Protein AF-A0A3U2RVE2-F1 (afdb_monomer)

Structure (mmCIF, N/CA/C/O backbone):
data_AF-A0A3U2RVE2-F1
#
_entry.id   AF-A0A3U2RVE2-F1
#
loop_
_atom_site.group_PDB
_atom_site.id
_atom_site.type_symbol
_atom_site.label_atom_id
_atom_site.label_alt_id
_atom_site.label_comp_id
_atom_site.label_asym_id
_atom_site.label_entity_id
_atom_site.label_seq_id
_atom_site.pdbx_PDB_ins_code
_atom_site.Cartn_x
_atom_site.Cartn_y
_atom_site.Cartn_z
_atom_site.occupancy
_atom_site.B_iso_or_equiv
_atom_site.auth_seq_id
_atom_site.auth_comp_id
_atom_site.auth_asym_id
_atom_site.auth_atom_id
_atom_site.pdbx_PDB_model_num
ATOM 1 N N . MET A 1 1 ? -10.240 -53.613 23.626 1.00 36.91 1 MET A N 1
ATOM 2 C CA . MET A 1 1 ? -9.163 -52.729 23.129 1.00 36.91 1 MET A CA 1
ATOM 3 C C . MET A 1 1 ? -9.455 -52.388 21.676 1.00 36.91 1 MET A C 1
ATOM 5 O O . MET A 1 1 ? -9.096 -53.150 20.791 1.00 36.91 1 MET A O 1
ATOM 9 N N . SER A 1 2 ? -10.187 -51.301 21.428 1.00 33.47 2 SER A N 1
ATOM 10 C CA . SER A 1 2 ? -10.403 -50.769 20.079 1.00 33.47 2 SER A CA 1
ATOM 11 C C . SER A 1 2 ? -9.242 -49.839 19.745 1.00 33.47 2 SER A C 1
ATOM 13 O O . SER A 1 2 ? -9.123 -48.757 20.319 1.00 33.47 2 SER A O 1
ATOM 15 N N . VAL A 1 3 ? -8.357 -50.300 18.866 1.00 37.28 3 VAL A N 1
ATOM 16 C CA . VAL A 1 3 ? -7.247 -49.511 18.330 1.00 37.28 3 VAL A CA 1
ATOM 17 C C . VAL A 1 3 ? -7.845 -48.384 17.492 1.00 37.28 3 VAL A C 1
ATOM 19 O O . VAL A 1 3 ? -8.401 -48.628 16.424 1.00 37.28 3 VAL A O 1
ATOM 22 N N . VAL A 1 4 ? -7.773 -47.156 18.003 1.00 40.16 4 VAL A N 1
ATOM 23 C CA . VAL A 1 4 ? -8.067 -45.949 17.228 1.00 40.16 4 VAL A CA 1
ATOM 24 C C . VAL A 1 4 ? -6.896 -45.752 16.274 1.00 40.16 4 VAL A C 1
ATOM 26 O O . VAL A 1 4 ? -5.795 -45.393 16.682 1.00 40.16 4 VAL A O 1
ATOM 29 N N . THR A 1 5 ? -7.114 -46.052 15.000 1.00 39.03 5 THR A N 1
ATOM 30 C CA . THR A 1 5 ? -6.198 -45.713 13.917 1.00 39.03 5 THR A CA 1
ATOM 31 C C . THR A 1 5 ? -6.200 -44.197 13.728 1.00 39.03 5 THR A C 1
ATOM 33 O O . THR A 1 5 ? -7.149 -43.625 13.194 1.00 39.03 5 THR A O 1
ATOM 36 N N . GLU A 1 6 ? -5.128 -43.529 14.160 1.00 37.16 6 GLU A N 1
ATOM 37 C CA . GLU A 1 6 ? -4.855 -42.146 13.769 1.00 37.16 6 GLU A CA 1
ATOM 38 C C . GLU A 1 6 ? -4.684 -42.075 12.246 1.00 37.16 6 GLU A C 1
ATOM 40 O O . GLU A 1 6 ? -3.678 -42.497 11.669 1.00 37.16 6 GLU A O 1
ATOM 45 N N . SER A 1 7 ? -5.693 -41.525 11.576 1.00 38.41 7 SER A N 1
ATOM 46 C CA . SER A 1 7 ? -5.589 -41.084 10.190 1.00 38.41 7 SER A CA 1
ATOM 47 C C . SER A 1 7 ? -4.543 -39.968 10.115 1.00 38.41 7 SER A C 1
ATOM 49 O O . SER A 1 7 ? -4.828 -38.826 10.482 1.00 38.41 7 SER A O 1
ATOM 51 N N . LYS A 1 8 ? -3.347 -40.278 9.596 1.00 42.72 8 LYS A N 1
ATOM 52 C CA . LYS A 1 8 ? -2.354 -39.280 9.172 1.00 42.72 8 LYS A CA 1
ATOM 53 C C . LYS A 1 8 ? -2.997 -38.350 8.142 1.00 42.72 8 LYS A C 1
ATOM 55 O O . LYS A 1 8 ? -3.101 -38.683 6.964 1.00 42.72 8 LYS A O 1
ATOM 60 N N . THR A 1 9 ? -3.437 -37.178 8.586 1.00 43.66 9 THR A N 1
ATOM 61 C CA . THR A 1 9 ? -3.884 -36.105 7.704 1.00 43.66 9 THR A CA 1
ATOM 62 C C . THR A 1 9 ? -2.715 -35.709 6.809 1.00 43.66 9 THR A C 1
ATOM 64 O O . THR A 1 9 ? -1.664 -35.274 7.280 1.00 43.66 9 THR A O 1
ATOM 67 N N . ALA A 1 10 ? -2.880 -35.906 5.498 1.00 44.50 10 ALA A N 1
ATOM 68 C CA . ALA A 1 10 ? -1.926 -35.454 4.496 1.00 44.50 10 ALA A CA 1
ATOM 69 C C . ALA A 1 10 ? -1.574 -33.987 4.775 1.00 44.50 10 ALA A C 1
ATOM 71 O O . ALA A 1 10 ? -2.470 -33.154 4.946 1.00 44.50 10 ALA A O 1
ATOM 72 N N . ARG A 1 11 ? -0.272 -33.693 4.878 1.00 46.88 11 ARG A N 1
ATOM 73 C CA . ARG A 1 11 ? 0.271 -32.376 5.225 1.00 46.88 11 ARG A CA 1
ATOM 74 C C . ARG A 1 11 ? -0.208 -31.371 4.173 1.00 46.88 11 ARG A C 1
ATOM 76 O O . ARG A 1 11 ? 0.397 -31.241 3.114 1.00 46.88 11 ARG A O 1
ATOM 83 N N . LYS A 1 12 ? -1.348 -30.717 4.427 1.00 50.81 12 LYS A N 1
ATOM 84 C CA . LYS A 1 12 ? -1.919 -29.704 3.533 1.00 50.81 12 LYS A CA 1
ATOM 85 C C . LYS A 1 12 ? -0.857 -28.633 3.345 1.00 50.81 12 LYS A C 1
ATOM 87 O O . LYS A 1 12 ? -0.427 -28.040 4.331 1.00 50.81 12 LYS A O 1
ATOM 92 N N . TRP A 1 13 ? -0.444 -28.409 2.100 1.00 52.16 13 TRP A N 1
ATOM 93 C CA . TRP A 1 13 ? 0.502 -27.359 1.741 1.00 52.16 13 TRP A CA 1
ATOM 94 C C . TRP A 1 13 ? 0.041 -26.037 2.373 1.00 52.16 13 TRP A C 1
ATOM 96 O O . TRP A 1 13 ? -1.029 -25.497 2.063 1.00 52.16 13 TRP A O 1
ATOM 106 N N . ALA A 1 14 ? 0.792 -25.594 3.380 1.00 59.00 14 ALA A N 1
ATOM 107 C CA . ALA A 1 14 ? 0.559 -24.337 4.058 1.00 59.00 14 ALA A CA 1
ATOM 108 C C . ALA A 1 14 ? 1.283 -23.267 3.253 1.00 59.00 14 ALA A C 1
ATOM 110 O O . ALA A 1 14 ? 2.475 -23.393 2.984 1.00 59.00 14 ALA A O 1
ATOM 111 N N . MET A 1 15 ? 0.537 -22.251 2.823 1.00 58.56 15 MET A N 1
ATOM 112 C CA . MET A 1 15 ? 1.137 -21.123 2.128 1.00 58.56 15 MET A CA 1
ATOM 113 C C . MET A 1 15 ? 2.119 -20.432 3.093 1.00 58.56 15 MET A C 1
ATOM 115 O O . MET A 1 15 ? 1.734 -20.258 4.255 1.00 58.56 15 MET A O 1
ATOM 119 N N . PRO A 1 16 ? 3.352 -20.104 2.663 1.00 72.94 16 PRO A N 1
ATOM 120 C CA . PRO A 1 16 ? 4.357 -19.509 3.540 1.00 72.94 16 PRO A CA 1
ATOM 121 C C . PRO A 1 16 ? 3.901 -18.174 4.133 1.00 72.94 16 PRO A C 1
ATOM 123 O O . PRO A 1 16 ? 3.060 -17.487 3.550 1.00 72.94 16 PRO A O 1
ATOM 126 N N . ASP A 1 17 ? 4.477 -17.812 5.280 1.00 79.94 17 ASP A N 1
ATOM 127 C CA . ASP A 1 17 ? 4.271 -16.497 5.884 1.00 79.94 17 ASP A CA 1
ATOM 128 C C . ASP A 1 17 ? 4.733 -15.371 4.944 1.00 79.94 17 ASP A C 1
ATOM 130 O O . ASP A 1 17 ? 5.625 -15.547 4.112 1.00 79.94 17 ASP A O 1
ATOM 134 N N . THR A 1 18 ? 4.132 -14.197 5.094 1.00 74.50 18 THR A N 1
ATOM 135 C CA . THR A 1 18 ? 4.416 -13.016 4.281 1.00 74.50 18 THR A CA 1
ATOM 136 C C . THR A 1 18 ? 5.899 -12.628 4.289 1.00 74.50 18 THR A C 1
ATOM 138 O O . THR A 1 18 ? 6.459 -12.332 3.234 1.00 74.50 18 THR A O 1
ATOM 141 N N . LEU A 1 19 ? 6.567 -12.705 5.445 1.00 81.31 19 LEU A N 1
ATOM 142 C CA . LEU A 1 19 ? 8.005 -12.439 5.556 1.00 81.31 19 LEU A CA 1
ATOM 143 C C . LEU A 1 19 ? 8.837 -13.498 4.826 1.00 81.31 19 LEU A C 1
ATOM 145 O O . LEU A 1 19 ? 9.852 -13.175 4.213 1.00 81.31 19 LEU A O 1
ATOM 149 N N . VAL A 1 20 ? 8.385 -14.755 4.840 1.00 83.81 20 VAL A N 1
ATOM 150 C CA . VAL A 1 20 ? 9.036 -15.849 4.107 1.00 83.81 20 VAL A CA 1
ATOM 151 C C . VAL A 1 20 ? 8.928 -15.615 2.602 1.00 83.81 20 VAL A C 1
ATOM 153 O O . VAL A 1 20 ? 9.916 -15.776 1.891 1.00 83.81 20 VAL A O 1
ATOM 156 N N . ILE A 1 21 ? 7.759 -15.185 2.115 1.00 81.44 21 ILE A N 1
ATOM 157 C CA . ILE A 1 21 ? 7.561 -14.826 0.703 1.00 81.44 21 ILE A CA 1
ATOM 158 C C . ILE A 1 21 ? 8.522 -13.702 0.308 1.00 81.44 21 ILE A C 1
ATOM 160 O O . ILE A 1 21 ? 9.252 -13.851 -0.667 1.00 81.44 21 ILE A O 1
ATOM 164 N N . ILE A 1 22 ? 8.567 -12.616 1.081 1.00 83.06 22 ILE A N 1
ATOM 165 C CA . ILE A 1 22 ? 9.474 -11.485 0.833 1.00 83.06 22 ILE A CA 1
ATOM 166 C C . ILE A 1 22 ? 10.936 -11.945 0.794 1.00 83.06 22 ILE A C 1
ATOM 168 O O . ILE A 1 22 ? 11.680 -11.550 -0.098 1.00 83.06 22 ILE A O 1
ATOM 172 N N . PHE A 1 23 ? 11.350 -12.831 1.697 1.00 88.69 23 PHE A N 1
ATOM 173 C CA . PHE A 1 23 ? 12.716 -13.349 1.698 1.00 88.69 23 PHE A CA 1
ATOM 174 C C . PHE A 1 23 ? 13.036 -14.198 0.456 1.00 88.69 23 PHE A C 1
ATOM 176 O O . PHE A 1 23 ? 14.102 -14.048 -0.139 1.00 88.69 23 PHE A O 1
ATOM 183 N N . PHE A 1 24 ? 12.106 -15.047 0.004 1.00 88.50 24 PHE A N 1
ATOM 184 C CA . PHE A 1 24 ? 12.266 -15.777 -1.260 1.00 88.50 24 PHE A CA 1
ATOM 185 C C . PHE A 1 24 ? 12.367 -14.838 -2.461 1.00 88.50 24 PHE A C 1
ATOM 187 O O . PHE A 1 24 ? 13.176 -15.075 -3.356 1.00 88.50 24 PHE A O 1
ATOM 194 N N . VAL A 1 25 ? 11.576 -13.765 -2.476 1.00 85.44 25 VAL A N 1
ATOM 195 C CA . VAL A 1 25 ? 11.653 -12.739 -3.519 1.00 85.44 25 VAL A CA 1
ATOM 196 C C . VAL A 1 25 ? 13.018 -12.063 -3.489 1.00 85.44 25 VAL A C 1
ATOM 198 O O . VAL A 1 25 ? 13.637 -11.963 -4.541 1.00 85.44 25 VAL A O 1
ATOM 201 N N . ALA A 1 26 ? 13.526 -11.694 -2.309 1.00 89.25 26 ALA A N 1
ATOM 202 C CA . ALA A 1 26 ? 14.865 -11.130 -2.160 1.00 89.25 26 ALA A CA 1
ATOM 203 C C . ALA A 1 26 ? 15.932 -12.059 -2.767 1.00 89.25 26 ALA A C 1
ATOM 205 O O . ALA A 1 26 ? 16.712 -11.619 -3.610 1.00 89.25 26 ALA A O 1
ATOM 206 N N . ILE A 1 27 ? 15.894 -13.361 -2.452 1.00 91.62 27 ILE A N 1
ATOM 207 C CA . ILE A 1 27 ? 16.803 -14.365 -3.036 1.00 91.62 27 ILE A CA 1
ATOM 208 C C . ILE A 1 27 ? 16.694 -14.394 -4.565 1.00 91.62 27 ILE A C 1
ATOM 210 O O . ILE A 1 27 ? 17.712 -14.337 -5.254 1.00 91.62 27 ILE A O 1
ATOM 214 N N . LEU A 1 28 ? 15.476 -14.471 -5.107 1.00 89.12 28 LEU A N 1
ATOM 215 C CA . LEU A 1 28 ? 15.254 -14.505 -6.555 1.00 89.12 28 LEU A CA 1
ATOM 216 C C . LEU A 1 28 ? 15.777 -13.237 -7.234 1.00 89.12 28 LEU A C 1
ATOM 218 O O . LEU A 1 28 ? 16.451 -13.327 -8.259 1.00 89.12 28 LEU A O 1
ATOM 222 N N . THR A 1 29 ? 15.521 -12.067 -6.647 1.00 85.88 29 THR A N 1
ATOM 223 C CA . THR A 1 29 ? 16.020 -10.792 -7.168 1.00 85.88 29 THR A CA 1
ATOM 224 C C . THR A 1 29 ? 17.540 -10.703 -7.101 1.00 85.88 29 THR A C 1
ATOM 226 O O . THR A 1 29 ? 18.160 -10.270 -8.069 1.00 85.88 29 THR A O 1
ATOM 229 N N . SER A 1 30 ? 18.164 -11.202 -6.030 1.00 90.56 30 SER A N 1
ATOM 230 C CA . SER A 1 30 ? 19.619 -11.292 -5.932 1.00 90.56 30 SER A CA 1
ATOM 231 C C . SER A 1 30 ? 20.191 -12.200 -7.011 1.00 90.56 30 SER A C 1
ATOM 233 O O . SER A 1 30 ? 21.121 -11.788 -7.691 1.00 90.56 30 SER A O 1
ATOM 235 N N . ILE A 1 31 ? 19.614 -13.382 -7.246 1.00 91.06 31 ILE A N 1
ATOM 236 C CA . ILE A 1 31 ? 20.054 -14.279 -8.326 1.00 91.06 31 ILE A CA 1
ATOM 237 C C . ILE A 1 31 ? 19.900 -13.601 -9.693 1.00 91.06 31 ILE A C 1
ATOM 239 O O . ILE A 1 31 ? 20.799 -13.692 -10.527 1.00 91.06 31 ILE A O 1
ATOM 243 N N . ALA A 1 32 ? 18.809 -12.866 -9.923 1.00 88.00 32 ALA A N 1
ATOM 244 C CA . ALA A 1 32 ? 18.604 -12.139 -11.174 1.00 88.00 32 ALA A CA 1
ATOM 245 C C . ALA A 1 32 ? 19.730 -11.125 -11.449 1.00 88.00 32 ALA A C 1
ATOM 247 O O . ALA A 1 32 ? 20.166 -11.003 -12.593 1.00 88.00 32 ALA A O 1
ATOM 248 N N . THR A 1 33 ? 20.281 -10.477 -10.415 1.00 90.00 33 THR A N 1
ATOM 249 C CA . THR A 1 33 ? 21.409 -9.534 -10.571 1.00 90.00 33 THR A CA 1
ATOM 250 C C . THR A 1 33 ? 22.715 -10.178 -11.058 1.00 90.00 33 THR A C 1
ATOM 252 O O . THR A 1 33 ? 23.629 -9.482 -11.497 1.00 90.00 33 THR A O 1
ATOM 255 N N . TRP A 1 34 ? 22.816 -11.510 -11.007 1.00 88.75 34 TRP A N 1
ATOM 256 C CA . TRP A 1 34 ? 23.979 -12.250 -11.504 1.00 88.75 34 TRP A CA 1
ATOM 257 C C . TRP A 1 34 ? 23.882 -12.573 -12.991 1.00 88.75 34 TRP A C 1
ATOM 259 O O . TRP A 1 34 ? 24.908 -12.790 -13.632 1.00 88.75 34 TRP A O 1
ATOM 269 N N . VAL A 1 35 ? 22.661 -12.616 -13.523 1.00 90.25 35 VAL A N 1
ATOM 270 C CA . VAL A 1 35 ? 22.376 -13.032 -14.901 1.00 90.25 35 VAL A CA 1
ATOM 271 C C . VAL A 1 35 ? 22.010 -11.836 -15.778 1.00 90.25 35 VAL A C 1
ATOM 273 O O . VAL A 1 35 ? 22.245 -11.862 -16.982 1.00 90.25 35 VAL A O 1
ATOM 276 N N . VAL A 1 36 ? 21.456 -10.777 -15.186 1.00 90.50 36 VAL A N 1
ATOM 277 C CA . VAL A 1 36 ? 20.980 -9.595 -15.906 1.00 90.50 36 VAL A CA 1
ATOM 278 C C . VAL A 1 36 ? 21.949 -8.427 -15.685 1.00 90.50 36 VAL A C 1
ATOM 280 O O . VAL A 1 36 ? 22.174 -8.042 -14.534 1.00 90.50 36 VAL A O 1
ATOM 283 N N . PRO A 1 37 ? 22.527 -7.846 -16.754 1.00 91.69 37 PRO A N 1
ATOM 284 C CA . PRO A 1 37 ? 23.411 -6.694 -16.630 1.00 91.69 37 PRO A CA 1
ATOM 285 C C . PRO A 1 37 ? 22.622 -5.430 -16.277 1.00 91.69 37 PRO A C 1
ATOM 287 O O . PRO A 1 37 ? 21.418 -5.335 -16.538 1.00 91.69 37 PRO A O 1
ATOM 290 N N . VAL A 1 38 ? 23.296 -4.438 -15.696 1.00 89.88 38 VAL A N 1
ATOM 291 C CA . VAL A 1 38 ? 22.646 -3.166 -15.360 1.00 89.88 38 VAL A CA 1
ATOM 292 C C . VAL A 1 38 ? 22.537 -2.262 -16.584 1.00 89.88 38 VAL A C 1
ATOM 294 O O . VAL A 1 38 ? 23.487 -2.096 -17.351 1.00 89.88 38 VAL A O 1
ATOM 297 N N . GLY A 1 39 ? 21.359 -1.673 -16.751 1.00 88.06 39 GLY A N 1
ATOM 298 C CA . GLY A 1 39 ? 21.045 -0.755 -17.835 1.00 88.06 39 GLY A CA 1
ATOM 299 C C . GLY A 1 39 ? 20.664 0.614 -17.296 1.00 88.06 39 GLY A C 1
ATOM 300 O O . GLY A 1 39 ? 20.228 0.751 -16.150 1.00 88.06 39 GLY A O 1
ATOM 301 N N . MET A 1 40 ? 20.826 1.634 -18.126 1.00 86.88 40 MET A N 1
ATOM 302 C CA . MET A 1 40 ? 20.401 2.996 -17.820 1.00 86.88 40 MET A CA 1
ATOM 303 C C . MET A 1 40 ? 19.817 3.658 -19.063 1.00 86.88 40 MET A C 1
ATOM 305 O O . MET A 1 40 ? 20.151 3.286 -20.192 1.00 86.88 40 MET A O 1
ATOM 309 N N . PHE A 1 41 ? 18.974 4.654 -18.829 1.00 82.94 41 PHE A N 1
ATOM 310 C CA . PHE A 1 41 ? 18.473 5.551 -19.853 1.00 82.94 41 PHE A CA 1
ATOM 311 C C . PHE A 1 41 ? 18.961 6.971 -19.569 1.00 82.94 41 PHE A C 1
ATOM 313 O O . PHE A 1 41 ? 19.061 7.393 -18.415 1.00 82.94 41 PHE A O 1
ATOM 320 N N . ASP A 1 42 ? 19.224 7.733 -20.620 1.00 82.12 42 ASP A N 1
ATOM 321 C CA . ASP A 1 42 ? 19.406 9.170 -20.505 1.00 82.12 42 ASP A CA 1
ATOM 322 C C . ASP A 1 42 ? 18.069 9.874 -20.306 1.00 82.12 42 ASP A C 1
ATOM 324 O O . ASP A 1 42 ? 16.987 9.394 -20.653 1.00 82.12 42 ASP A O 1
ATOM 328 N N . SER A 1 43 ? 18.157 11.056 -19.715 1.00 77.25 43 SER A N 1
ATOM 329 C CA . SER A 1 43 ? 17.024 11.957 -19.609 1.00 77.25 43 SER A CA 1
ATOM 330 C C . SER A 1 43 ? 17.176 13.101 -20.598 1.00 77.25 43 SER A C 1
ATOM 332 O O . SER A 1 43 ? 18.240 13.709 -20.679 1.00 77.25 43 SER A O 1
ATOM 334 N N . GLN A 1 44 ? 16.086 13.442 -21.271 1.00 75.69 44 GLN A N 1
ATOM 335 C CA . GLN A 1 44 ? 15.951 14.613 -22.122 1.00 75.69 44 GLN A CA 1
ATOM 336 C C . GLN A 1 44 ? 14.962 15.607 -21.508 1.00 75.69 44 GLN A C 1
ATOM 338 O O . GLN A 1 44 ? 13.981 15.238 -20.859 1.00 75.69 44 GLN A O 1
ATOM 343 N N . GLU A 1 45 ? 15.219 16.894 -21.699 1.00 77.00 45 GLU A N 1
ATOM 344 C CA . GLU A 1 45 ? 14.273 17.939 -21.328 1.00 77.00 45 GLU A CA 1
ATOM 345 C C . GLU A 1 45 ? 13.292 18.154 -22.471 1.00 77.00 45 GLU A C 1
ATOM 347 O O . GLU A 1 45 ? 13.676 18.546 -23.570 1.00 77.00 45 GLU A O 1
ATOM 352 N N . VAL A 1 46 ? 12.013 17.908 -22.208 1.00 71.50 46 VAL A N 1
ATOM 353 C CA . VAL A 1 46 ? 10.951 18.197 -23.167 1.00 71.50 46 VAL A CA 1
ATOM 354 C C . VAL A 1 46 ? 10.154 19.381 -22.641 1.00 71.50 46 VAL A C 1
ATOM 356 O O . VAL A 1 46 ? 9.862 19.487 -21.446 1.00 71.50 46 VAL A O 1
ATOM 359 N N . GLN A 1 47 ? 9.857 20.310 -23.542 1.00 73.31 47 GLN A N 1
ATOM 360 C CA . GLN A 1 47 ? 9.069 21.498 -23.262 1.00 73.31 47 GLN A CA 1
ATOM 361 C C . GLN A 1 47 ? 7.626 21.254 -23.696 1.00 73.31 47 GLN A C 1
ATOM 363 O O . GLN A 1 47 ? 7.373 20.873 -24.836 1.00 73.31 47 GLN A O 1
ATOM 368 N N . TYR A 1 48 ? 6.683 21.499 -22.793 1.00 67.19 48 TYR A N 1
ATOM 369 C CA . TYR A 1 48 ? 5.252 21.369 -23.054 1.00 67.19 48 TYR A CA 1
ATOM 370 C C . TYR A 1 48 ? 4.587 22.694 -22.714 1.00 67.19 48 TYR A C 1
ATOM 372 O O . TYR A 1 48 ? 4.898 23.309 -21.691 1.00 67.19 48 TYR A O 1
ATOM 380 N N . GLN A 1 49 ? 3.664 23.137 -23.561 1.00 57.47 49 GLN A N 1
ATOM 381 C CA . GLN A 1 49 ? 2.833 24.293 -23.257 1.00 57.47 49 GLN A CA 1
ATOM 382 C C . GLN A 1 49 ? 1.595 23.832 -22.493 1.00 57.47 49 GLN A C 1
ATOM 384 O O . GLN A 1 49 ? 0.777 23.089 -23.025 1.00 57.47 49 GLN A O 1
ATOM 389 N N . VAL A 1 50 ? 1.464 24.288 -21.249 1.00 58.84 50 VAL A N 1
ATOM 390 C CA . VAL A 1 50 ? 0.247 24.134 -20.443 1.00 58.84 50 VAL A CA 1
ATOM 391 C C . VAL A 1 50 ? -0.199 25.541 -20.060 1.00 58.84 50 VAL A C 1
ATOM 393 O O . VAL A 1 50 ? 0.604 26.308 -19.531 1.00 58.84 50 VAL A O 1
ATOM 396 N N . ASP A 1 51 ? -1.439 25.906 -20.395 1.00 54.88 51 ASP A N 1
ATOM 397 C CA . ASP A 1 51 ? -2.012 27.244 -20.164 1.00 54.88 51 ASP A CA 1
ATOM 398 C C . ASP A 1 51 ? -1.158 28.409 -20.709 1.00 54.88 51 ASP A C 1
ATOM 400 O O . ASP A 1 51 ? -1.010 29.456 -20.081 1.00 54.88 51 ASP A O 1
ATOM 404 N N . GLY A 1 52 ? -0.547 28.227 -21.886 1.00 62.50 52 GLY A N 1
ATOM 405 C CA . GLY A 1 52 ? 0.281 29.255 -22.533 1.00 62.50 52 GLY A CA 1
ATOM 406 C C . GLY A 1 52 ? 1.651 29.492 -21.880 1.00 62.50 52 GLY A C 1
ATOM 407 O O . GLY A 1 52 ? 2.392 30.363 -22.333 1.00 62.50 52 GLY A O 1
ATOM 408 N N . GLN A 1 53 ? 2.022 28.712 -20.858 1.00 51.03 53 GLN A N 1
ATOM 409 C CA . GLN A 1 53 ? 3.356 28.721 -20.260 1.00 51.03 53 GLN A CA 1
ATOM 410 C C . GLN A 1 53 ? 4.154 27.487 -20.688 1.00 51.03 53 GLN A C 1
ATOM 412 O O . GLN A 1 53 ? 3.687 26.352 -20.575 1.00 51.03 53 GLN A O 1
ATOM 417 N N . THR A 1 54 ? 5.384 27.706 -21.155 1.00 66.94 54 THR A N 1
ATOM 418 C CA . THR A 1 54 ? 6.329 26.626 -21.456 1.00 66.94 54 THR A CA 1
ATOM 419 C C . THR A 1 54 ? 6.857 26.045 -20.147 1.00 66.94 54 THR A C 1
ATOM 421 O O . THR A 1 54 ? 7.653 26.682 -19.458 1.00 66.94 54 THR A O 1
ATOM 424 N N . LYS A 1 55 ? 6.414 24.836 -19.793 1.00 67.19 55 LYS A N 1
ATOM 425 C CA . LYS A 1 55 ? 6.963 24.062 -18.676 1.00 67.19 55 LYS A CA 1
ATOM 426 C C . LYS A 1 55 ? 7.934 23.019 -19.215 1.00 67.19 55 LYS A C 1
ATOM 428 O O . LYS A 1 55 ? 7.611 22.279 -20.142 1.00 67.19 55 LYS A O 1
ATOM 433 N N . THR A 1 56 ? 9.112 22.940 -18.609 1.00 69.12 56 THR A N 1
ATOM 434 C CA . THR A 1 56 ? 10.108 21.911 -18.920 1.00 69.12 56 THR A CA 1
ATOM 435 C C . THR A 1 56 ? 9.913 20.721 -17.985 1.00 69.12 56 THR A C 1
ATOM 437 O O . THR A 1 56 ? 9.882 20.895 -16.766 1.00 69.12 56 THR A O 1
ATOM 440 N N . ARG A 1 57 ? 9.797 19.505 -18.532 1.00 67.56 57 ARG A N 1
ATOM 441 C CA . ARG A 1 57 ? 9.856 18.255 -17.755 1.00 67.56 57 ARG A CA 1
ATOM 442 C C . ARG A 1 57 ? 11.029 17.432 -18.258 1.00 67.56 57 ARG A C 1
ATOM 444 O O . ARG A 1 57 ? 11.127 17.148 -19.452 1.00 67.56 57 ARG A O 1
ATOM 451 N N . LYS A 1 58 ? 11.880 17.009 -17.330 1.00 67.44 58 LYS A N 1
ATOM 452 C CA . LYS A 1 58 ? 12.891 15.985 -17.577 1.00 67.44 58 LYS A CA 1
ATOM 453 C C . LYS A 1 58 ? 12.167 14.649 -17.763 1.00 67.44 58 LYS A C 1
ATOM 455 O O . LYS A 1 58 ? 11.485 14.188 -16.849 1.00 67.44 58 LYS A O 1
ATOM 460 N N . VAL A 1 59 ? 12.252 14.076 -18.955 1.00 68.44 59 VAL A N 1
ATOM 461 C CA . VAL A 1 59 ? 11.667 12.778 -19.308 1.00 68.44 59 VAL A CA 1
ATOM 462 C C . VAL A 1 59 ? 12.750 11.849 -19.813 1.00 68.44 59 VAL A C 1
ATOM 464 O O . VAL A 1 59 ? 13.800 12.286 -20.266 1.00 68.44 59 VAL A O 1
ATOM 467 N N . VAL A 1 60 ? 12.516 10.553 -19.699 1.00 70.75 60 VAL A N 1
ATOM 468 C CA . VAL A 1 60 ? 13.460 9.544 -20.173 1.00 70.75 60 VAL A CA 1
ATOM 469 C C . VAL A 1 60 ? 13.453 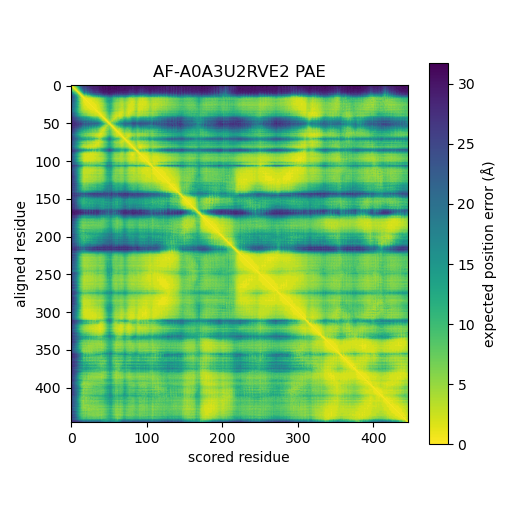9.532 -21.695 1.00 70.75 60 VAL A C 1
ATOM 471 O O . VAL A 1 60 ? 12.387 9.637 -22.301 1.00 70.75 60 VAL A O 1
ATOM 474 N N . ASP A 1 61 ? 14.631 9.428 -22.305 1.00 76.12 61 ASP A N 1
ATOM 475 C CA . ASP A 1 61 ? 14.750 9.104 -23.722 1.00 76.12 61 ASP A CA 1
ATOM 476 C C . ASP A 1 61 ? 14.702 7.570 -23.888 1.00 76.12 61 ASP A C 1
ATOM 478 O O . ASP A 1 61 ? 15.656 6.882 -23.520 1.00 76.12 61 ASP A O 1
ATOM 482 N N . PRO A 1 62 ? 13.623 6.997 -24.440 1.00 69.25 62 PRO A N 1
ATOM 483 C CA . PRO A 1 62 ? 13.470 5.548 -24.606 1.00 69.25 62 PRO A CA 1
ATOM 484 C C . PRO A 1 62 ? 14.499 4.929 -25.549 1.00 69.25 62 PRO A C 1
ATOM 486 O O . PRO A 1 62 ? 14.793 3.742 -25.435 1.00 69.25 62 PRO A O 1
ATOM 489 N N . HIS A 1 63 ? 15.033 5.711 -26.491 1.00 76.44 63 HIS A N 1
ATOM 490 C CA . HIS A 1 63 ? 16.011 5.235 -27.469 1.00 76.44 63 HIS A CA 1
ATOM 491 C C . HIS A 1 63 ? 17.444 5.268 -26.930 1.00 76.44 63 HIS A C 1
ATOM 493 O O . HIS A 1 63 ? 18.339 4.681 -27.533 1.00 76.44 63 HIS A O 1
ATOM 499 N N . SER A 1 64 ? 17.662 5.907 -25.779 1.00 83.38 64 SER A N 1
ATOM 500 C CA . SER A 1 64 ? 18.980 6.063 -25.153 1.00 83.38 64 SER A CA 1
ATOM 501 C C . SER A 1 64 ? 19.436 4.860 -24.317 1.00 83.38 64 SER A C 1
ATOM 503 O O . SER A 1 64 ? 20.486 4.930 -23.667 1.00 83.38 64 SER A O 1
ATOM 505 N N . PHE A 1 65 ? 18.655 3.770 -24.291 1.00 85.00 65 PHE A N 1
ATOM 506 C CA . PHE A 1 65 ? 18.984 2.602 -23.479 1.00 85.00 65 PHE A CA 1
ATOM 507 C C . PHE A 1 65 ? 20.390 2.099 -23.796 1.00 85.00 65 PHE A C 1
ATOM 509 O O . PHE A 1 65 ? 20.704 1.744 -24.935 1.00 85.00 65 PHE A O 1
ATOM 516 N N . ARG A 1 66 ? 21.214 1.988 -22.758 1.00 87.50 66 ARG A N 1
ATOM 517 C CA . ARG A 1 66 ? 22.524 1.351 -22.850 1.00 87.50 66 ARG A CA 1
ATOM 518 C C . ARG A 1 66 ? 22.765 0.434 -21.670 1.00 87.50 66 ARG A C 1
ATOM 520 O O . ARG A 1 66 ? 22.396 0.732 -20.532 1.00 87.50 66 ARG A O 1
ATOM 527 N N . ILE A 1 67 ? 23.441 -0.671 -21.957 1.00 89.81 67 ILE A N 1
ATOM 528 C CA . ILE A 1 67 ? 24.056 -1.495 -20.923 1.00 89.81 67 ILE A CA 1
ATOM 529 C C . ILE A 1 67 ? 25.300 -0.753 -20.450 1.00 89.81 67 ILE A C 1
ATOM 531 O O . ILE A 1 67 ? 26.106 -0.306 -21.267 1.00 89.81 67 ILE A O 1
ATOM 535 N N . VAL A 1 68 ? 25.449 -0.603 -19.138 1.00 87.75 68 VAL A N 1
ATOM 536 C CA . VAL A 1 68 ? 26.656 0.008 -18.583 1.00 87.75 68 VAL A CA 1
ATOM 537 C C . VAL A 1 68 ? 27.805 -0.975 -18.747 1.00 87.75 68 VAL A C 1
ATOM 539 O O . VAL A 1 68 ? 27.668 -2.151 -18.408 1.00 87.75 68 VAL A O 1
ATOM 542 N N . THR A 1 69 ? 28.926 -0.506 -19.284 1.00 88.75 69 THR A N 1
ATOM 543 C CA . THR A 1 69 ? 30.126 -1.318 -19.491 1.00 88.75 69 THR A CA 1
ATOM 544 C C . THR A 1 69 ? 31.229 -0.924 -18.517 1.00 88.75 69 THR A C 1
ATOM 546 O O . THR A 1 69 ? 31.348 0.243 -18.148 1.00 88.75 69 THR A O 1
ATOM 549 N N . ASN A 1 70 ? 32.049 -1.890 -18.108 1.00 85.75 70 ASN A N 1
ATOM 550 C CA . ASN A 1 70 ? 33.260 -1.631 -17.327 1.00 85.75 70 ASN A CA 1
ATOM 551 C C . ASN A 1 70 ? 34.380 -1.021 -18.202 1.00 85.75 70 ASN A C 1
ATOM 553 O O . ASN A 1 70 ? 34.225 -0.868 -19.414 1.00 85.75 70 ASN A O 1
ATOM 557 N N . GLU A 1 71 ? 35.530 -0.701 -17.598 1.00 81.88 71 GLU A N 1
ATOM 558 C CA . GLU A 1 71 ? 36.709 -0.159 -18.304 1.00 81.88 71 GLU A CA 1
ATOM 559 C C . GLU A 1 71 ? 37.241 -1.081 -19.421 1.00 81.88 71 GLU A C 1
ATOM 561 O O . GLU A 1 71 ? 37.924 -0.619 -20.331 1.00 81.88 71 GLU A O 1
ATOM 566 N N . ALA A 1 72 ? 36.894 -2.373 -19.390 1.00 81.06 72 ALA A N 1
ATOM 567 C CA . ALA A 1 72 ? 37.244 -3.359 -20.412 1.00 81.06 72 ALA A CA 1
ATOM 568 C C . ALA A 1 72 ? 36.195 -3.485 -21.540 1.00 81.06 72 ALA A C 1
ATOM 570 O O . ALA A 1 72 ? 36.372 -4.289 -22.453 1.00 81.06 72 ALA A O 1
ATOM 571 N N . GLY A 1 73 ? 35.106 -2.707 -21.498 1.00 81.19 73 GLY A N 1
ATOM 572 C CA . GLY A 1 73 ? 34.018 -2.758 -22.481 1.00 81.19 73 GLY A CA 1
ATOM 573 C C . GLY A 1 73 ? 33.036 -3.921 -22.289 1.00 81.19 73 GLY A C 1
ATOM 574 O O . GLY A 1 73 ? 32.168 -4.135 -23.133 1.00 81.19 73 GLY A O 1
ATOM 575 N N . GLU A 1 74 ? 33.135 -4.671 -21.191 1.00 86.62 74 GLU A N 1
ATOM 576 C CA . GLU A 1 74 ? 32.226 -5.772 -20.868 1.00 86.62 74 GLU A CA 1
ATOM 577 C C . GLU A 1 74 ? 30.998 -5.271 -20.104 1.00 86.62 74 GLU A C 1
ATOM 579 O O . GLU A 1 74 ? 31.078 -4.315 -19.329 1.00 86.62 74 GLU A O 1
ATOM 584 N N . ALA A 1 75 ? 29.861 -5.950 -20.274 1.00 87.81 75 ALA A N 1
ATOM 585 C CA . ALA A 1 75 ? 28.633 -5.628 -19.556 1.00 87.81 75 ALA A CA 1
ATOM 586 C C . ALA A 1 75 ? 28.843 -5.683 -18.034 1.00 87.81 75 ALA A C 1
ATOM 588 O O . ALA A 1 75 ? 29.307 -6.684 -17.483 1.00 87.81 75 ALA A O 1
ATOM 589 N N . GLN A 1 76 ? 28.468 -4.609 -17.344 1.00 88.12 76 GLN A N 1
ATOM 590 C CA . GLN A 1 76 ? 28.564 -4.517 -15.899 1.00 88.12 76 GLN A CA 1
ATOM 591 C C . GLN A 1 76 ? 27.395 -5.263 -15.248 1.00 88.12 76 GLN A C 1
ATOM 593 O O . GLN A 1 76 ? 26.222 -5.029 -15.547 1.00 88.12 76 GLN A O 1
ATOM 598 N N . TYR A 1 77 ? 27.724 -6.139 -14.303 1.00 87.62 77 TYR A N 1
ATOM 599 C CA . TYR A 1 77 ? 26.755 -6.834 -13.463 1.00 87.62 77 TYR A CA 1
ATOM 600 C C . TYR A 1 77 ? 26.887 -6.314 -12.042 1.00 87.62 77 TYR A C 1
ATOM 602 O O . TYR A 1 77 ? 27.963 -6.388 -11.447 1.00 87.62 77 TYR A O 1
ATOM 610 N N . HIS A 1 78 ? 25.791 -5.819 -11.477 1.00 85.25 78 HIS A N 1
ATOM 611 C CA . HIS A 1 78 ? 25.762 -5.443 -10.071 1.00 85.25 78 HIS A CA 1
ATOM 612 C C . HIS A 1 78 ? 25.380 -6.661 -9.228 1.00 85.25 78 HIS A C 1
ATOM 614 O O . HIS A 1 78 ? 24.251 -6.781 -8.762 1.00 85.25 78 HIS A O 1
ATOM 620 N N . ARG A 1 79 ? 26.313 -7.607 -9.101 1.00 88.19 79 ARG A N 1
ATOM 621 C CA . ARG A 1 79 ? 26.071 -8.877 -8.409 1.00 88.19 79 ARG A CA 1
ATOM 622 C C . ARG A 1 79 ? 25.854 -8.614 -6.925 1.00 88.19 79 ARG A C 1
ATOM 624 O O . ARG A 1 79 ? 26.798 -8.269 -6.217 1.00 88.19 79 ARG A O 1
ATOM 631 N N . VAL A 1 80 ? 24.624 -8.812 -6.460 1.00 88.44 80 VAL A N 1
ATOM 632 C CA . VAL A 1 80 ? 24.298 -8.696 -5.038 1.00 88.44 80 VAL A CA 1
ATOM 633 C C . VAL A 1 80 ? 25.137 -9.706 -4.260 1.00 88.44 80 VAL A C 1
ATOM 635 O O . VAL A 1 80 ? 25.058 -10.916 -4.500 1.00 88.44 80 VAL A O 1
ATOM 638 N N . GLN A 1 81 ? 25.952 -9.191 -3.341 1.00 90.81 81 GLN A N 1
ATOM 639 C CA . GLN A 1 81 ? 26.750 -9.997 -2.425 1.00 90.81 81 GLN A CA 1
ATOM 640 C C . GLN A 1 81 ? 25.882 -10.516 -1.275 1.00 90.81 81 GLN A C 1
ATOM 642 O O . GLN A 1 81 ? 24.777 -10.029 -1.032 1.00 90.81 81 GLN A O 1
ATOM 647 N N . PHE A 1 82 ? 26.380 -11.506 -0.535 1.00 90.69 82 PHE A N 1
ATOM 648 C CA . PHE A 1 82 ? 25.656 -12.004 0.634 1.00 90.69 82 PHE A CA 1
ATOM 649 C C . PHE A 1 82 ? 25.600 -10.952 1.754 1.00 90.69 82 PHE A C 1
ATOM 651 O O . PHE A 1 82 ? 24.527 -10.701 2.299 1.00 90.69 82 PHE A O 1
ATOM 658 N N . PHE A 1 83 ? 26.726 -10.281 2.013 1.00 92.19 83 PHE A N 1
ATOM 659 C CA . PHE A 1 83 ? 26.839 -9.113 2.886 1.00 92.19 83 PHE A CA 1
ATOM 660 C C . PHE A 1 83 ? 27.582 -7.988 2.165 1.00 92.19 83 PHE A C 1
ATOM 662 O O . PHE A 1 83 ? 28.492 -8.267 1.388 1.00 92.19 83 PHE A O 1
ATOM 669 N N . THR A 1 84 ? 27.230 -6.742 2.463 1.00 88.19 84 THR A N 1
ATOM 670 C CA . THR A 1 84 ? 27.984 -5.544 2.065 1.00 88.19 84 THR A CA 1
ATOM 671 C C . THR A 1 84 ? 28.258 -4.654 3.278 1.00 88.19 84 THR A C 1
ATOM 673 O O . THR A 1 84 ? 27.589 -4.760 4.312 1.00 88.19 84 THR A O 1
ATOM 676 N N . THR A 1 85 ? 29.285 -3.810 3.171 1.00 81.00 85 THR A N 1
ATOM 677 C CA . THR A 1 85 ? 29.701 -2.852 4.207 1.00 81.00 85 THR A CA 1
ATOM 678 C C . THR A 1 85 ? 29.926 -1.477 3.585 1.00 81.00 85 THR A C 1
ATOM 680 O O . THR A 1 85 ? 30.564 -1.400 2.539 1.00 81.00 85 THR A O 1
ATOM 683 N N . GLY A 1 86 ? 29.489 -0.405 4.252 1.00 73.69 86 GLY A N 1
ATOM 684 C CA . GLY A 1 86 ? 29.635 0.977 3.769 1.00 73.69 86 GLY A CA 1
ATOM 685 C C . GLY A 1 86 ? 28.432 1.461 2.955 1.00 73.69 86 GLY A C 1
ATOM 686 O O . GLY A 1 86 ? 27.358 0.879 3.055 1.00 73.69 86 GLY A O 1
ATOM 687 N N . ASP A 1 87 ? 28.627 2.507 2.148 1.00 66.94 87 ASP A N 1
ATOM 688 C CA . ASP A 1 87 ? 27.569 3.168 1.355 1.00 66.94 87 ASP A CA 1
ATOM 689 C C . ASP A 1 87 ? 27.261 2.460 0.015 1.00 66.94 87 ASP A C 1
ATOM 691 O O . ASP A 1 87 ? 26.614 3.015 -0.876 1.00 66.94 87 ASP A O 1
ATOM 695 N N . GLU A 1 88 ? 27.756 1.233 -0.166 1.00 70.50 88 GLU A N 1
ATOM 696 C CA . GLU A 1 88 ? 27.438 0.412 -1.333 1.00 70.50 88 GLU A CA 1
ATOM 697 C C . GLU A 1 88 ? 25.988 -0.100 -1.278 1.00 70.50 88 GLU A C 1
ATOM 699 O O . GLU A 1 88 ? 25.324 -0.078 -0.241 1.00 70.50 88 GLU A O 1
ATOM 704 N N . ARG A 1 89 ? 25.471 -0.603 -2.407 1.00 79.69 89 ARG A N 1
ATOM 705 C CA . ARG A 1 89 ? 24.128 -1.204 -2.434 1.00 79.69 89 ARG A CA 1
ATOM 706 C C . ARG A 1 89 ? 24.026 -2.373 -1.438 1.00 79.69 89 ARG A C 1
ATOM 708 O O . ARG A 1 89 ? 25.017 -3.072 -1.201 1.00 79.69 89 ARG A O 1
ATOM 715 N N . PRO A 1 90 ? 22.832 -2.632 -0.872 1.00 87.69 90 PRO A N 1
ATOM 716 C CA . PRO A 1 90 ? 22.661 -3.704 0.099 1.00 87.69 90 PRO A CA 1
ATOM 717 C C . PRO A 1 90 ? 23.036 -5.078 -0.463 1.00 87.69 90 PRO A C 1
ATOM 719 O O . PRO A 1 90 ? 22.653 -5.444 -1.573 1.00 87.69 90 PRO A O 1
ATOM 722 N N . GLY A 1 91 ? 23.713 -5.879 0.359 1.00 91.69 91 GLY A N 1
ATOM 723 C CA . GLY A 1 91 ? 23.773 -7.326 0.208 1.00 91.69 91 GLY A CA 1
ATOM 724 C C . GLY A 1 91 ? 22.445 -8.002 0.569 1.00 91.69 91 GLY A C 1
ATOM 725 O O . GLY A 1 91 ? 21.574 -7.415 1.218 1.00 91.69 91 GLY A O 1
ATOM 726 N N . LEU A 1 92 ? 22.306 -9.279 0.204 1.00 93.31 92 LEU A N 1
ATOM 727 C CA . LEU A 1 92 ? 21.110 -10.087 0.475 1.00 93.31 92 LEU A CA 1
ATOM 728 C C . LEU A 1 92 ? 20.790 -10.213 1.974 1.00 93.31 92 LEU A C 1
ATOM 730 O O . LEU A 1 92 ? 19.644 -10.455 2.323 1.00 93.31 92 LEU A O 1
ATOM 734 N N . MET A 1 93 ? 21.755 -10.067 2.879 1.00 94.25 93 MET A N 1
ATOM 735 C CA . MET A 1 93 ? 21.482 -10.051 4.323 1.00 94.25 93 MET A CA 1
ATOM 736 C C . MET A 1 93 ? 21.332 -8.634 4.894 1.00 94.25 93 MET A C 1
ATOM 738 O O . MET A 1 93 ? 20.800 -8.474 5.990 1.00 94.25 93 MET A O 1
ATOM 742 N N . ASN A 1 94 ? 21.747 -7.600 4.155 1.00 93.06 94 ASN A N 1
ATOM 743 C CA . ASN A 1 94 ? 21.621 -6.195 4.553 1.00 93.06 94 ASN A CA 1
ATOM 744 C C . ASN A 1 94 ? 20.264 -5.594 4.157 1.00 93.06 94 ASN A C 1
ATOM 746 O O . ASN A 1 94 ? 19.802 -4.664 4.817 1.00 93.06 94 ASN A O 1
ATOM 750 N N . PHE A 1 95 ? 19.601 -6.137 3.122 1.00 91.44 95 PHE A N 1
ATOM 751 C CA . PHE A 1 95 ? 18.336 -5.600 2.595 1.00 91.44 95 PHE A CA 1
ATOM 752 C C . PHE A 1 95 ? 17.257 -5.310 3.649 1.00 91.44 95 PHE A C 1
ATOM 754 O O . PHE A 1 95 ? 16.578 -4.294 3.491 1.00 91.44 95 PHE A O 1
ATOM 761 N N . PRO A 1 96 ? 17.061 -6.118 4.718 1.00 92.81 96 PRO A N 1
ATOM 762 C CA . PRO A 1 96 ? 16.009 -5.838 5.683 1.00 92.81 96 PRO A CA 1
ATOM 763 C C . PRO A 1 96 ? 16.292 -4.537 6.435 1.00 92.81 96 PRO A C 1
ATOM 765 O O . PRO A 1 96 ? 15.393 -3.719 6.609 1.00 92.81 96 PRO A O 1
ATOM 768 N N . PHE A 1 97 ? 17.546 -4.336 6.849 1.00 92.50 97 PHE A N 1
ATOM 769 C CA . PHE A 1 97 ? 17.969 -3.149 7.583 1.00 92.50 97 PHE A CA 1
ATOM 770 C C . PHE A 1 97 ? 17.958 -1.915 6.683 1.00 92.50 97 PHE A C 1
ATOM 772 O O . PHE A 1 97 ? 17.272 -0.954 7.013 1.00 92.50 97 PHE A O 1
ATOM 779 N N . GLU A 1 98 ? 18.618 -1.980 5.522 1.00 90.75 98 GLU A N 1
ATOM 780 C CA . GLU A 1 98 ? 18.659 -0.862 4.567 1.00 90.75 98 GLU A CA 1
ATOM 781 C C . GLU A 1 98 ? 17.257 -0.456 4.116 1.00 90.75 98 GLU A C 1
ATOM 783 O O . GLU A 1 98 ? 16.916 0.719 4.034 1.00 90.75 98 GLU A O 1
ATOM 788 N N . GLY A 1 99 ? 16.386 -1.435 3.880 1.00 89.50 99 GLY A N 1
ATOM 789 C CA . GLY A 1 99 ? 14.993 -1.183 3.559 1.00 89.50 99 GLY A CA 1
ATOM 790 C C . GLY A 1 99 ? 14.253 -0.434 4.669 1.00 89.50 99 GLY A C 1
ATOM 791 O O . GLY A 1 99 ? 13.599 0.572 4.393 1.00 89.50 99 GLY A O 1
ATOM 792 N N . LEU A 1 100 ? 14.394 -0.877 5.924 1.00 90.81 100 LEU A N 1
ATOM 793 C CA . LEU A 1 100 ? 13.768 -0.255 7.098 1.00 90.81 100 LEU A CA 1
ATOM 794 C C . LEU A 1 100 ? 14.266 1.166 7.380 1.00 90.81 100 LEU A C 1
ATOM 796 O O . LEU A 1 100 ? 13.492 1.974 7.888 1.00 90.81 100 LEU A O 1
ATOM 800 N N . THR A 1 101 ? 15.532 1.462 7.086 1.00 91.19 101 THR A N 1
ATOM 801 C CA . THR A 1 101 ? 16.160 2.769 7.337 1.00 91.19 101 THR A CA 1
ATOM 802 C C . THR A 1 101 ? 16.132 3.692 6.124 1.00 91.19 101 THR A C 1
ATOM 804 O O . THR A 1 101 ? 16.485 4.866 6.237 1.00 91.19 101 THR A O 1
ATOM 807 N N . SER A 1 102 ? 15.685 3.202 4.968 1.00 87.06 102 SER A N 1
ATOM 808 C CA . SER A 1 102 ? 15.730 3.979 3.736 1.00 87.06 102 SER A CA 1
ATOM 809 C C . SER A 1 102 ? 14.685 5.092 3.643 1.00 87.06 102 SER A C 1
ATOM 811 O O . SER A 1 102 ? 13.504 4.962 3.993 1.00 87.06 102 SER A O 1
ATOM 813 N N . GLY A 1 103 ? 15.151 6.182 3.034 1.00 83.88 103 GLY A N 1
ATOM 814 C CA . GLY A 1 103 ? 14.353 7.309 2.594 1.00 83.88 103 GLY A CA 1
ATOM 815 C C . GLY A 1 103 ? 14.169 8.398 3.653 1.00 83.88 103 GLY A C 1
ATOM 816 O O . GLY A 1 103 ? 15.053 8.669 4.456 1.00 83.88 103 GLY A O 1
ATOM 817 N N . SER A 1 104 ? 13.046 9.106 3.598 1.00 86.69 104 SER A N 1
ATOM 818 C CA . SER A 1 104 ? 12.733 10.273 4.416 1.00 86.69 104 SER A CA 1
ATOM 819 C C . SER A 1 104 ? 11.315 10.225 4.990 1.00 86.69 104 SER A C 1
ATOM 821 O O . SER A 1 104 ? 10.464 9.419 4.592 1.00 86.69 104 SER A O 1
ATOM 823 N N . LYS A 1 105 ? 11.033 11.175 5.889 1.00 83.81 105 LYS A N 1
ATOM 824 C CA . LYS A 1 105 ? 9.707 11.376 6.489 1.00 83.81 105 LYS A CA 1
ATOM 825 C C . LYS A 1 105 ? 8.581 11.643 5.475 1.00 83.81 105 LYS A C 1
ATOM 827 O O . LYS A 1 105 ? 7.421 11.543 5.848 1.00 83.81 105 LYS A O 1
ATOM 832 N N . PHE A 1 106 ? 8.896 11.975 4.220 1.00 76.38 106 PHE A N 1
ATOM 833 C CA . PHE A 1 106 ? 7.930 12.510 3.257 1.00 76.38 106 PHE A CA 1
ATOM 834 C C . PHE A 1 106 ? 7.274 11.492 2.311 1.00 76.38 106 PHE A C 1
ATOM 836 O O . PHE A 1 106 ? 6.396 11.897 1.565 1.00 76.38 106 PHE A O 1
ATOM 843 N N . GLY A 1 107 ? 7.641 10.206 2.285 1.00 63.69 107 GLY A N 1
ATOM 844 C CA . GLY A 1 107 ? 7.010 9.306 1.291 1.00 63.69 107 GLY A CA 1
ATOM 845 C C . GLY A 1 107 ? 7.700 7.989 0.973 1.00 63.69 107 GLY A C 1
ATOM 846 O O . GLY A 1 107 ? 7.472 7.416 -0.084 1.00 63.69 107 GLY A O 1
ATOM 847 N N . THR A 1 108 ? 8.580 7.518 1.843 1.00 74.12 108 THR A N 1
ATOM 848 C CA . THR A 1 108 ? 9.389 6.307 1.603 1.00 74.12 108 THR A CA 1
ATOM 849 C C . THR A 1 108 ? 9.261 5.368 2.803 1.00 74.12 108 THR A C 1
ATOM 851 O O . THR A 1 108 ? 8.397 5.600 3.650 1.00 74.12 108 THR A O 1
ATOM 854 N N . ALA A 1 109 ? 10.087 4.322 2.902 1.00 82.19 109 ALA A N 1
ATOM 855 C CA . ALA A 1 109 ? 9.935 3.287 3.922 1.00 82.19 109 ALA A CA 1
ATOM 856 C C . ALA A 1 109 ? 9.861 3.850 5.348 1.00 82.19 109 ALA A C 1
ATOM 858 O O . ALA A 1 109 ? 8.851 3.632 6.014 1.00 82.19 109 ALA A O 1
ATOM 859 N N . VAL A 1 110 ? 10.851 4.635 5.795 1.00 89.50 110 VAL A N 1
ATOM 860 C CA . VAL A 1 110 ? 10.858 5.189 7.165 1.00 89.50 110 VAL A CA 1
ATOM 861 C C . VAL A 1 110 ? 9.630 6.060 7.436 1.00 89.50 110 VAL A C 1
ATOM 863 O O . VAL A 1 110 ? 8.985 5.911 8.472 1.00 89.50 110 VAL A O 1
ATOM 866 N N . GLY A 1 111 ? 9.271 6.952 6.507 1.00 86.94 111 GLY A N 1
ATOM 867 C CA . GLY A 1 111 ? 8.099 7.819 6.657 1.00 86.94 111 GLY A CA 1
ATOM 868 C C . GLY A 1 111 ? 6.801 7.026 6.827 1.00 86.94 111 GLY A C 1
ATOM 869 O O . GLY A 1 111 ? 6.035 7.299 7.750 1.00 86.94 111 GLY A O 1
ATOM 870 N N . ILE A 1 112 ? 6.587 6.007 5.989 1.00 83.75 112 ILE A N 1
ATOM 871 C CA . ILE A 1 112 ? 5.396 5.146 6.038 1.00 83.75 112 ILE A CA 1
ATOM 872 C C . ILE A 1 112 ? 5.382 4.307 7.322 1.00 83.75 112 ILE A C 1
ATOM 874 O O . ILE A 1 112 ? 4.349 4.216 7.980 1.00 83.75 112 ILE A O 1
ATOM 878 N N . ILE A 1 113 ? 6.522 3.738 7.719 1.00 89.12 113 ILE A N 1
ATOM 879 C CA . ILE A 1 113 ? 6.656 2.951 8.951 1.00 89.12 113 ILE A CA 1
ATOM 880 C C . ILE A 1 113 ? 6.293 3.797 10.174 1.00 89.12 113 ILE A C 1
ATOM 882 O O . ILE A 1 113 ? 5.452 3.399 10.981 1.00 89.12 113 ILE A O 1
ATOM 886 N N . MET A 1 114 ? 6.885 4.987 10.301 1.00 92.44 114 MET A N 1
ATOM 887 C CA . MET A 1 114 ? 6.621 5.870 11.438 1.00 92.44 114 MET A CA 1
ATOM 888 C C . MET A 1 114 ? 5.168 6.344 11.457 1.00 92.44 114 MET A C 1
ATOM 890 O O . MET A 1 114 ? 4.542 6.368 12.515 1.00 92.44 114 MET A O 1
ATOM 894 N N . PHE A 1 115 ? 4.603 6.644 10.289 1.00 88.19 115 PHE A N 1
ATOM 895 C CA . PHE A 1 115 ? 3.188 6.964 10.132 1.00 88.19 115 PHE A CA 1
ATOM 896 C C . PHE A 1 115 ? 2.273 5.834 10.613 1.00 88.19 115 PHE A C 1
ATOM 898 O O . PHE A 1 115 ? 1.372 6.082 11.414 1.00 88.19 115 PHE A O 1
ATOM 905 N N . MET A 1 116 ? 2.538 4.589 10.203 1.00 86.88 116 MET A N 1
ATOM 906 C CA . MET A 1 116 ? 1.776 3.416 10.644 1.00 86.88 116 MET A CA 1
ATOM 907 C C . MET A 1 116 ? 1.826 3.247 12.162 1.00 86.88 116 MET A C 1
ATOM 909 O O . MET A 1 116 ? 0.790 3.030 12.784 1.00 86.88 116 MET A O 1
ATOM 913 N N . LEU A 1 117 ? 3.006 3.373 12.775 1.00 92.81 117 LEU A N 1
ATOM 914 C CA . LEU A 1 117 ? 3.162 3.225 14.224 1.00 92.81 117 LEU A CA 1
ATOM 915 C C . LEU A 1 117 ? 2.405 4.315 14.997 1.00 92.81 117 LEU A C 1
ATOM 917 O O . LEU A 1 117 ? 1.726 4.011 15.978 1.00 92.81 117 LEU A O 1
ATOM 921 N N . VAL A 1 118 ? 2.479 5.569 14.538 1.00 94.38 118 VAL A N 1
ATOM 922 C CA . VAL A 1 118 ? 1.781 6.705 15.159 1.00 94.38 118 VAL A CA 1
ATOM 923 C C . VAL A 1 118 ? 0.265 6.555 15.043 1.00 94.38 118 VAL A C 1
ATOM 925 O O . VAL A 1 118 ? -0.442 6.714 16.040 1.00 94.38 118 VAL A O 1
ATOM 928 N N . ILE A 1 119 ? -0.240 6.203 13.858 1.00 90.44 119 ILE A N 1
ATOM 929 C CA . ILE A 1 119 ? -1.673 5.976 13.636 1.00 90.44 119 ILE A CA 1
ATOM 930 C C . ILE A 1 119 ? -2.160 4.774 14.436 1.00 90.44 119 ILE A C 1
ATOM 932 O O . ILE A 1 119 ? -3.160 4.886 15.142 1.00 90.44 119 ILE A O 1
ATOM 936 N N . GLY A 1 120 ? -1.442 3.651 14.383 1.00 88.31 120 GLY A N 1
ATOM 937 C CA . GLY A 1 120 ? -1.761 2.460 15.166 1.00 88.31 120 GLY A CA 1
ATOM 938 C C . GLY A 1 120 ? -1.885 2.785 16.648 1.00 88.31 120 GLY A C 1
ATOM 939 O O . GLY A 1 120 ? -2.874 2.416 17.278 1.00 88.31 120 GLY A O 1
ATOM 940 N N . GLY A 1 121 ? -0.933 3.545 17.195 1.00 94.19 121 GLY A N 1
ATOM 941 C CA . GLY A 1 121 ? -0.979 3.969 18.589 1.00 94.19 121 GLY A CA 1
ATOM 942 C C . GLY A 1 121 ? -2.138 4.912 18.905 1.00 94.19 121 GLY A C 1
ATOM 943 O O . GLY A 1 121 ? -2.850 4.701 19.889 1.00 94.19 121 GLY A O 1
ATOM 944 N N . ALA A 1 122 ? -2.397 5.910 18.058 1.00 95.44 122 ALA A N 1
ATOM 945 C CA . ALA A 1 122 ? -3.539 6.803 18.233 1.00 95.44 122 ALA A CA 1
ATOM 946 C C . ALA A 1 122 ? -4.867 6.028 18.242 1.00 95.44 122 ALA A C 1
ATOM 948 O O . ALA A 1 122 ? -5.670 6.197 19.160 1.00 95.44 122 ALA A O 1
ATOM 949 N N . PHE A 1 123 ? -5.071 5.120 17.283 1.00 90.25 123 PHE A N 1
ATOM 950 C CA . PHE A 1 123 ? -6.255 4.260 17.239 1.00 90.25 123 PHE A CA 1
ATOM 951 C C . PHE A 1 123 ? -6.322 3.282 18.415 1.00 90.25 123 PHE A C 1
ATOM 953 O O . PHE A 1 123 ? -7.418 3.016 18.901 1.00 90.25 123 PHE A O 1
ATOM 960 N N . GLY A 1 124 ? -5.190 2.806 18.940 1.00 90.56 124 GLY A N 1
ATOM 961 C CA . GLY A 1 124 ? -5.153 2.021 20.176 1.00 90.56 124 GLY A CA 1
ATOM 962 C C . GLY A 1 124 ? -5.792 2.757 21.359 1.00 90.56 124 GLY A C 1
ATOM 963 O O . GLY A 1 124 ? -6.603 2.178 22.085 1.00 90.56 124 GLY A O 1
ATOM 964 N N . ILE A 1 125 ? -5.514 4.059 21.507 1.00 95.44 125 ILE A N 1
ATOM 965 C CA . ILE A 1 125 ? -6.173 4.909 22.514 1.00 95.44 125 ILE A CA 1
ATOM 966 C C . ILE A 1 125 ? -7.677 5.013 22.236 1.00 95.44 125 ILE A C 1
ATOM 968 O O . ILE A 1 125 ? -8.484 4.827 23.150 1.00 95.44 125 ILE A O 1
ATOM 972 N N . VAL A 1 126 ? -8.061 5.288 20.984 1.00 93.81 126 VAL A N 1
ATOM 973 C CA . VAL A 1 126 ? -9.472 5.434 20.592 1.00 93.81 126 VAL A CA 1
ATOM 974 C C . VAL A 1 126 ? -10.263 4.166 20.903 1.00 93.81 126 VAL A C 1
ATOM 976 O O . VAL A 1 126 ? -11.297 4.245 21.569 1.00 93.81 126 VAL A O 1
ATOM 979 N N . MET A 1 127 ? -9.764 3.000 20.494 1.00 89.19 127 MET A N 1
ATOM 980 C CA . MET A 1 127 ? -10.421 1.715 20.736 1.00 89.19 127 MET A CA 1
ATOM 981 C C . MET A 1 127 ? -10.524 1.414 22.232 1.00 89.19 127 MET A C 1
ATOM 983 O O . MET A 1 127 ? -11.567 0.959 22.698 1.00 89.19 127 MET A O 1
ATOM 987 N N . ARG A 1 128 ? -9.510 1.770 23.038 1.00 91.94 128 ARG A N 1
ATOM 988 C CA . ARG A 1 128 ? -9.562 1.558 24.492 1.00 91.94 128 ARG A CA 1
ATOM 989 C C . ARG A 1 128 ? -10.719 2.294 25.171 1.00 91.94 128 ARG A C 1
ATOM 991 O O . ARG A 1 128 ? -11.201 1.807 26.198 1.00 91.94 128 ARG A O 1
ATOM 998 N N . THR A 1 129 ? -11.188 3.419 24.619 1.00 92.69 129 THR A N 1
ATOM 999 C CA . THR A 1 129 ? -12.351 4.147 25.166 1.00 92.69 129 THR A CA 1
ATOM 1000 C C . THR A 1 129 ? -13.633 3.310 25.179 1.00 92.69 129 THR A C 1
ATOM 1002 O O . THR A 1 129 ? -14.536 3.620 25.952 1.00 92.69 129 THR A O 1
ATOM 1005 N N . GLY A 1 130 ? -13.736 2.279 24.329 1.00 88.25 130 GLY A N 1
ATOM 1006 C CA . GLY A 1 130 ? -14.963 1.507 24.106 1.00 88.25 130 GLY A CA 1
ATOM 1007 C C . GLY A 1 130 ? -16.082 2.300 23.416 1.00 88.25 130 GLY A C 1
ATOM 1008 O O . GLY A 1 130 ? -17.191 1.792 23.257 1.00 88.25 130 GLY A O 1
ATOM 1009 N N . THR A 1 131 ? -15.824 3.549 23.013 1.00 90.06 131 THR A N 1
ATOM 1010 C CA . THR A 1 131 ? -16.816 4.409 22.350 1.00 90.06 131 THR A CA 1
ATOM 1011 C C . THR A 1 131 ? -17.151 3.878 20.960 1.00 90.06 131 THR A C 1
ATOM 1013 O O . THR A 1 131 ? -18.320 3.804 20.586 1.00 90.06 131 THR A O 1
ATOM 1016 N N . VAL A 1 132 ? -16.123 3.489 20.199 1.00 86.44 132 VAL A N 1
ATOM 1017 C CA . VAL A 1 132 ? -16.273 2.991 18.825 1.00 86.44 132 VAL A CA 1
ATOM 1018 C C . VAL A 1 132 ? -17.054 1.679 18.814 1.00 86.44 132 VAL A C 1
ATOM 1020 O O . VAL A 1 132 ? -18.019 1.566 18.064 1.00 86.44 132 VAL A O 1
ATOM 1023 N N . ASP A 1 133 ? -16.720 0.738 19.700 1.00 81.12 133 ASP A N 1
ATOM 1024 C CA . ASP A 1 133 ? -17.417 -0.551 19.804 1.00 81.12 133 ASP A CA 1
ATOM 1025 C C . ASP A 1 133 ? -18.898 -0.366 20.163 1.00 81.12 133 ASP A C 1
ATOM 1027 O O . ASP A 1 133 ? -19.782 -0.899 19.489 1.00 81.12 133 ASP A O 1
ATOM 1031 N N . ASN A 1 134 ? -19.192 0.472 21.167 1.00 83.38 134 ASN A N 1
ATOM 1032 C CA . ASN A 1 134 ? -20.570 0.819 21.529 1.00 83.38 134 ASN A CA 1
ATOM 1033 C C . ASN A 1 134 ? -21.311 1.523 20.379 1.00 83.38 134 ASN A C 1
ATOM 1035 O O . ASN A 1 134 ? -22.503 1.284 20.181 1.00 83.38 134 ASN A O 1
ATOM 1039 N N . GLY A 1 135 ? -20.617 2.357 19.598 1.00 82.06 135 GLY A N 1
ATOM 1040 C CA . GLY A 1 135 ? -21.172 3.059 18.436 1.00 82.06 135 GLY A CA 1
ATOM 1041 C C . GLY A 1 135 ? -21.536 2.118 17.305 1.00 82.06 135 GLY A C 1
ATOM 1042 O O . GLY A 1 135 ? -22.648 2.187 16.784 1.00 82.06 135 GLY A O 1
ATOM 1043 N N . ILE A 1 136 ? -20.644 1.184 16.983 1.00 76.62 136 ILE A N 1
ATOM 1044 C CA . ILE A 1 136 ? -20.897 0.139 15.993 1.00 76.62 136 ILE A CA 1
ATOM 1045 C C . ILE A 1 136 ? -22.080 -0.727 16.442 1.00 76.62 136 ILE A C 1
ATOM 1047 O O . ILE A 1 136 ? -22.996 -0.955 15.656 1.00 76.62 136 ILE A O 1
ATOM 1051 N N . LEU A 1 137 ? -22.134 -1.153 17.707 1.00 74.56 137 LEU A N 1
ATOM 1052 C CA . LEU A 1 137 ? -23.255 -1.944 18.234 1.00 74.56 137 LEU A CA 1
ATOM 1053 C C . LEU A 1 137 ? -24.589 -1.179 18.217 1.00 74.56 137 LEU A C 1
ATOM 1055 O O . LEU A 1 137 ? -25.633 -1.760 17.900 1.00 74.56 137 LEU A O 1
ATOM 1059 N N . ALA A 1 138 ? -24.577 0.118 18.533 1.00 75.75 138 ALA A N 1
ATOM 1060 C CA . ALA A 1 138 ? -25.757 0.974 18.434 1.00 75.75 138 ALA A CA 1
ATOM 1061 C C . ALA A 1 138 ? -26.230 1.112 16.979 1.00 75.75 138 ALA A C 1
ATOM 1063 O O . ALA A 1 138 ? -27.424 0.969 16.705 1.00 75.75 138 ALA A O 1
ATOM 1064 N N . LEU A 1 139 ? -25.297 1.296 16.041 1.00 70.56 139 LEU A N 1
ATOM 1065 C CA . LEU A 1 139 ? -25.582 1.384 14.612 1.00 70.56 139 LEU A CA 1
ATOM 1066 C C . LEU A 1 139 ? -26.129 0.066 14.060 1.00 70.56 139 LEU A C 1
ATOM 1068 O O . LEU A 1 139 ? -27.141 0.077 13.365 1.00 70.56 139 LEU A O 1
ATOM 1072 N N . ILE A 1 140 ? -25.530 -1.075 14.418 1.00 68.75 140 ILE A N 1
ATOM 1073 C CA . ILE A 1 140 ? -26.018 -2.411 14.045 1.00 68.75 140 ILE A CA 1
ATOM 1074 C C . ILE A 1 140 ? -27.448 -2.615 14.546 1.00 68.75 140 ILE A C 1
ATOM 1076 O O . ILE A 1 140 ? -28.280 -3.143 13.815 1.00 68.75 140 ILE A O 1
ATOM 1080 N N . ARG A 1 141 ? -27.772 -2.176 15.768 1.00 70.44 141 ARG A N 1
ATOM 1081 C CA . ARG A 1 141 ? -29.133 -2.282 16.313 1.00 70.44 141 ARG A CA 1
ATOM 1082 C C . ARG A 1 141 ? -30.123 -1.397 15.570 1.00 70.44 141 ARG A C 1
ATOM 1084 O O . ARG A 1 141 ? -31.222 -1.852 15.276 1.00 70.44 141 ARG A O 1
ATOM 1091 N N . HIS A 1 142 ? -29.735 -0.162 15.267 1.00 70.94 142 HIS A N 1
ATOM 1092 C CA . HIS A 1 142 ? -30.578 0.762 14.514 1.00 70.94 142 HIS A CA 1
ATOM 1093 C C . HIS A 1 142 ? -30.752 0.324 13.049 1.00 70.94 142 HIS A C 1
ATOM 1095 O O . HIS A 1 142 ? -31.776 0.595 12.433 1.00 70.94 142 HIS A O 1
ATOM 1101 N N . THR A 1 143 ? -29.781 -0.425 12.522 1.00 67.19 143 THR A N 1
ATOM 1102 C CA . THR A 1 143 ? -29.761 -0.948 11.148 1.00 67.19 143 THR A CA 1
ATOM 1103 C C . THR A 1 143 ? -30.219 -2.414 11.066 1.00 67.19 143 THR A C 1
ATOM 1105 O O . THR A 1 143 ? -30.220 -3.010 9.986 1.00 67.19 143 THR A O 1
ATOM 1108 N N . ARG A 1 144 ? -30.635 -3.026 12.188 1.00 61.66 144 ARG A N 1
ATOM 1109 C CA . ARG A 1 144 ? -31.040 -4.438 12.255 1.00 61.66 144 ARG A CA 1
ATOM 1110 C C . ARG A 1 144 ? -32.303 -4.623 11.410 1.00 61.66 144 ARG A C 1
ATOM 1112 O O . ARG A 1 144 ? -33.364 -4.116 11.754 1.00 61.66 144 ARG A O 1
ATOM 1119 N N . GLY A 1 145 ? -32.166 -5.319 10.281 1.00 65.81 145 GLY A N 1
ATOM 1120 C CA . GLY A 1 145 ? -33.229 -5.489 9.280 1.00 65.81 145 GLY A CA 1
ATOM 1121 C C . GLY A 1 145 ? -33.027 -4.729 7.9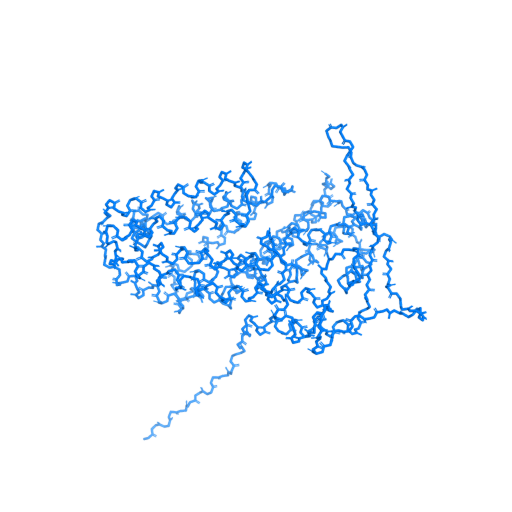60 1.00 65.81 145 GLY A C 1
ATOM 1122 O O . GLY A 1 145 ? -33.650 -5.112 6.975 1.00 65.81 145 GLY A O 1
ATOM 1123 N N . ASN A 1 146 ? -32.117 -3.744 7.884 1.00 66.56 146 ASN A N 1
ATOM 1124 C CA . ASN A 1 146 ? -31.795 -2.996 6.651 1.00 66.56 146 ASN A CA 1
ATOM 1125 C C . ASN A 1 146 ? -30.304 -3.081 6.255 1.00 66.56 146 ASN A C 1
ATOM 1127 O O . ASN A 1 146 ? -29.740 -2.196 5.614 1.00 66.56 146 ASN A O 1
ATOM 1131 N N . GLU A 1 147 ? -29.645 -4.177 6.629 1.00 63.34 147 GLU A N 1
ATOM 1132 C CA . GLU A 1 147 ? -28.226 -4.447 6.340 1.00 63.34 147 GLU A CA 1
ATOM 1133 C C . GLU A 1 147 ? -27.894 -4.405 4.833 1.00 63.34 147 GLU A C 1
ATOM 1135 O O . GLU A 1 147 ? -26.756 -4.140 4.451 1.00 63.34 147 GLU A O 1
ATOM 1140 N N . VAL A 1 148 ? -28.899 -4.620 3.971 1.00 67.50 148 VAL A N 1
ATOM 1141 C CA . VAL A 1 148 ? -28.781 -4.505 2.507 1.00 67.50 148 VAL A CA 1
ATOM 1142 C C . VAL A 1 148 ? -28.480 -3.067 2.072 1.00 67.50 148 VAL A C 1
ATOM 1144 O O . VAL A 1 148 ? -27.777 -2.888 1.084 1.00 67.50 148 VAL A O 1
ATOM 1147 N N . LEU A 1 149 ? -28.951 -2.052 2.808 1.00 69.69 149 LEU A N 1
ATOM 1148 C CA . LEU A 1 149 ? -28.661 -0.637 2.542 1.00 69.69 149 LEU A CA 1
ATOM 1149 C C . LEU A 1 149 ? -27.358 -0.167 3.209 1.00 69.69 149 LEU A C 1
ATOM 1151 O O . LEU A 1 149 ? -26.701 0.747 2.716 1.00 69.69 149 LEU A O 1
ATOM 1155 N N . PHE A 1 150 ? -26.947 -0.827 4.293 1.00 69.56 150 PHE A N 1
ATOM 1156 C CA . PHE A 1 150 ? -25.733 -0.483 5.033 1.00 69.56 150 PHE A CA 1
ATOM 1157 C C . PHE A 1 150 ? -24.459 -0.632 4.194 1.00 69.56 150 PHE A C 1
ATOM 1159 O O . PHE A 1 150 ? -23.626 0.274 4.162 1.00 69.56 150 PHE A O 1
ATOM 1166 N N . ILE A 1 151 ? -24.323 -1.758 3.481 1.00 75.56 151 ILE A N 1
ATOM 1167 C CA . ILE A 1 151 ? -23.138 -2.041 2.661 1.00 75.56 151 ILE A CA 1
ATOM 1168 C C . ILE A 1 151 ? -22.984 -1.007 1.529 1.00 75.56 151 ILE A C 1
ATOM 1170 O O . ILE A 1 151 ? -21.899 -0.440 1.436 1.00 75.56 151 ILE A O 1
ATOM 1174 N N . PRO A 1 152 ? -24.013 -0.683 0.714 1.00 78.56 152 PRO A N 1
ATOM 1175 C CA . PRO A 1 152 ? -23.923 0.375 -0.292 1.00 78.56 152 PRO A CA 1
ATOM 1176 C C . PRO A 1 152 ? -23.549 1.740 0.283 1.00 78.56 152 PRO A C 1
ATOM 1178 O O . PRO A 1 152 ? -22.699 2.412 -0.291 1.00 78.56 152 PRO A O 1
ATOM 1181 N N . VAL A 1 153 ? -24.127 2.141 1.420 1.00 75.50 153 VAL A N 1
ATOM 1182 C CA . VAL A 1 153 ? -23.820 3.439 2.046 1.00 75.50 153 VAL A CA 1
ATOM 1183 C C . VAL A 1 153 ? -22.358 3.507 2.484 1.00 75.50 153 VAL A C 1
ATOM 1185 O O . VAL A 1 153 ? -21.667 4.465 2.142 1.00 75.50 153 VAL A O 1
ATOM 1188 N N . LEU A 1 154 ? -21.860 2.481 3.185 1.00 70.75 154 LEU A N 1
ATOM 1189 C CA . LEU A 1 154 ? -20.447 2.418 3.559 1.00 70.75 154 LEU A CA 1
ATOM 1190 C C . LEU A 1 154 ? -19.540 2.379 2.330 1.00 70.75 154 LEU A C 1
ATOM 1192 O O . LEU A 1 154 ? -18.534 3.079 2.292 1.00 70.75 154 LEU A O 1
ATOM 1196 N N . PHE A 1 155 ? -19.895 1.585 1.320 1.00 78.00 155 PHE A N 1
ATOM 1197 C CA . PHE A 1 155 ? -19.093 1.451 0.111 1.00 78.00 155 PHE A CA 1
ATOM 1198 C C . PHE A 1 155 ? -18.987 2.782 -0.631 1.00 78.00 155 PHE A C 1
ATOM 1200 O O . PHE A 1 155 ? -17.891 3.155 -1.033 1.00 78.00 155 PHE A O 1
ATOM 1207 N N . VAL A 1 156 ? -20.091 3.523 -0.768 1.00 74.00 156 VAL A N 1
ATOM 1208 C CA . VAL A 1 156 ? -20.099 4.863 -1.374 1.00 74.00 156 VAL A CA 1
ATOM 1209 C C . VAL A 1 156 ? -19.268 5.834 -0.543 1.00 74.00 156 VAL A C 1
ATOM 1211 O O . VAL A 1 156 ? -18.444 6.542 -1.109 1.00 74.00 156 VAL A O 1
ATOM 1214 N N . LEU A 1 157 ? -19.420 5.837 0.783 1.00 68.75 157 LEU A N 1
ATOM 1215 C CA . LEU A 1 157 ? -18.669 6.730 1.668 1.00 68.75 157 LEU A CA 1
ATOM 1216 C C . LEU A 1 157 ? -17.154 6.485 1.582 1.00 68.75 157 LEU A C 1
ATOM 1218 O O . LEU A 1 157 ? -16.389 7.431 1.404 1.00 68.75 157 LEU A O 1
ATOM 1222 N N . PHE A 1 158 ? -16.714 5.225 1.652 1.00 68.38 158 PHE A N 1
ATOM 1223 C CA . PHE A 1 158 ? -15.295 4.876 1.548 1.00 68.38 158 PHE A CA 1
ATOM 1224 C C . PHE A 1 158 ? -14.749 5.022 0.127 1.00 68.38 158 PHE A C 1
ATOM 1226 O O . PHE A 1 158 ? -13.604 5.437 -0.031 1.00 68.38 158 PHE A O 1
ATOM 1233 N N . SER A 1 159 ? -15.552 4.742 -0.905 1.00 72.50 159 SER A N 1
ATOM 1234 C CA . SER A 1 159 ? -15.149 4.963 -2.301 1.00 72.50 159 SER A CA 1
ATOM 1235 C C . SER A 1 159 ? -15.019 6.447 -2.614 1.00 72.50 159 SER A C 1
ATOM 1237 O O . SER A 1 159 ? -14.095 6.830 -3.317 1.00 72.50 159 SER A O 1
ATOM 1239 N N . LEU A 1 160 ? -15.896 7.290 -2.060 1.00 68.12 160 LEU A N 1
ATOM 1240 C CA . LEU A 1 160 ? -15.791 8.741 -2.177 1.00 68.12 160 LEU A CA 1
ATOM 1241 C C . LEU A 1 160 ? -14.541 9.247 -1.454 1.00 68.12 160 LEU A C 1
ATOM 1243 O O . LEU A 1 160 ? -13.796 10.030 -2.025 1.00 68.12 160 LEU A O 1
ATOM 1247 N N . GLY A 1 161 ? -14.263 8.747 -0.245 1.00 64.50 161 GLY A N 1
ATOM 1248 C CA . GLY A 1 161 ? -12.997 9.011 0.441 1.00 64.50 161 GLY A CA 1
ATOM 1249 C C . GLY A 1 161 ? -11.796 8.625 -0.426 1.00 64.50 161 GLY A C 1
ATOM 1250 O O . GLY A 1 161 ? -10.936 9.457 -0.680 1.00 64.50 161 GLY A O 1
ATOM 1251 N N . GLY A 1 162 ? -11.768 7.399 -0.953 1.00 63.69 162 GLY A N 1
ATOM 1252 C CA . GLY A 1 162 ? -10.706 6.925 -1.845 1.00 63.69 162 GLY A CA 1
ATOM 1253 C C . GLY A 1 162 ? -10.566 7.743 -3.133 1.00 63.69 162 GLY A C 1
ATOM 1254 O O . GLY A 1 162 ? -9.448 8.020 -3.541 1.00 63.69 162 GLY A O 1
ATOM 1255 N N . ALA A 1 163 ? -11.671 8.186 -3.735 1.00 65.19 163 ALA A N 1
ATOM 1256 C CA . ALA A 1 163 ? -11.669 9.037 -4.926 1.00 65.19 163 ALA A CA 1
ATOM 1257 C C . ALA A 1 163 ? -11.203 10.477 -4.642 1.00 65.19 163 ALA A C 1
ATOM 1259 O O . ALA A 1 163 ? -10.709 11.146 -5.539 1.00 65.19 163 ALA A O 1
ATOM 1260 N N . VAL A 1 164 ? -11.368 10.956 -3.406 1.00 61.03 164 VAL A N 1
ATOM 1261 C CA . VAL A 1 164 ? -10.942 12.294 -2.966 1.00 61.03 164 VAL A CA 1
ATOM 1262 C C . VAL A 1 164 ? -9.485 12.295 -2.474 1.00 61.03 164 VAL A C 1
ATOM 1264 O O . VAL A 1 164 ? -8.775 13.273 -2.687 1.00 61.03 164 VAL A O 1
ATOM 1267 N N . PHE A 1 165 ? -9.032 11.215 -1.823 1.00 52.97 165 PHE A N 1
ATOM 1268 C CA . PHE A 1 165 ? -7.652 11.036 -1.338 1.00 52.97 165 PHE A CA 1
ATOM 1269 C C . PHE A 1 165 ? -6.703 10.451 -2.396 1.00 52.97 165 PHE A C 1
ATOM 1271 O O . PHE A 1 165 ? -5.491 10.648 -2.307 1.00 52.97 165 PHE A O 1
ATOM 1278 N N . GLY A 1 166 ? -7.229 9.707 -3.372 1.00 51.97 166 GLY A N 1
ATOM 1279 C CA . GLY A 1 166 ? -6.480 9.205 -4.517 1.00 51.97 166 GLY A CA 1
ATOM 1280 C C . GLY A 1 166 ? -6.143 10.376 -5.423 1.00 51.97 166 GLY A C 1
ATOM 1281 O O . GLY A 1 166 ? -7.043 10.976 -6.002 1.00 51.97 166 GLY A O 1
ATOM 1282 N N . MET A 1 167 ? -4.858 10.734 -5.472 1.00 45.34 167 MET A N 1
ATOM 1283 C CA . MET A 1 167 ? -4.322 11.823 -6.289 1.00 45.34 167 MET A CA 1
ATOM 1284 C C . MET A 1 167 ? -5.007 11.858 -7.658 1.00 45.34 167 MET A C 1
ATOM 1286 O O . MET A 1 167 ? -5.109 10.828 -8.322 1.00 45.34 167 MET A O 1
ATOM 1290 N N . GLY A 1 168 ? -5.499 13.041 -8.031 1.00 47.34 168 GLY A N 1
ATOM 1291 C CA . GLY A 1 168 ? -6.231 13.292 -9.267 1.00 47.34 168 GLY A CA 1
ATOM 1292 C C . GLY A 1 168 ? -5.352 13.142 -10.503 1.00 47.34 168 GLY A C 1
ATOM 1293 O O . GLY A 1 168 ? -4.997 14.133 -11.131 1.00 47.34 168 GLY A O 1
ATOM 1294 N N . GLU A 1 169 ? -5.006 11.909 -10.846 1.00 45.94 169 GLU A N 1
ATOM 1295 C CA . GLU A 1 169 ? -4.538 11.548 -12.175 1.00 45.94 169 GLU A CA 1
ATOM 1296 C C . GLU A 1 169 ? -5.686 10.904 -12.953 1.00 45.94 169 GLU A C 1
ATOM 1298 O O . GLU A 1 169 ? -6.574 10.263 -12.391 1.00 45.94 169 GLU A O 1
ATOM 1303 N N . GLU A 1 170 ? -5.691 11.184 -14.252 1.00 48.41 170 GLU A N 1
ATOM 1304 C CA . GLU A 1 170 ? -6.771 11.024 -15.223 1.00 48.41 170 GLU A CA 1
ATOM 1305 C C . GLU A 1 170 ? -7.243 9.568 -15.381 1.00 48.41 170 GLU A C 1
ATOM 1307 O O . GLU A 1 170 ? -6.990 8.889 -16.378 1.00 48.41 170 GLU A O 1
ATOM 1312 N N . ALA A 1 171 ? -7.967 9.057 -14.392 1.00 50.47 171 ALA A N 1
ATOM 1313 C CA . ALA A 1 171 ? -8.747 7.847 -14.544 1.00 50.47 171 ALA A CA 1
ATOM 1314 C C . ALA A 1 171 ? -10.004 8.168 -15.349 1.00 50.47 171 ALA A C 1
ATOM 1316 O O . ALA A 1 171 ? -10.719 9.133 -15.062 1.00 50.47 171 ALA A O 1
ATOM 1317 N N . VAL A 1 172 ? -10.342 7.316 -16.316 1.00 58.88 172 VAL A N 1
ATOM 1318 C CA . VAL A 1 172 ? -11.656 7.370 -16.961 1.00 58.88 172 VAL A CA 1
ATOM 1319 C C . VAL A 1 172 ? -12.706 7.207 -15.859 1.00 58.88 172 VAL A C 1
ATOM 1321 O O . VAL A 1 172 ? -12.855 6.116 -15.308 1.00 58.88 172 VAL A O 1
ATOM 1324 N N . ALA A 1 173 ? -13.442 8.275 -15.533 1.00 60.72 173 ALA A N 1
ATOM 1325 C CA . ALA A 1 173 ? -14.426 8.286 -14.444 1.00 60.72 173 ALA A CA 1
ATOM 1326 C C . ALA A 1 173 ? -15.394 7.088 -14.518 1.00 60.72 173 ALA A C 1
ATOM 1328 O O . ALA A 1 173 ? -15.782 6.512 -13.503 1.00 60.72 173 ALA A O 1
ATOM 1329 N N . PHE A 1 174 ? -15.715 6.648 -15.737 1.00 64.81 174 PHE A N 1
ATOM 1330 C CA . PHE A 1 174 ? -16.543 5.475 -16.002 1.00 64.81 174 PHE A CA 1
ATOM 1331 C C . PHE A 1 174 ? -15.930 4.152 -15.512 1.00 64.81 174 PHE A C 1
ATOM 1333 O O . PHE A 1 174 ? -16.639 3.315 -14.954 1.00 64.81 174 PHE A O 1
ATOM 1340 N N . ALA A 1 175 ? -14.620 3.958 -15.666 1.00 69.12 175 ALA A N 1
ATOM 1341 C CA . ALA A 1 175 ? -13.957 2.734 -15.234 1.00 69.12 175 ALA A CA 1
ATOM 1342 C C . ALA A 1 175 ? -13.866 2.626 -13.709 1.00 69.12 175 ALA A C 1
ATOM 1344 O O . ALA A 1 175 ? -14.064 1.537 -13.168 1.00 69.12 175 ALA A O 1
ATOM 1345 N N . ILE A 1 176 ? -13.651 3.750 -13.014 1.00 73.38 176 ILE A N 1
ATOM 1346 C CA . ILE A 1 176 ? -13.733 3.794 -11.548 1.00 73.38 176 ILE A CA 1
ATOM 1347 C C . ILE A 1 176 ? -15.137 3.386 -11.105 1.00 73.38 176 ILE A C 1
ATOM 1349 O O . ILE A 1 176 ? -15.269 2.501 -10.268 1.00 73.38 176 ILE A O 1
ATOM 1353 N N . ILE A 1 177 ? -16.187 3.947 -11.713 1.00 76.81 177 ILE A N 1
ATOM 1354 C CA . ILE A 1 177 ? -17.575 3.607 -11.364 1.00 76.81 177 ILE A CA 1
ATOM 1355 C C . ILE A 1 177 ? -17.846 2.108 -11.554 1.00 76.81 177 ILE A C 1
ATOM 1357 O O . ILE A 1 177 ? -18.435 1.476 -10.675 1.00 76.81 177 ILE A O 1
ATOM 1361 N N . ILE A 1 178 ? -17.399 1.518 -12.667 1.00 82.38 178 ILE A N 1
ATOM 1362 C CA . ILE A 1 178 ? -17.561 0.078 -12.914 1.00 82.38 178 ILE A CA 1
ATOM 1363 C C . ILE A 1 178 ? -16.783 -0.745 -11.885 1.00 82.38 178 ILE A C 1
ATOM 1365 O O . ILE A 1 178 ? -17.333 -1.696 -11.331 1.00 82.38 178 ILE A O 1
ATOM 1369 N N . ALA A 1 179 ? -15.527 -0.396 -11.603 1.00 84.25 179 ALA A N 1
ATOM 1370 C CA . ALA A 1 179 ? -14.709 -1.097 -10.618 1.00 84.25 179 ALA A CA 1
ATOM 1371 C C . ALA A 1 179 ? -15.339 -1.040 -9.216 1.00 84.25 179 ALA A C 1
ATOM 1373 O O . ALA A 1 179 ? -15.466 -2.067 -8.546 1.00 84.25 179 ALA A O 1
ATOM 1374 N N . THR A 1 180 ? -15.813 0.140 -8.812 1.00 83.31 180 THR A N 1
ATOM 1375 C CA . THR A 1 180 ? -16.577 0.373 -7.582 1.00 83.31 180 THR A CA 1
ATOM 1376 C C . THR A 1 180 ? -17.833 -0.497 -7.552 1.00 83.31 180 THR A C 1
ATOM 1378 O O . THR A 1 180 ? -18.094 -1.160 -6.550 1.00 83.31 180 THR A O 1
ATOM 1381 N N . LEU A 1 181 ? -18.589 -0.575 -8.650 1.00 86.50 181 LEU A N 1
ATOM 1382 C CA . LEU A 1 181 ? -19.788 -1.409 -8.727 1.00 86.50 181 LEU A CA 1
ATOM 1383 C C . LEU A 1 181 ? -19.463 -2.906 -8.615 1.00 86.50 181 LEU A C 1
ATOM 1385 O O . LEU A 1 181 ? -20.144 -3.622 -7.882 1.00 86.50 181 LEU A O 1
ATOM 1389 N N . ILE A 1 182 ? -18.412 -3.384 -9.290 1.00 90.81 182 ILE A N 1
ATOM 1390 C CA . ILE A 1 182 ? -17.942 -4.773 -9.180 1.00 90.81 182 ILE A CA 1
ATOM 1391 C C . ILE A 1 182 ? -17.565 -5.086 -7.731 1.00 90.81 182 ILE A C 1
ATOM 1393 O O . ILE A 1 182 ? -18.013 -6.099 -7.191 1.00 90.81 182 ILE A O 1
ATOM 1397 N N . GLY A 1 183 ? -16.794 -4.208 -7.083 1.00 88.62 183 GLY A N 1
ATOM 1398 C CA . GLY A 1 183 ? -16.418 -4.355 -5.678 1.00 88.62 183 GLY A CA 1
ATOM 1399 C C . GLY A 1 183 ? -17.634 -4.378 -4.746 1.00 88.62 183 GLY A C 1
ATOM 1400 O O . GLY A 1 183 ? -17.720 -5.238 -3.864 1.00 88.62 183 GLY A O 1
ATOM 1401 N N . LEU A 1 184 ? -18.614 -3.500 -4.977 1.00 87.75 184 LEU A N 1
ATOM 1402 C CA . LEU A 1 184 ? -19.855 -3.437 -4.207 1.00 87.75 184 LEU A CA 1
ATOM 1403 C C . LEU A 1 184 ? -20.668 -4.727 -4.351 1.00 87.75 184 LEU A C 1
ATOM 1405 O O . LEU A 1 184 ? -21.035 -5.343 -3.349 1.00 87.75 184 LEU A O 1
ATOM 1409 N N . VAL A 1 185 ? -20.928 -5.167 -5.586 1.00 90.12 185 VAL A N 1
ATOM 1410 C CA . VAL A 1 185 ? -21.695 -6.391 -5.854 1.00 90.12 185 VAL A CA 1
ATOM 1411 C C . VAL A 1 185 ? -20.971 -7.608 -5.288 1.00 90.12 185 VAL A C 1
ATOM 1413 O O . VAL A 1 185 ? -21.598 -8.434 -4.624 1.00 90.12 185 VAL A O 1
ATOM 1416 N N . PHE A 1 186 ? -19.653 -7.709 -5.479 1.00 91.19 186 PHE A N 1
ATOM 1417 C CA . PHE A 1 186 ? -18.847 -8.782 -4.900 1.00 91.19 186 PHE A CA 1
ATOM 1418 C C . PHE A 1 186 ? -18.989 -8.828 -3.375 1.00 91.19 186 PHE A C 1
ATOM 1420 O O . PHE A 1 186 ? -19.249 -9.892 -2.808 1.00 91.19 186 PHE A O 1
ATOM 1427 N N . THR A 1 187 ? -18.897 -7.670 -2.717 1.00 88.44 187 THR A N 1
ATOM 1428 C CA . THR A 1 187 ? -19.022 -7.547 -1.260 1.00 88.44 187 THR A CA 1
ATOM 1429 C C . THR A 1 187 ? -20.421 -7.931 -0.782 1.00 88.44 187 THR A C 1
ATOM 1431 O O . THR A 1 187 ? -20.549 -8.709 0.161 1.00 88.44 187 THR A O 1
ATOM 1434 N N . LEU A 1 188 ? -21.480 -7.473 -1.460 1.00 87.12 188 LEU A N 1
ATOM 1435 C CA . LEU A 1 188 ? -22.870 -7.834 -1.152 1.00 87.12 188 LEU A CA 1
ATOM 1436 C C . LEU A 1 188 ? -23.127 -9.339 -1.307 1.00 87.12 188 LEU A C 1
ATOM 1438 O O . LEU A 1 188 ? -23.757 -9.971 -0.453 1.00 87.12 188 LEU A O 1
ATOM 1442 N N . VAL A 1 189 ? -22.623 -9.941 -2.385 1.00 88.56 189 VAL A N 1
ATOM 1443 C CA . VAL A 1 189 ? -22.751 -11.381 -2.633 1.00 88.56 189 VAL A CA 1
ATOM 1444 C C . VAL A 1 189 ? -21.977 -12.176 -1.584 1.00 88.56 189 VAL A C 1
ATOM 1446 O O . VAL A 1 189 ? -22.500 -13.152 -1.048 1.00 88.56 189 VAL A O 1
ATOM 1449 N N . TYR A 1 190 ? -20.756 -11.764 -1.246 1.00 88.38 190 TYR A N 1
ATOM 1450 C CA . TYR A 1 190 ? -19.963 -12.423 -0.213 1.00 88.38 190 TYR A CA 1
ATOM 1451 C C . TYR A 1 190 ? -20.630 -12.309 1.167 1.00 88.38 190 TYR A C 1
ATOM 1453 O O . TYR A 1 190 ? -20.857 -13.326 1.825 1.00 88.38 190 TYR A O 1
ATOM 1461 N N . ALA A 1 191 ? -21.037 -11.102 1.568 1.00 84.44 191 ALA A N 1
ATOM 1462 C CA . ALA A 1 191 ? -21.709 -10.848 2.840 1.00 84.44 191 ALA A CA 1
ATOM 1463 C C . ALA A 1 191 ? -23.030 -11.622 2.961 1.00 84.44 191 ALA A C 1
ATOM 1465 O O . ALA A 1 191 ? -23.281 -12.264 3.979 1.00 84.44 191 ALA A O 1
ATOM 1466 N N . SER A 1 192 ? -23.855 -11.643 1.908 1.00 85.81 192 SER A N 1
ATOM 1467 C CA . SER A 1 192 ? -25.118 -12.394 1.913 1.00 85.81 192 SER A CA 1
ATOM 1468 C C . SER A 1 192 ? -24.913 -13.912 2.001 1.00 85.81 192 SER A C 1
ATOM 1470 O O . SER A 1 192 ? -25.706 -14.595 2.653 1.00 85.81 192 SER A O 1
ATOM 1472 N N . ARG A 1 193 ? -23.840 -14.455 1.407 1.00 86.44 193 ARG A N 1
ATOM 1473 C CA . ARG A 1 193 ? -23.461 -15.871 1.558 1.00 86.44 193 ARG A CA 1
ATOM 1474 C C . ARG A 1 193 ? -23.036 -16.189 2.990 1.00 86.44 193 ARG A C 1
ATOM 1476 O O . ARG A 1 193 ? -23.546 -17.152 3.557 1.00 86.44 193 ARG A O 1
ATOM 1483 N N . VAL A 1 194 ? -22.168 -15.369 3.584 1.00 86.62 194 VAL A N 1
ATOM 1484 C CA . VAL A 1 194 ? -21.719 -15.537 4.978 1.00 86.62 194 VAL A CA 1
ATOM 1485 C C . VAL A 1 194 ? -22.883 -15.390 5.960 1.00 86.62 194 VAL A C 1
ATOM 1487 O O . VAL A 1 194 ? -22.984 -16.164 6.904 1.00 86.62 194 VAL A O 1
ATOM 1490 N N . LYS A 1 195 ? -23.822 -14.471 5.706 1.00 82.06 195 LYS A N 1
ATOM 1491 C CA . LYS A 1 195 ? -25.032 -14.316 6.526 1.00 82.06 195 LYS A CA 1
ATOM 1492 C C . LYS A 1 195 ? -25.908 -15.572 6.521 1.00 82.06 195 LYS A C 1
ATOM 1494 O O . LYS A 1 195 ? -26.436 -15.949 7.560 1.00 82.06 195 LYS A O 1
ATOM 1499 N N . LYS A 1 196 ? -26.073 -16.219 5.361 1.00 86.75 196 LYS A N 1
ATOM 1500 C CA . LYS A 1 196 ? -26.845 -17.471 5.244 1.00 86.75 196 LYS A CA 1
ATOM 1501 C C . LYS A 1 196 ? -26.129 -18.657 5.889 1.00 86.75 196 LYS A C 1
ATOM 1503 O O . LYS A 1 196 ? -26.788 -19.538 6.427 1.00 86.75 196 LYS A O 1
ATOM 1508 N N . ASN A 1 197 ? -24.801 -18.696 5.809 1.00 87.88 197 ASN A N 1
ATOM 1509 C CA . ASN A 1 197 ? -23.990 -19.735 6.428 1.00 87.88 197 ASN A CA 1
ATOM 1510 C C . ASN A 1 197 ? -22.666 -19.143 6.953 1.00 87.88 197 ASN A C 1
ATOM 1512 O O . ASN A 1 197 ? -21.729 -18.966 6.165 1.00 87.88 197 ASN A O 1
ATOM 1516 N N . PRO A 1 198 ? -22.558 -18.883 8.273 1.00 83.38 198 PRO A N 1
ATOM 1517 C CA . PRO A 1 198 ? -21.370 -18.282 8.882 1.00 83.38 198 PRO A CA 1
ATOM 1518 C C . PRO A 1 198 ? -20.068 -19.061 8.654 1.00 83.38 198 PRO A C 1
ATOM 1520 O O . PRO A 1 198 ? -18.994 -18.456 8.648 1.00 83.38 198 PRO A O 1
ATOM 1523 N N . LEU A 1 199 ? -20.145 -20.377 8.410 1.00 83.62 199 LEU A N 1
ATOM 1524 C CA . LEU A 1 199 ? -18.985 -21.231 8.122 1.00 83.62 199 LEU A CA 1
ATOM 1525 C C . LEU A 1 199 ? -18.366 -20.957 6.742 1.00 83.62 199 LEU A C 1
ATOM 1527 O O . LEU A 1 199 ? -17.237 -21.365 6.481 1.00 83.62 199 LEU A O 1
ATOM 1531 N N . LEU A 1 200 ? -19.078 -20.257 5.849 1.00 83.69 200 LEU A N 1
ATOM 1532 C CA . LEU A 1 200 ? -18.520 -19.807 4.569 1.00 83.69 200 LEU A CA 1
ATOM 1533 C C . LEU A 1 200 ? -17.527 -18.650 4.738 1.00 83.69 200 LEU A C 1
ATOM 1535 O O . LEU A 1 200 ? -16.776 -18.360 3.803 1.00 83.69 200 LEU A O 1
ATOM 1539 N N . SER A 1 201 ? -17.503 -17.996 5.906 1.00 83.69 201 SER A N 1
ATOM 1540 C CA . SER A 1 201 ? -16.515 -16.961 6.197 1.00 83.69 201 SER A CA 1
ATOM 1541 C C . SER A 1 201 ? -15.114 -17.563 6.224 1.00 83.69 201 SER A C 1
ATOM 1543 O O . SER A 1 201 ? -14.805 -18.451 7.017 1.00 83.69 201 SER A O 1
ATOM 1545 N N . ARG A 1 202 ? -14.219 -17.046 5.379 1.00 81.69 202 ARG A N 1
ATOM 1546 C CA . ARG A 1 202 ? -12.807 -17.470 5.356 1.00 81.69 202 ARG A C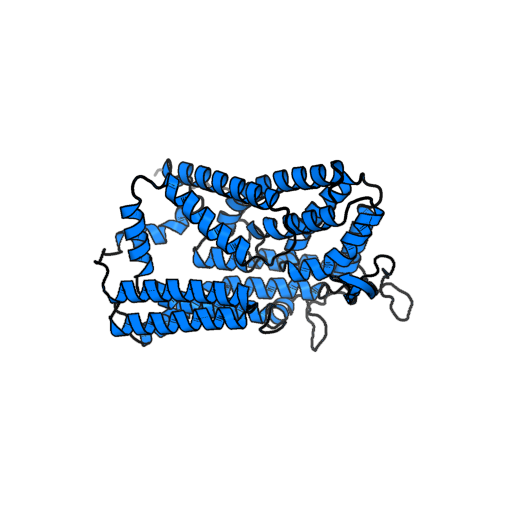A 1
ATOM 1547 C C . ARG A 1 202 ? -12.046 -17.098 6.627 1.00 81.69 202 ARG A C 1
ATOM 1549 O O . ARG A 1 202 ? -11.002 -17.682 6.885 1.00 81.69 202 ARG A O 1
ATOM 1556 N N . VAL A 1 203 ? -12.574 -16.148 7.391 1.00 80.75 203 VAL A N 1
ATOM 1557 C CA . VAL A 1 203 ? -12.033 -15.679 8.669 1.00 80.75 203 VAL A CA 1
ATOM 1558 C C . VAL A 1 203 ? -12.848 -16.210 9.844 1.00 80.75 203 VAL A C 1
ATOM 1560 O O . VAL A 1 203 ? -12.748 -15.679 10.936 1.00 80.75 203 VAL A O 1
ATOM 1563 N N . HIS A 1 204 ? -13.668 -17.254 9.654 1.00 77.56 204 HIS A N 1
ATOM 1564 C CA . HIS A 1 204 ? -14.555 -17.745 10.711 1.00 77.56 204 HIS A CA 1
ATOM 1565 C C . HIS A 1 204 ? -13.803 -18.066 12.012 1.00 77.56 204 HIS A C 1
ATOM 1567 O O . HIS A 1 204 ? -14.296 -17.735 13.085 1.00 77.56 204 HIS A O 1
ATOM 1573 N N . GLU A 1 205 ? -12.613 -18.662 11.933 1.00 72.12 205 GLU A N 1
ATOM 1574 C CA . GLU A 1 205 ? -11.798 -18.986 13.110 1.00 72.12 205 GLU A CA 1
ATOM 1575 C C . GLU A 1 205 ? -11.145 -17.748 13.739 1.00 72.12 205 GLU A C 1
ATOM 1577 O O . GLU A 1 205 ? -11.245 -17.568 14.950 1.00 72.12 205 GLU A O 1
ATOM 1582 N N . SER A 1 206 ? -10.525 -16.873 12.940 1.00 69.81 206 SER A N 1
ATOM 1583 C CA . SER A 1 206 ? -9.846 -15.664 13.437 1.00 69.81 206 SER A CA 1
ATOM 1584 C C . SER A 1 206 ? -10.829 -14.632 14.004 1.00 69.81 206 SER A C 1
ATOM 1586 O O . SER A 1 206 ? -10.539 -13.958 14.986 1.00 69.81 206 SER A O 1
ATOM 1588 N N . ASP A 1 207 ? -12.034 -14.570 13.439 1.00 72.25 207 ASP A N 1
ATOM 1589 C CA . ASP A 1 207 ? -13.146 -13.725 13.882 1.00 72.25 207 ASP A CA 1
ATOM 1590 C C . ASP A 1 207 ? -13.782 -14.209 15.200 1.00 72.25 207 ASP A C 1
ATOM 1592 O O . ASP A 1 207 ? -14.547 -13.483 15.831 1.00 72.25 207 ASP A O 1
ATOM 1596 N N . ARG A 1 208 ? -13.441 -15.419 15.676 1.00 70.00 208 ARG A N 1
ATOM 1597 C CA . ARG A 1 208 ? -13.911 -15.924 16.977 1.00 70.00 208 ARG A CA 1
ATOM 1598 C C . ARG A 1 208 ? -13.545 -14.978 18.121 1.00 70.00 208 ARG A C 1
ATOM 1600 O O . ARG A 1 208 ? -14.382 -14.758 18.985 1.00 70.00 208 ARG A O 1
ATOM 1607 N N . TYR A 1 209 ? -12.359 -14.370 18.063 1.00 66.75 209 TYR A N 1
ATOM 1608 C CA . TYR A 1 209 ? -11.912 -13.359 19.022 1.00 66.75 209 TYR A CA 1
ATOM 1609 C C . TYR A 1 209 ? -12.922 -12.209 19.170 1.00 66.75 209 TYR A C 1
ATOM 1611 O O . TYR A 1 209 ? -13.268 -11.828 20.285 1.00 66.75 209 TYR A O 1
ATOM 1619 N N . PHE A 1 210 ? -13.428 -11.681 18.051 1.00 67.69 210 PHE A N 1
ATOM 1620 C CA . PHE A 1 210 ? -14.398 -10.588 18.068 1.00 67.69 210 PHE A CA 1
ATOM 1621 C C . PHE A 1 210 ? -15.789 -11.056 18.492 1.00 67.69 210 PHE A C 1
ATOM 1623 O O . PHE A 1 210 ? -16.469 -10.316 19.193 1.00 67.69 210 PHE A O 1
ATOM 1630 N N . ARG A 1 211 ? -16.205 -12.273 18.113 1.00 68.25 211 ARG A N 1
ATOM 1631 C CA . ARG A 1 211 ? -17.507 -12.835 18.514 1.00 68.25 211 ARG A CA 1
ATOM 1632 C C . ARG A 1 211 ? -17.585 -13.121 20.011 1.00 68.25 211 ARG A C 1
ATOM 1634 O O . ARG A 1 211 ? -18.571 -12.757 20.635 1.00 68.25 211 ARG A O 1
ATOM 1641 N N . GLU A 1 212 ? -16.540 -13.719 20.580 1.00 67.25 212 GLU A N 1
ATOM 1642 C CA . GLU A 1 212 ? -16.457 -13.995 22.021 1.00 67.25 212 GLU A CA 1
ATOM 1643 C C . GLU A 1 212 ? -16.417 -12.690 22.827 1.00 67.25 212 GLU A C 1
ATOM 1645 O O . GLU A 1 212 ? -17.109 -12.566 23.832 1.00 67.25 212 GLU A O 1
ATOM 1650 N N . GLN A 1 213 ? -15.691 -11.673 22.348 1.00 59.94 213 GLN A N 1
ATOM 1651 C CA . GLN A 1 213 ? -15.688 -10.354 22.988 1.00 59.94 213 GLN A CA 1
ATOM 1652 C C . GLN A 1 213 ? -16.998 -9.591 22.801 1.00 59.94 213 GLN A C 1
ATOM 1654 O O . GLN A 1 213 ? -17.383 -8.845 23.693 1.00 59.94 213 GLN A O 1
ATOM 1659 N N . GLN A 1 214 ? -17.714 -9.777 21.687 1.00 58.19 214 GLN A N 1
ATOM 1660 C CA . GLN A 1 214 ? -19.027 -9.162 21.469 1.00 58.19 214 GLN A CA 1
ATOM 1661 C C . GLN A 1 214 ? -20.048 -9.574 22.530 1.00 58.19 214 GLN A C 1
ATOM 1663 O O . GLN A 1 214 ? -20.866 -8.743 22.925 1.00 58.19 214 GLN A O 1
ATOM 1668 N N . ASP A 1 215 ? -19.973 -10.819 23.002 1.00 53.19 215 ASP A N 1
ATOM 1669 C CA . ASP A 1 215 ? -20.824 -11.323 24.080 1.00 53.19 215 ASP A CA 1
ATOM 1670 C C . ASP A 1 215 ? -20.416 -10.758 25.460 1.00 53.19 215 ASP A C 1
ATOM 1672 O O . ASP A 1 215 ? -21.254 -10.661 26.358 1.00 53.19 215 ASP A O 1
ATOM 1676 N N . GLU A 1 216 ? -19.164 -10.305 25.622 1.00 51.78 216 GLU A N 1
ATOM 1677 C CA . GLU A 1 216 ? -18.646 -9.656 26.839 1.00 51.78 216 GLU A CA 1
ATOM 1678 C C . GLU A 1 216 ? -18.811 -8.124 26.866 1.00 51.78 216 GLU A C 1
ATOM 1680 O O . GLU A 1 216 ? -18.694 -7.520 27.938 1.00 51.78 216 GLU A O 1
ATOM 1685 N N . VAL A 1 217 ? -19.098 -7.460 25.734 1.00 55.38 217 VAL A N 1
ATOM 1686 C CA . VAL A 1 217 ? -19.344 -6.005 25.712 1.00 55.38 217 VAL A CA 1
ATOM 1687 C C . VAL A 1 217 ? -20.668 -5.708 26.418 1.00 55.38 217 VAL A C 1
ATOM 1689 O O . VAL A 1 217 ? -21.749 -5.691 25.821 1.00 55.38 217 VAL A O 1
ATOM 1692 N N . VAL A 1 218 ? -20.576 -5.431 27.721 1.00 55.34 218 VAL A N 1
ATOM 1693 C CA . VAL A 1 218 ? -21.691 -4.936 28.526 1.00 55.34 218 VAL A CA 1
ATOM 1694 C C . VAL A 1 218 ? -22.146 -3.611 27.932 1.00 55.34 218 VAL A C 1
ATOM 1696 O O . VAL A 1 218 ? -21.462 -2.589 28.015 1.00 55.34 218 VAL A O 1
ATOM 1699 N N . GLN A 1 219 ? -23.318 -3.643 27.307 1.00 62.34 219 GLN A N 1
ATOM 1700 C CA . GLN A 1 219 ? -23.917 -2.475 26.685 1.00 62.34 219 GLN A CA 1
ATOM 1701 C C . GLN A 1 219 ? -24.136 -1.397 27.740 1.00 62.34 219 GLN A C 1
ATOM 1703 O O . GLN A 1 219 ? -24.906 -1.579 28.684 1.00 62.34 219 GLN A O 1
ATOM 1708 N N . ARG A 1 220 ? -23.478 -0.255 27.554 1.00 77.00 220 ARG A N 1
ATOM 1709 C CA . ARG A 1 220 ? -23.695 0.932 28.377 1.00 77.00 220 ARG A CA 1
ATOM 1710 C C . ARG A 1 220 ? -24.403 2.014 27.562 1.00 77.00 220 ARG A C 1
ATOM 1712 O O . ARG A 1 220 ? -24.182 2.100 26.352 1.00 77.00 220 ARG A O 1
ATOM 1719 N N . PRO A 1 221 ? -25.257 2.840 28.186 1.00 80.06 221 PRO A N 1
ATOM 1720 C CA . PRO A 1 221 ? -25.810 4.003 27.510 1.00 80.06 221 PRO A CA 1
ATOM 1721 C C . PRO A 1 221 ? -24.680 4.953 27.098 1.00 80.06 221 PRO A C 1
ATOM 1723 O O . PRO A 1 221 ? -23.690 5.095 27.818 1.00 80.06 221 PRO A O 1
ATOM 1726 N N . PHE A 1 222 ? -24.850 5.611 25.951 1.00 86.19 222 PHE A N 1
ATOM 1727 C CA . PHE A 1 222 ? -23.935 6.653 25.499 1.00 86.19 222 PHE A CA 1
ATOM 1728 C C . PHE A 1 222 ? -23.868 7.771 26.534 1.00 86.19 222 PHE A C 1
ATOM 1730 O O . PHE A 1 222 ? -24.870 8.423 26.830 1.00 86.19 222 PHE A O 1
ATOM 1737 N N . THR A 1 223 ? -22.680 7.991 27.082 1.00 89.50 223 THR A N 1
ATOM 1738 C CA . THR A 1 223 ? -22.417 9.118 27.971 1.00 89.50 223 THR A CA 1
ATOM 1739 C C . THR A 1 223 ? -22.070 10.363 27.156 1.00 89.50 223 THR A C 1
ATOM 1741 O O . THR A 1 223 ? -21.785 10.297 25.959 1.00 89.50 223 THR A O 1
ATOM 1744 N N . PHE A 1 224 ? -22.046 11.525 27.810 1.00 92.38 224 PHE A N 1
ATOM 1745 C CA . PHE A 1 224 ? -21.561 12.754 27.180 1.00 92.38 224 PHE A CA 1
ATOM 1746 C C . PHE A 1 224 ? -20.107 12.622 26.685 1.00 92.38 224 PHE A C 1
ATOM 1748 O O . PHE A 1 224 ? -19.766 13.142 25.625 1.00 92.38 224 PHE A O 1
ATOM 1755 N N . GLY A 1 225 ? -19.265 11.871 27.407 1.00 91.94 225 GLY A N 1
ATOM 1756 C CA . GLY A 1 225 ? -17.887 11.607 26.994 1.00 91.94 225 GLY A CA 1
ATOM 1757 C C . GLY A 1 225 ? -17.801 10.798 25.697 1.00 91.94 225 GLY A C 1
ATOM 1758 O O . GLY A 1 225 ? -16.995 11.132 24.835 1.00 91.94 225 GLY A O 1
ATOM 1759 N N . ASP A 1 226 ? -18.667 9.796 25.516 1.00 92.06 226 ASP A N 1
ATOM 1760 C CA . ASP A 1 226 ? -18.740 9.015 24.271 1.00 92.06 226 ASP A CA 1
ATOM 1761 C C . ASP A 1 226 ? -19.111 9.914 23.073 1.00 92.06 226 ASP A C 1
ATOM 1763 O O . ASP A 1 226 ? -18.487 9.848 22.014 1.00 92.06 226 ASP A O 1
ATOM 1767 N N . TRP A 1 227 ? -20.078 10.820 23.251 1.00 93.19 227 TRP A N 1
ATOM 1768 C CA . TRP A 1 227 ? -20.442 11.806 22.226 1.00 93.19 227 TRP A CA 1
ATOM 1769 C C . TRP A 1 227 ? -19.291 12.748 21.873 1.00 93.19 227 TRP A C 1
ATOM 1771 O O . TRP A 1 227 ? -19.075 13.038 20.696 1.00 93.19 227 TRP A O 1
ATOM 1781 N N . LEU A 1 228 ? -18.526 13.197 22.870 1.00 95.62 228 LEU A N 1
ATOM 1782 C CA . LEU A 1 228 ? -17.374 14.065 22.645 1.00 95.62 228 LEU A CA 1
ATOM 1783 C C . LEU A 1 228 ? -16.262 13.337 21.876 1.00 95.62 228 LEU A C 1
ATOM 1785 O O . LEU A 1 228 ? -15.677 13.912 20.962 1.00 95.62 228 LEU A O 1
ATOM 1789 N N . VAL A 1 229 ? -16.014 12.059 22.184 1.00 95.44 229 VAL A N 1
ATOM 1790 C CA . VAL A 1 229 ? -15.076 11.216 21.426 1.00 95.44 229 VAL A CA 1
ATOM 1791 C C . VAL A 1 229 ? -15.515 11.079 19.964 1.00 95.44 229 VAL A C 1
ATOM 1793 O O . VAL A 1 229 ? -14.695 11.277 19.068 1.00 95.44 229 VAL A O 1
ATOM 1796 N N . LEU A 1 230 ? -16.797 10.798 19.702 1.00 92.56 230 LEU A N 1
ATOM 1797 C CA . LEU A 1 230 ? -17.328 10.705 18.334 1.00 92.56 230 LEU A CA 1
ATOM 1798 C C . LEU A 1 230 ? -17.246 12.039 17.577 1.00 92.56 230 LEU A C 1
ATOM 1800 O O . LEU A 1 230 ? -16.937 12.052 16.383 1.00 92.56 230 LEU A O 1
ATOM 1804 N N . LEU A 1 231 ? -17.487 13.159 18.263 1.00 95.12 231 LEU A N 1
ATOM 1805 C CA . LEU A 1 231 ? -17.358 14.498 17.692 1.00 95.12 231 LEU A CA 1
ATOM 1806 C C . LEU A 1 231 ? -15.910 14.783 17.293 1.00 95.12 231 LEU A C 1
ATOM 1808 O O . LEU A 1 231 ? -15.673 15.223 16.171 1.00 95.12 231 LEU A O 1
ATOM 1812 N N . VAL A 1 232 ? -14.942 14.491 18.168 1.00 96.88 232 VAL A N 1
ATOM 1813 C CA . VAL A 1 232 ? -13.512 14.669 17.866 1.00 96.88 232 VAL A CA 1
ATOM 1814 C C . VAL A 1 232 ? -13.087 13.785 16.698 1.00 96.88 232 VAL A C 1
ATOM 1816 O O . VAL A 1 232 ? -12.428 14.276 15.786 1.00 96.88 232 VAL A O 1
ATOM 1819 N N . LEU A 1 233 ? -13.503 12.515 16.681 1.00 91.38 233 LEU A N 1
ATOM 1820 C CA . LEU A 1 233 ? -13.214 11.597 15.577 1.00 91.38 233 LEU A CA 1
ATOM 1821 C C . LEU A 1 233 ? -13.750 12.157 14.250 1.00 91.38 233 LEU A C 1
ATOM 1823 O O . LEU A 1 233 ? -13.010 12.256 13.276 1.00 91.38 233 LEU A O 1
ATOM 1827 N N . THR A 1 234 ? -15.007 12.606 14.227 1.00 90.19 234 THR A N 1
ATOM 1828 C CA . THR A 1 234 ? -15.630 13.191 13.027 1.00 90.19 234 THR A CA 1
ATOM 1829 C C . THR A 1 234 ? -14.944 14.492 12.600 1.00 90.19 234 THR A C 1
ATOM 1831 O O . THR A 1 234 ? -14.654 14.684 11.420 1.00 90.19 234 THR A O 1
ATOM 1834 N N . GLY A 1 235 ? -14.641 15.380 13.550 1.00 95.00 235 GLY A N 1
ATOM 1835 C CA . GLY A 1 235 ? -13.969 16.652 13.287 1.00 95.00 235 GLY A CA 1
ATOM 1836 C C . GLY A 1 235 ? -12.563 16.468 12.717 1.00 95.00 235 GLY A C 1
ATOM 1837 O O . GLY A 1 235 ? -12.193 17.156 11.768 1.00 95.00 235 GLY A O 1
ATOM 1838 N N . VAL A 1 236 ? -11.803 15.495 13.228 1.00 93.75 236 VAL A N 1
ATOM 1839 C CA . VAL A 1 236 ? -10.477 15.164 12.688 1.00 93.75 236 VAL A CA 1
ATOM 1840 C C . VAL A 1 236 ? -10.586 14.576 11.287 1.00 93.75 236 VAL A C 1
ATOM 1842 O O . VAL A 1 236 ? -9.790 14.950 10.434 1.00 93.75 236 VAL A O 1
ATOM 1845 N N . MET A 1 237 ? -11.583 13.735 10.996 1.00 87.19 237 MET A N 1
ATOM 1846 C CA . MET A 1 237 ? -11.785 13.238 9.628 1.00 87.19 237 MET A CA 1
ATOM 1847 C C . MET A 1 237 ? -12.025 14.379 8.634 1.00 87.19 237 MET A C 1
ATOM 1849 O O . MET A 1 237 ? -11.419 14.393 7.565 1.00 87.19 237 MET A O 1
ATOM 1853 N N . ILE A 1 238 ? -12.842 15.373 8.998 1.00 88.62 238 ILE A N 1
ATOM 1854 C CA . ILE A 1 238 ? -13.047 16.577 8.177 1.00 88.62 238 ILE A CA 1
ATOM 1855 C C . ILE A 1 238 ? -11.734 17.357 8.027 1.00 88.62 238 ILE A C 1
ATOM 1857 O O . ILE A 1 238 ? -11.399 17.791 6.926 1.00 88.62 238 ILE A O 1
ATOM 1861 N N . TRP A 1 239 ? -10.969 17.507 9.111 1.00 93.56 239 TRP A N 1
ATOM 1862 C CA . TRP A 1 239 ? -9.689 18.215 9.101 1.00 93.56 239 TRP A CA 1
ATOM 1863 C C . TRP A 1 239 ? -8.637 17.533 8.215 1.00 93.56 239 TRP A C 1
ATOM 1865 O O . TRP A 1 239 ? -7.903 18.218 7.504 1.00 93.56 239 TRP A O 1
ATOM 1875 N N . VAL A 1 240 ? -8.583 16.199 8.209 1.00 87.38 240 VAL A N 1
ATOM 1876 C CA . VAL A 1 240 ? -7.710 15.412 7.325 1.00 87.38 240 VAL A CA 1
ATOM 1877 C C . VAL A 1 240 ? -8.122 15.605 5.866 1.00 87.38 240 VAL A C 1
ATOM 1879 O O . VAL A 1 240 ? -7.276 15.948 5.045 1.00 87.38 240 VAL A O 1
ATOM 1882 N N . VAL A 1 241 ? -9.414 15.463 5.540 1.00 83.50 241 VAL A N 1
ATOM 1883 C CA . VAL A 1 241 ? -9.926 15.670 4.169 1.00 83.50 241 VAL A CA 1
ATOM 1884 C C . VAL A 1 241 ? -9.596 17.078 3.672 1.00 83.50 241 VAL A C 1
ATOM 1886 O O . VAL A 1 241 ? -9.038 17.242 2.590 1.00 83.50 241 VAL A O 1
ATOM 1889 N N . TRP A 1 242 ? -9.893 18.099 4.476 1.00 89.00 242 TRP A N 1
ATOM 1890 C CA . TRP A 1 242 ? -9.587 19.487 4.139 1.00 89.00 242 TRP A CA 1
ATOM 1891 C C . TRP A 1 242 ? -8.082 19.719 3.946 1.00 89.00 242 TRP A C 1
ATOM 1893 O O . TRP A 1 242 ? -7.685 20.353 2.970 1.00 89.00 242 TRP A O 1
ATOM 1903 N N . GLY A 1 243 ? -7.245 19.170 4.830 1.00 86.69 243 GLY A N 1
ATOM 1904 C CA . GLY A 1 243 ? -5.791 19.286 4.746 1.00 86.69 243 GLY A CA 1
ATOM 1905 C C . GLY A 1 243 ? -5.215 18.669 3.471 1.00 86.69 243 GLY A C 1
ATOM 1906 O O . GLY A 1 243 ? -4.372 19.281 2.817 1.00 86.69 243 GLY A O 1
ATOM 1907 N N . VAL A 1 244 ? -5.705 17.493 3.073 1.00 81.81 244 VAL A N 1
ATOM 1908 C CA . VAL A 1 244 ? -5.258 16.841 1.834 1.00 81.81 244 VAL A CA 1
ATOM 1909 C C . VAL A 1 244 ? -5.718 17.615 0.598 1.00 81.81 244 VAL A C 1
ATOM 1911 O O . VAL A 1 244 ? -4.902 17.874 -0.280 1.00 81.81 244 VAL A O 1
ATOM 1914 N N . ILE A 1 245 ? -6.986 18.037 0.529 1.00 79.19 245 ILE A N 1
ATOM 1915 C CA . ILE A 1 245 ? -7.527 18.718 -0.662 1.00 79.19 245 ILE A CA 1
ATOM 1916 C C . ILE A 1 245 ? -6.927 20.117 -0.841 1.00 79.19 245 ILE A C 1
ATOM 1918 O O . ILE A 1 245 ? -6.547 20.492 -1.946 1.00 79.19 245 ILE A O 1
ATOM 1922 N N . VAL A 1 246 ? -6.892 20.918 0.227 1.00 85.00 246 VAL A N 1
ATOM 1923 C CA . VAL A 1 246 ? -6.562 22.350 0.134 1.00 85.00 246 VAL A CA 1
ATOM 1924 C C . VAL A 1 246 ? -5.064 22.593 0.267 1.00 85.00 246 VAL A C 1
ATOM 1926 O O . VAL A 1 246 ? -4.518 23.459 -0.414 1.00 85.00 246 VAL A O 1
ATOM 1929 N N . HIS A 1 247 ? -4.394 21.845 1.143 1.00 85.62 247 HIS A N 1
ATOM 1930 C CA . HIS A 1 247 ? -2.988 22.069 1.473 1.00 85.62 247 HIS A CA 1
ATOM 1931 C C . HIS A 1 247 ? -2.045 20.997 0.926 1.00 85.62 247 HIS A C 1
ATOM 1933 O O . HIS A 1 247 ? -0.842 21.095 1.169 1.00 85.62 247 HIS A O 1
ATOM 1939 N N . ALA A 1 248 ? -2.564 19.995 0.204 1.00 82.00 248 ALA A N 1
ATOM 1940 C CA . ALA A 1 248 ? -1.790 18.852 -0.280 1.00 82.00 248 ALA A CA 1
ATOM 1941 C C . ALA A 1 248 ? -0.978 18.177 0.843 1.00 82.00 248 ALA A C 1
ATOM 1943 O O . ALA A 1 248 ? 0.149 17.724 0.634 1.00 82.00 248 ALA A O 1
ATOM 1944 N N . TRP A 1 249 ? -1.538 18.150 2.060 1.00 86.75 249 TRP A N 1
ATOM 1945 C CA . TRP A 1 249 ? -0.908 17.501 3.204 1.00 86.75 249 TRP A CA 1
ATOM 1946 C C . TRP A 1 249 ? -0.712 16.016 2.952 1.00 86.75 249 TRP A C 1
ATOM 1948 O O . TRP A 1 249 ? -1.561 15.350 2.360 1.00 86.75 249 TRP A O 1
ATOM 1958 N N . PHE A 1 250 ? 0.418 15.501 3.428 1.00 81.38 250 PHE A N 1
ATOM 1959 C CA . PHE A 1 250 ? 0.804 14.125 3.180 1.00 81.38 250 PHE A CA 1
ATOM 1960 C C . PHE A 1 250 ? 1.197 13.447 4.493 1.00 81.38 250 PHE A C 1
ATOM 1962 O O . PHE A 1 250 ? 0.638 13.740 5.550 1.00 81.38 250 PHE A O 1
ATOM 1969 N N . ILE A 1 251 ? 2.111 12.481 4.432 1.00 84.81 251 ILE A N 1
ATOM 1970 C CA . ILE A 1 251 ? 2.407 11.571 5.540 1.00 84.81 251 ILE A CA 1
ATOM 1971 C C . ILE A 1 251 ? 2.670 12.296 6.880 1.00 84.81 251 ILE A C 1
ATOM 1973 O O . ILE A 1 251 ? 1.995 11.953 7.855 1.00 84.81 251 ILE A O 1
ATOM 1977 N N . PRO A 1 252 ? 3.590 13.280 6.991 1.00 90.25 252 PRO A N 1
ATOM 1978 C CA . PRO A 1 252 ? 3.910 13.891 8.285 1.00 90.25 252 PRO A CA 1
ATOM 1979 C C . PRO A 1 252 ? 2.737 14.639 8.926 1.00 90.25 252 PRO A C 1
ATOM 1981 O O . PRO A 1 252 ? 2.501 14.527 10.134 1.00 90.25 252 PRO A O 1
ATOM 1984 N N . GLU A 1 253 ? 2.003 15.409 8.128 1.00 92.25 253 GLU A N 1
ATOM 1985 C CA . GLU A 1 253 ? 0.885 16.224 8.592 1.00 92.25 253 GLU A CA 1
ATOM 1986 C C . GLU A 1 253 ? -0.279 15.328 9.014 1.00 92.25 253 GLU A C 1
ATOM 1988 O O . GLU A 1 253 ? -0.783 15.471 10.128 1.00 92.25 253 GLU A O 1
ATOM 1993 N N . ILE A 1 254 ? -0.625 14.329 8.193 1.00 89.38 254 ILE A N 1
ATOM 1994 C CA . ILE A 1 254 ? -1.693 13.373 8.503 1.00 89.38 254 ILE A CA 1
ATOM 1995 C C . ILE A 1 254 ? -1.349 12.584 9.778 1.00 89.38 254 ILE A C 1
ATOM 1997 O O . ILE A 1 254 ? -2.192 12.471 10.670 1.00 89.38 254 ILE A O 1
ATOM 2001 N N . ALA A 1 255 ? -0.106 12.103 9.938 1.00 91.62 255 ALA A N 1
ATOM 2002 C CA . ALA A 1 255 ? 0.330 11.457 11.186 1.00 91.62 255 ALA A CA 1
ATOM 2003 C C . ALA A 1 255 ? 0.130 12.367 12.404 1.00 91.62 255 ALA A C 1
ATOM 2005 O O . ALA A 1 255 ? -0.346 11.910 13.444 1.00 91.62 255 ALA A O 1
ATOM 2006 N N . SER A 1 256 ? 0.468 13.652 12.274 1.00 95.19 256 SER A N 1
ATOM 2007 C CA . SER A 1 256 ? 0.321 14.630 13.353 1.00 95.19 256 SER A CA 1
ATOM 2008 C C . SER A 1 256 ? -1.150 14.841 13.722 1.00 95.19 256 SER A C 1
ATOM 2010 O O . SER A 1 256 ? -1.483 14.842 14.905 1.00 95.19 256 SER A O 1
ATOM 2012 N N . GLN A 1 257 ? -2.049 14.925 12.737 1.00 95.50 257 GLN A N 1
ATOM 2013 C CA . GLN A 1 257 ? -3.495 15.050 12.964 1.00 95.50 257 GLN A CA 1
ATOM 2014 C C . GLN A 1 257 ? -4.068 13.836 13.710 1.00 95.50 257 GLN A C 1
ATOM 2016 O O . GLN A 1 257 ? -4.791 13.997 14.697 1.00 95.50 257 GLN A O 1
ATOM 2021 N N . PHE A 1 258 ? -3.713 12.616 13.289 1.00 93.62 258 PHE A N 1
ATOM 2022 C CA . PHE A 1 258 ? -4.135 11.391 13.976 1.00 93.62 258 PHE A CA 1
ATOM 2023 C C . PHE A 1 258 ? -3.527 11.274 15.377 1.00 93.62 258 PHE A C 1
ATOM 2025 O O . PHE A 1 258 ? -4.213 10.852 16.308 1.00 93.62 258 PHE A O 1
ATOM 2032 N N . PHE A 1 259 ? -2.275 11.692 15.572 1.00 96.75 259 PHE A N 1
ATOM 2033 C CA . PHE A 1 259 ? -1.671 11.738 16.901 1.00 96.75 259 PHE A CA 1
ATOM 2034 C C . PHE A 1 259 ? -2.417 12.706 17.827 1.00 96.75 259 PHE A C 1
ATOM 2036 O O . PHE A 1 259 ? -2.794 12.328 18.937 1.00 96.75 259 PHE A O 1
ATOM 2043 N N . THR A 1 260 ? -2.706 13.926 17.358 1.00 97.88 260 THR A N 1
ATOM 2044 C CA . THR A 1 260 ? -3.510 14.910 18.096 1.00 97.88 260 THR A CA 1
ATOM 2045 C C . THR A 1 260 ? -4.881 14.344 18.452 1.00 97.88 260 THR A C 1
ATOM 2047 O O . THR A 1 260 ? -5.309 14.470 19.598 1.00 97.88 260 THR A O 1
ATOM 2050 N N . MET A 1 261 ? -5.544 13.659 17.518 1.00 97.31 261 MET A N 1
ATOM 2051 C CA . MET A 1 261 ? -6.810 12.971 17.772 1.00 97.31 261 MET A CA 1
ATOM 2052 C C . MET A 1 261 ? -6.693 11.960 18.916 1.00 97.31 261 MET A C 1
ATOM 2054 O O . MET A 1 261 ? -7.497 11.999 19.845 1.00 97.31 261 MET A O 1
ATOM 2058 N N . GLY A 1 262 ? -5.686 11.082 18.871 1.00 96.50 262 GLY A N 1
ATOM 2059 C CA . GLY A 1 262 ? -5.440 10.086 19.914 1.00 96.50 262 GLY A CA 1
ATOM 2060 C C . GLY A 1 262 ? -5.203 10.726 21.283 1.00 96.50 262 GLY A C 1
ATOM 2061 O O . GLY A 1 262 ? -5.770 10.277 22.278 1.00 96.50 262 GLY A O 1
ATOM 2062 N N . VAL A 1 263 ? -4.433 11.818 21.336 1.00 97.81 263 VAL A N 1
ATOM 2063 C CA . VAL A 1 263 ? -4.190 12.570 22.576 1.00 97.81 263 VAL A CA 1
ATOM 2064 C C . VAL A 1 263 ? -5.481 13.182 23.116 1.00 97.81 263 VAL A C 1
ATOM 2066 O O . VAL A 1 263 ? -5.818 12.961 24.277 1.00 97.81 263 VAL A O 1
ATOM 2069 N N . VAL A 1 264 ? -6.232 13.908 22.284 1.00 98.12 264 VAL A N 1
ATOM 2070 C CA . VAL A 1 264 ? -7.481 14.569 22.694 1.00 98.12 264 VAL A CA 1
ATOM 2071 C C . VAL A 1 264 ? -8.517 13.542 23.156 1.00 98.12 264 VAL A C 1
ATOM 2073 O O . VAL A 1 264 ? -9.095 13.697 24.231 1.00 98.12 264 VAL A O 1
ATOM 2076 N N . ILE A 1 265 ? -8.712 12.456 22.403 1.00 97.94 265 ILE A N 1
ATOM 2077 C CA . ILE A 1 265 ? -9.631 11.371 22.774 1.00 97.94 265 ILE A CA 1
ATOM 2078 C C . ILE A 1 265 ? -9.178 10.677 24.060 1.00 97.94 265 ILE A C 1
ATOM 2080 O O . ILE A 1 265 ? -10.010 10.386 24.917 1.00 97.94 265 ILE A O 1
ATOM 2084 N N . GLY A 1 266 ? -7.876 10.447 24.236 1.00 97.12 266 GLY A N 1
ATOM 2085 C CA . GLY A 1 266 ? -7.345 9.875 25.470 1.00 97.12 266 GLY A CA 1
ATOM 2086 C C . GLY A 1 266 ? -7.594 10.769 26.684 1.00 97.12 266 GLY A C 1
ATOM 2087 O O . GLY A 1 266 ? -8.040 10.280 27.718 1.00 97.12 266 GLY A O 1
ATOM 2088 N N . LEU A 1 267 ? -7.411 12.086 26.552 1.00 97.69 267 LEU A N 1
ATOM 2089 C CA . LEU A 1 267 ? -7.732 13.041 27.617 1.00 97.69 267 LEU A CA 1
ATOM 2090 C C . LEU A 1 267 ? -9.224 13.020 27.967 1.00 97.69 267 LEU A C 1
ATOM 2092 O O . LEU A 1 267 ? -9.570 12.957 29.146 1.00 97.69 267 LEU A O 1
ATOM 2096 N N . ILE A 1 268 ? -10.107 12.997 26.965 1.00 97.31 268 ILE A N 1
ATOM 2097 C CA . ILE A 1 268 ? -11.555 12.846 27.174 1.00 97.31 268 ILE A CA 1
ATOM 2098 C C . ILE A 1 268 ? -11.847 11.532 27.906 1.00 97.31 268 ILE A C 1
ATOM 2100 O O . ILE A 1 268 ? -12.572 11.520 28.901 1.00 97.31 268 ILE A O 1
ATOM 2104 N N . GLY A 1 269 ? -11.244 10.429 27.465 1.00 96.12 269 GLY A N 1
ATOM 2105 C CA . GLY A 1 269 ? -11.411 9.127 28.095 1.00 96.12 269 GLY A CA 1
ATOM 2106 C C . GLY A 1 269 ? -10.975 9.117 29.560 1.00 96.12 269 GLY A C 1
ATOM 2107 O O . GLY A 1 269 ? -11.692 8.563 30.391 1.00 96.12 269 GLY A O 1
ATOM 2108 N N . VAL A 1 270 ? -9.870 9.784 29.905 1.00 96.31 270 VAL A N 1
ATOM 2109 C CA . VAL A 1 270 ? -9.400 9.926 31.294 1.00 96.31 270 VAL A CA 1
ATOM 2110 C C . VAL A 1 270 ? -10.341 10.803 32.127 1.00 96.31 270 VAL A C 1
ATOM 2112 O O . VAL A 1 270 ? -10.723 10.404 33.227 1.00 96.31 270 VAL A O 1
ATOM 2115 N N . ILE A 1 271 ? -10.747 11.969 31.613 1.00 96.50 271 ILE A N 1
ATOM 2116 C CA . ILE A 1 271 ? -11.614 12.926 32.326 1.00 96.50 271 ILE A CA 1
ATOM 2117 C C . ILE A 1 271 ? -12.975 12.299 32.643 1.00 96.50 271 ILE A C 1
ATOM 2119 O O . ILE A 1 271 ? -13.447 12.372 33.776 1.00 96.50 271 ILE A O 1
ATOM 2123 N N . PHE A 1 272 ? -13.585 11.634 31.661 1.00 94.50 272 PHE A N 1
ATOM 2124 C CA . PHE A 1 272 ? -14.896 10.998 31.806 1.00 94.50 272 PHE A CA 1
ATOM 2125 C C . PHE A 1 272 ? -14.815 9.539 32.282 1.00 94.50 272 PHE A C 1
ATOM 2127 O O . PHE A 1 272 ? -15.838 8.857 32.339 1.00 94.50 272 PHE A O 1
ATOM 2134 N N . ARG A 1 273 ? -13.611 9.046 32.619 1.00 91.81 273 ARG A N 1
ATOM 2135 C CA . ARG A 1 273 ? -13.325 7.651 33.012 1.00 91.81 273 ARG A CA 1
ATOM 2136 C C . ARG A 1 273 ? -13.973 6.619 32.081 1.00 91.81 273 ARG A C 1
ATOM 2138 O O . ARG A 1 273 ? -14.490 5.589 32.525 1.00 91.81 273 ARG A O 1
ATOM 2145 N N . LEU A 1 274 ? -13.944 6.886 30.776 1.00 91.12 274 LEU A N 1
ATOM 2146 C CA . LEU A 1 274 ? -14.507 5.995 29.766 1.00 91.12 274 LEU A CA 1
ATOM 2147 C C . LEU A 1 274 ? -13.761 4.664 29.802 1.00 91.12 274 LEU A C 1
ATOM 2149 O O . LEU A 1 274 ? -12.538 4.629 29.688 1.00 91.12 274 LEU A O 1
ATOM 2153 N N . ASN A 1 275 ? -14.502 3.574 30.002 1.00 88.62 275 ASN A N 1
ATOM 2154 C CA . ASN A 1 275 ? -13.960 2.218 30.054 1.00 88.62 275 ASN A CA 1
ATOM 2155 C C . ASN A 1 275 ? -12.765 2.051 31.028 1.00 88.62 275 ASN A C 1
ATOM 2157 O O . ASN A 1 275 ? -11.821 1.303 30.764 1.00 88.62 275 ASN A O 1
ATOM 2161 N N . GLY A 1 276 ? -12.771 2.790 32.147 1.00 87.81 276 GLY A N 1
ATOM 2162 C CA . GLY A 1 276 ? -11.704 2.735 33.153 1.00 87.81 276 GLY A CA 1
ATOM 2163 C C . GLY A 1 276 ? -10.378 3.357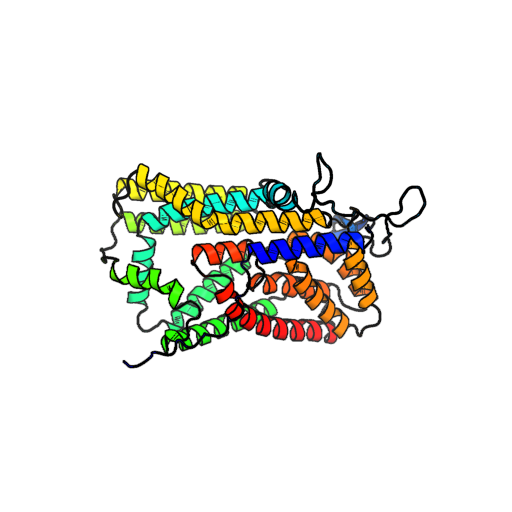 32.703 1.00 87.81 276 GLY A C 1
ATOM 2164 O O . GLY A 1 276 ? -9.318 2.978 33.202 1.00 87.81 276 GLY A O 1
ATOM 2165 N N . MET A 1 277 ? -10.410 4.281 31.740 1.00 93.56 277 MET A N 1
ATOM 2166 C CA . MET A 1 277 ? -9.206 4.926 31.233 1.00 93.56 277 MET A CA 1
ATOM 2167 C C . MET A 1 277 ? -8.530 5.790 32.308 1.00 93.56 277 MET A C 1
ATOM 2169 O O . MET A 1 277 ? -9.145 6.621 32.973 1.00 93.56 277 MET A O 1
ATOM 2173 N N . THR A 1 278 ? -7.226 5.586 32.452 1.00 96.38 278 THR A N 1
ATOM 2174 C CA . THR A 1 278 ? -6.293 6.401 33.236 1.00 96.38 278 THR A CA 1
ATOM 2175 C C . THR A 1 278 ? -5.164 6.859 32.316 1.00 96.38 278 THR A C 1
ATOM 2177 O O . THR A 1 278 ? -5.019 6.329 31.215 1.00 96.38 278 THR A O 1
ATOM 2180 N N . VAL A 1 279 ? -4.330 7.805 32.754 1.00 96.00 279 VAL A N 1
ATOM 2181 C CA . VAL A 1 279 ? -3.182 8.273 31.952 1.00 96.00 279 VAL A CA 1
ATOM 2182 C C . VAL A 1 279 ? -2.234 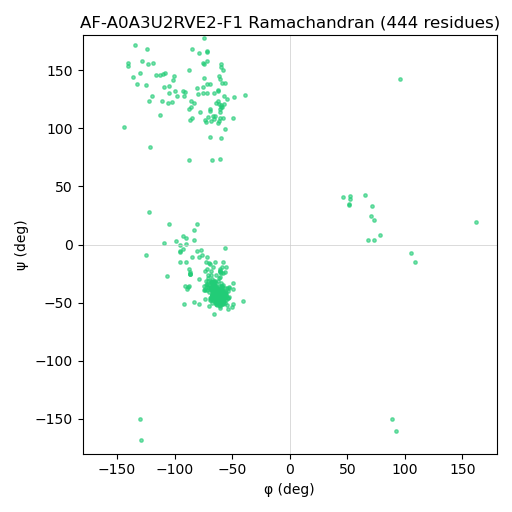7.115 31.596 1.00 96.00 279 VAL A C 1
ATOM 2184 O O . VAL A 1 279 ? -1.780 7.005 30.460 1.00 96.00 279 VAL A O 1
ATOM 2187 N N . ASN A 1 280 ? -2.011 6.179 32.524 1.00 96.50 280 ASN A N 1
ATOM 2188 C CA . ASN A 1 280 ? -1.183 4.994 32.269 1.00 96.50 280 ASN A CA 1
ATOM 2189 C C . ASN A 1 280 ? -1.854 4.010 31.301 1.00 96.50 280 ASN A C 1
ATOM 2191 O O . ASN A 1 280 ? -1.190 3.409 30.455 1.00 96.50 280 ASN A O 1
ATOM 2195 N N . VAL A 1 281 ? -3.178 3.854 31.395 1.00 96.25 281 VAL A N 1
ATOM 2196 C CA . VAL A 1 281 ? -3.942 3.041 30.438 1.00 96.25 281 VAL A CA 1
ATOM 2197 C C . VAL A 1 281 ? -3.907 3.680 29.051 1.00 96.25 281 VAL A C 1
ATOM 2199 O O . VAL A 1 281 ? -3.729 2.969 28.073 1.00 96.25 281 VAL A O 1
ATOM 2202 N N . MET A 1 282 ? -3.998 5.006 28.946 1.00 96.69 282 MET A N 1
ATOM 2203 C CA . MET A 1 282 ? -3.849 5.731 27.682 1.00 96.69 282 MET A CA 1
ATOM 2204 C C . MET A 1 282 ? -2.469 5.467 27.055 1.00 96.69 282 MET A C 1
ATOM 2206 O O . MET A 1 282 ? -2.398 5.065 25.896 1.00 96.69 282 MET A O 1
ATOM 2210 N N . ALA A 1 283 ? -1.383 5.600 27.824 1.00 96.88 283 ALA A N 1
ATOM 2211 C CA . ALA A 1 283 ? -0.025 5.347 27.334 1.00 96.88 283 ALA A CA 1
ATOM 2212 C C . ALA A 1 283 ? 0.194 3.885 26.900 1.00 96.88 283 ALA A C 1
ATOM 2214 O O . ALA A 1 283 ? 0.722 3.629 25.820 1.00 96.88 283 ALA A O 1
ATOM 2215 N N . SER A 1 284 ? -0.254 2.917 27.706 1.00 97.12 284 SER A N 1
ATOM 2216 C CA . SER A 1 284 ? -0.167 1.490 27.348 1.00 97.12 284 SER A CA 1
ATOM 2217 C C . SER A 1 284 ? -1.068 1.111 26.168 1.00 97.12 284 SER A C 1
ATOM 2219 O O . SER A 1 284 ? -0.717 0.236 25.384 1.00 97.12 284 SER A O 1
ATOM 2221 N N . SER A 1 285 ? -2.194 1.800 25.975 1.00 95.50 285 SER A N 1
ATOM 2222 C CA . SER A 1 285 ? -3.061 1.588 24.806 1.00 95.50 285 SER A CA 1
ATOM 2223 C C . SER A 1 285 ? -2.431 2.120 23.525 1.00 95.50 285 SER A C 1
ATOM 2225 O O . SER A 1 285 ? -2.593 1.511 22.470 1.00 95.50 285 SER A O 1
ATOM 2227 N N . PHE A 1 286 ? -1.670 3.216 23.610 1.00 96.88 286 PHE A N 1
ATOM 2228 C CA . PHE A 1 286 ? -0.877 3.697 22.483 1.00 96.88 286 PHE A CA 1
ATOM 2229 C C . PHE A 1 286 ? 0.186 2.676 22.071 1.00 96.88 286 PHE A C 1
ATOM 2231 O O . PHE A 1 286 ? 0.319 2.354 20.893 1.00 96.88 286 PHE A O 1
ATOM 2238 N N . THR A 1 287 ? 0.932 2.120 23.028 1.00 96.19 287 THR A N 1
ATOM 2239 C CA . THR A 1 287 ? 1.969 1.130 22.706 1.00 96.19 287 THR A CA 1
ATOM 2240 C C . THR A 1 287 ? 1.378 -0.176 22.176 1.00 96.19 287 THR A C 1
ATOM 2242 O O . THR A 1 287 ? 1.944 -0.756 21.251 1.00 96.19 287 THR A O 1
ATOM 2245 N N . GLU A 1 288 ? 0.222 -0.613 22.685 1.00 92.12 288 GLU A N 1
ATOM 2246 C CA . GLU A 1 288 ? -0.507 -1.768 22.146 1.00 92.12 288 GLU A CA 1
ATOM 2247 C C . GLU A 1 288 ? -0.980 -1.527 20.708 1.00 92.12 288 GLU A C 1
ATOM 2249 O O . GLU A 1 288 ? -0.774 -2.362 19.827 1.00 92.12 288 GLU A O 1
ATOM 2254 N N . GLY A 1 289 ? -1.562 -0.352 20.452 1.00 88.31 289 GLY A N 1
ATOM 2255 C CA . GLY A 1 289 ? -1.982 0.063 19.119 1.00 88.31 289 GLY A CA 1
ATOM 2256 C C . GLY A 1 289 ? -0.826 0.076 18.119 1.00 88.31 289 GLY A C 1
ATOM 2257 O O . GLY A 1 289 ? -0.931 -0.491 17.031 1.00 88.31 289 GLY A O 1
ATOM 2258 N N . ALA A 1 290 ? 0.311 0.657 18.510 1.00 93.50 290 ALA A N 1
ATOM 2259 C CA . ALA A 1 290 ? 1.521 0.680 17.693 1.00 93.50 290 ALA A CA 1
ATOM 2260 C C . ALA A 1 290 ? 2.098 -0.731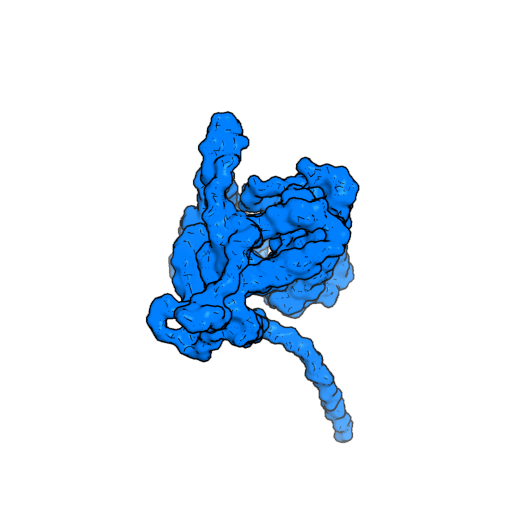 17.471 1.00 93.50 290 ALA A C 1
ATOM 2262 O O . ALA A 1 290 ? 2.569 -1.033 16.375 1.00 93.50 290 ALA A O 1
ATOM 2263 N N . ARG A 1 291 ? 2.013 -1.629 18.466 1.00 92.62 291 ARG A N 1
ATOM 2264 C CA . ARG A 1 291 ? 2.487 -3.020 18.354 1.00 92.62 291 ARG A CA 1
ATOM 2265 C C . ARG A 1 291 ? 1.794 -3.775 17.225 1.00 92.62 291 ARG A C 1
ATOM 2267 O O . ARG A 1 291 ? 2.463 -4.495 16.486 1.00 92.62 291 ARG A O 1
ATOM 2274 N N . MET A 1 292 ? 0.485 -3.584 17.059 1.00 81.56 292 MET A N 1
ATOM 2275 C CA . MET A 1 292 ? -0.273 -4.213 15.970 1.00 81.56 292 MET A CA 1
ATOM 2276 C C . MET A 1 292 ? 0.239 -3.795 14.580 1.00 81.56 292 MET A C 1
ATOM 2278 O O . MET A 1 292 ? 0.059 -4.534 13.615 1.00 81.56 292 MET A O 1
ATOM 2282 N N . MET A 1 293 ? 0.909 -2.642 14.476 1.00 83.12 293 MET A N 1
ATOM 2283 C CA . MET A 1 293 ? 1.451 -2.108 13.224 1.00 83.12 293 MET A CA 1
ATOM 2284 C C . MET A 1 293 ? 2.911 -2.500 12.956 1.00 83.12 293 MET A C 1
ATOM 2286 O O . MET A 1 293 ? 3.415 -2.217 11.871 1.00 83.12 293 MET A O 1
ATOM 2290 N N . ILE A 1 294 ? 3.586 -3.202 13.878 1.00 88.50 294 ILE A N 1
ATOM 2291 C CA . ILE A 1 294 ? 4.985 -3.630 13.693 1.00 88.50 294 ILE A CA 1
ATOM 2292 C C . ILE A 1 294 ? 5.118 -4.595 12.513 1.00 88.50 294 ILE A C 1
ATOM 2294 O O . ILE A 1 294 ? 5.980 -4.401 11.662 1.00 88.50 294 ILE A O 1
ATOM 2298 N N . ALA A 1 295 ? 4.269 -5.625 12.433 1.00 81.94 295 ALA A N 1
ATOM 2299 C CA . ALA A 1 295 ? 4.352 -6.596 11.342 1.00 81.94 295 ALA A CA 1
ATOM 2300 C C . ALA A 1 295 ? 4.125 -5.940 9.960 1.00 81.94 295 ALA A C 1
ATOM 2302 O O . ALA A 1 295 ? 4.981 -6.118 9.093 1.00 81.94 295 ALA A O 1
ATOM 2303 N N . PRO A 1 296 ? 3.075 -5.117 9.746 1.00 74.75 296 PRO A N 1
ATOM 2304 C CA . PRO A 1 296 ? 2.935 -4.322 8.524 1.00 74.75 296 PRO A CA 1
ATOM 2305 C C . PRO A 1 296 ? 4.137 -3.413 8.229 1.00 74.75 296 PRO A C 1
ATOM 2307 O O . PRO A 1 296 ? 4.601 -3.376 7.093 1.00 74.75 296 PRO A O 1
ATOM 2310 N N . ALA A 1 297 ? 4.684 -2.728 9.237 1.00 84.38 297 ALA A N 1
ATOM 2311 C CA . ALA A 1 297 ? 5.847 -1.857 9.075 1.00 84.38 297 ALA A CA 1
ATOM 2312 C C . ALA A 1 297 ? 7.102 -2.614 8.603 1.00 84.38 297 ALA A C 1
ATOM 2314 O O . ALA A 1 297 ? 7.814 -2.141 7.716 1.00 84.38 297 ALA A O 1
ATOM 2315 N N . LEU A 1 298 ? 7.354 -3.812 9.144 1.00 86.25 298 LEU A N 1
ATOM 2316 C CA . LEU A 1 298 ? 8.469 -4.659 8.709 1.00 86.25 298 LEU A CA 1
ATOM 2317 C C . LEU A 1 298 ? 8.346 -5.049 7.235 1.00 86.25 298 LEU A C 1
ATOM 2319 O O . LEU A 1 298 ? 9.333 -5.002 6.504 1.00 86.25 298 LEU A O 1
ATOM 2323 N N . LEU A 1 299 ? 7.135 -5.380 6.782 1.00 79.56 299 LEU A N 1
ATOM 2324 C CA . LEU A 1 299 ? 6.885 -5.729 5.383 1.00 79.56 299 LEU A CA 1
ATOM 2325 C C . LEU A 1 299 ? 7.174 -4.552 4.445 1.00 79.56 299 LEU A C 1
ATOM 2327 O O . LEU A 1 299 ? 7.810 -4.751 3.413 1.00 79.56 299 LEU A O 1
ATOM 2331 N N . VAL A 1 300 ? 6.775 -3.333 4.824 1.00 79.88 300 VAL A N 1
ATOM 2332 C CA . VAL A 1 300 ? 7.063 -2.109 4.053 1.00 79.88 300 VAL A CA 1
ATOM 2333 C C . VAL A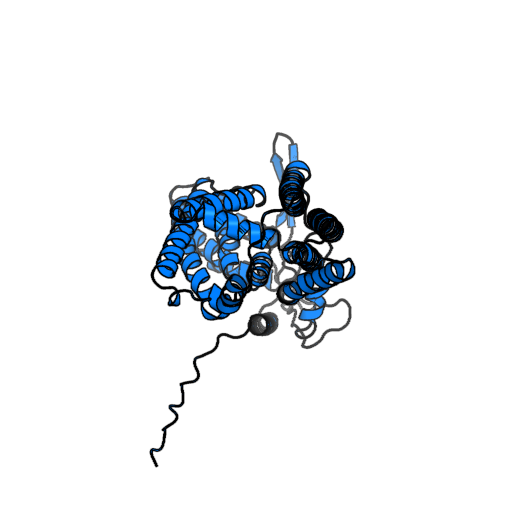 1 300 ? 8.567 -1.870 3.931 1.00 79.88 300 VAL A C 1
ATOM 2335 O O . VAL A 1 300 ? 9.067 -1.635 2.830 1.00 79.88 300 VAL A O 1
ATOM 2338 N N . GLY A 1 301 ? 9.300 -1.975 5.043 1.00 85.44 301 GLY A N 1
ATOM 2339 C CA . GLY A 1 301 ? 10.756 -1.837 5.040 1.00 85.44 301 GLY A CA 1
ATOM 2340 C C . GLY A 1 301 ? 11.428 -2.883 4.160 1.00 85.44 301 GLY A C 1
ATOM 2341 O O . GLY A 1 301 ? 12.229 -2.548 3.294 1.00 85.44 301 GLY A O 1
ATOM 2342 N N . PHE A 1 302 ? 11.062 -4.154 4.313 1.00 87.00 302 PHE A N 1
ATOM 2343 C CA . PHE A 1 302 ? 11.695 -5.239 3.565 1.00 87.00 302 PHE A CA 1
ATOM 2344 C C . PHE A 1 302 ? 11.374 -5.165 2.067 1.00 87.00 302 PHE A C 1
ATOM 2346 O O . PHE A 1 302 ? 12.251 -5.427 1.245 1.00 87.00 302 PHE A O 1
ATOM 2353 N N . ALA A 1 303 ? 10.155 -4.753 1.701 1.00 79.44 303 ALA A N 1
ATOM 2354 C CA . ALA A 1 303 ? 9.784 -4.492 0.312 1.00 79.44 303 ALA A CA 1
ATOM 2355 C C . ALA A 1 303 ? 10.684 -3.415 -0.311 1.00 79.44 303 ALA A C 1
ATOM 2357 O O . ALA A 1 303 ? 11.224 -3.605 -1.402 1.00 79.44 303 ALA A O 1
ATOM 2358 N N . LYS A 1 304 ? 10.932 -2.317 0.414 1.00 82.94 304 LYS A N 1
ATOM 2359 C CA . LYS A 1 304 ? 11.870 -1.285 -0.037 1.00 82.94 304 LYS A CA 1
ATOM 2360 C C . LYS A 1 304 ? 13.311 -1.798 -0.101 1.00 82.94 304 LYS A C 1
ATOM 2362 O O . LYS A 1 304 ? 14.039 -1.435 -1.019 1.00 82.94 304 LYS A O 1
ATOM 2367 N N . GLY A 1 305 ? 13.707 -2.684 0.808 1.00 87.19 305 GLY A N 1
ATOM 2368 C CA . GLY A 1 305 ? 15.003 -3.356 0.766 1.00 87.19 305 GLY A CA 1
ATOM 2369 C C . GLY A 1 305 ? 15.209 -4.181 -0.508 1.00 87.19 305 GLY A C 1
ATOM 2370 O O . GLY A 1 305 ? 16.264 -4.082 -1.126 1.00 87.19 305 GLY A O 1
ATOM 2371 N N . ILE A 1 306 ? 14.193 -4.929 -0.955 1.00 85.31 306 ILE A N 1
ATOM 2372 C CA . ILE A 1 306 ? 14.238 -5.672 -2.229 1.00 85.31 306 ILE A CA 1
ATOM 2373 C C . ILE A 1 306 ? 14.463 -4.717 -3.403 1.00 85.31 306 ILE A C 1
ATOM 2375 O O . ILE A 1 306 ? 15.294 -4.991 -4.266 1.00 85.31 306 ILE A O 1
ATOM 2379 N N . LEU A 1 307 ? 13.764 -3.579 -3.419 1.00 80.69 307 LEU A N 1
ATOM 2380 C CA . LEU A 1 307 ? 13.955 -2.561 -4.450 1.00 80.69 307 LEU A CA 1
ATOM 2381 C C . LEU A 1 307 ? 15.400 -2.032 -4.463 1.00 80.69 307 LEU A C 1
ATOM 2383 O O . LEU A 1 307 ? 15.985 -1.860 -5.528 1.00 80.69 307 LEU A O 1
ATOM 2387 N N . LEU A 1 308 ? 16.017 -1.842 -3.294 1.00 84.88 308 LEU A N 1
ATOM 2388 C CA . LEU A 1 308 ? 17.418 -1.420 -3.201 1.00 84.88 308 LEU A CA 1
ATOM 2389 C C . LEU A 1 308 ? 18.403 -2.472 -3.747 1.00 84.88 308 LEU A C 1
ATOM 2391 O O . LEU A 1 308 ? 19.424 -2.088 -4.317 1.00 84.88 308 LEU A O 1
ATOM 2395 N N . LEU A 1 309 ? 18.092 -3.773 -3.644 1.00 87.12 309 LEU A N 1
ATOM 2396 C CA . LEU A 1 309 ? 18.932 -4.852 -4.194 1.00 87.12 309 LEU A CA 1
ATOM 2397 C C . LEU A 1 309 ? 19.052 -4.783 -5.723 1.00 87.12 309 LEU A C 1
ATOM 2399 O O . LEU A 1 309 ? 20.114 -5.055 -6.280 1.00 87.12 309 LEU A O 1
ATOM 2403 N N . VAL A 1 310 ? 17.965 -4.428 -6.412 1.00 81.31 310 VAL A N 1
ATOM 2404 C CA . VAL A 1 310 ? 17.894 -4.415 -7.888 1.00 81.31 310 VAL A CA 1
ATOM 2405 C C . VAL A 1 310 ? 18.188 -3.040 -8.506 1.00 81.31 310 VAL A C 1
ATOM 2407 O O . VAL A 1 310 ? 18.231 -2.905 -9.735 1.00 81.31 310 VAL A O 1
ATOM 2410 N N . GLY A 1 311 ? 18.458 -2.044 -7.656 1.00 77.94 311 GLY A N 1
ATOM 2411 C CA . GLY A 1 311 ? 18.614 -0.629 -7.994 1.00 77.94 311 GLY A CA 1
ATOM 2412 C C . GLY A 1 311 ? 17.307 0.136 -7.784 1.00 77.94 311 GLY A C 1
ATOM 2413 O O . GLY A 1 311 ? 16.242 -0.383 -8.097 1.00 77.94 311 GLY A O 1
ATOM 2414 N N . ASN A 1 312 ? 17.391 1.380 -7.291 1.00 69.94 312 ASN A N 1
ATOM 2415 C CA . ASN A 1 312 ? 16.267 2.212 -6.821 1.00 69.94 312 ASN A CA 1
ATOM 2416 C C . ASN A 1 312 ? 15.134 2.464 -7.831 1.00 69.94 312 ASN A C 1
ATOM 2418 O O . ASN A 1 312 ? 14.134 3.081 -7.466 1.00 69.94 312 ASN A O 1
ATOM 2422 N N . GLY A 1 313 ? 15.265 1.983 -9.067 1.00 64.00 313 GLY A N 1
ATOM 2423 C CA . GLY A 1 313 ? 14.255 2.165 -10.091 1.00 64.00 313 GLY A CA 1
ATOM 2424 C C . GLY A 1 313 ? 14.200 3.607 -10.570 1.00 64.00 313 GLY A C 1
ATOM 2425 O O . GLY A 1 313 ? 13.130 4.099 -10.893 1.00 64.00 313 GLY A O 1
ATOM 2426 N N . GLU A 1 314 ? 15.332 4.307 -10.593 1.00 71.25 314 GLU A N 1
ATOM 2427 C CA . GLU A 1 314 ? 15.441 5.564 -11.322 1.00 71.25 314 GLU A CA 1
ATOM 2428 C C . GLU A 1 314 ? 15.956 5.270 -12.731 1.00 71.25 314 GLU A C 1
ATOM 2430 O O . GLU A 1 314 ? 16.936 4.545 -12.916 1.00 71.25 314 GLU A O 1
ATOM 2435 N N . ALA A 1 315 ? 15.303 5.829 -13.749 1.00 67.62 315 ALA A N 1
ATOM 2436 C CA . ALA A 1 315 ? 15.678 5.571 -15.138 1.00 67.62 315 ALA A CA 1
ATOM 2437 C C . ALA A 1 315 ? 17.106 6.044 -15.470 1.00 67.62 315 ALA A C 1
ATOM 2439 O O . ALA A 1 315 ? 17.793 5.414 -16.272 1.00 67.62 315 ALA A O 1
ATOM 2440 N N . GLY A 1 316 ? 17.559 7.116 -14.808 1.00 71.06 316 GLY A N 1
ATOM 2441 C CA . GLY A 1 316 ? 18.911 7.662 -14.943 1.00 71.06 316 GLY A CA 1
ATOM 2442 C C . GLY A 1 316 ? 19.992 6.901 -14.172 1.00 71.06 316 GLY A C 1
ATOM 2443 O O . GLY A 1 316 ? 21.174 7.159 -14.387 1.00 71.06 316 GLY A O 1
ATOM 2444 N N . GLU A 1 317 ? 19.620 5.966 -13.294 1.00 80.88 317 GLU A N 1
ATOM 2445 C CA . GLU A 1 317 ? 20.574 5.169 -12.524 1.00 80.88 317 GLU A CA 1
ATOM 2446 C C . GLU A 1 317 ? 20.743 3.762 -13.121 1.00 80.88 317 GLU A C 1
ATOM 2448 O O . GLU A 1 317 ? 19.760 3.130 -13.515 1.00 80.88 317 GLU A O 1
ATOM 2453 N N . PRO A 1 318 ? 21.964 3.197 -13.134 1.00 84.00 318 PRO A N 1
ATOM 2454 C CA . PRO A 1 318 ? 22.180 1.825 -13.581 1.00 84.00 318 PRO A CA 1
ATOM 2455 C C . PRO A 1 318 ? 21.398 0.819 -12.731 1.00 84.00 318 PRO A C 1
ATOM 2457 O O . PRO A 1 318 ? 21.704 0.620 -11.553 1.00 84.00 318 PRO A O 1
ATOM 2460 N N . SER A 1 319 ? 20.415 0.132 -13.305 1.00 86.06 319 SER A N 1
ATOM 2461 C CA . SER A 1 319 ? 19.605 -0.836 -12.563 1.00 86.06 319 SER A CA 1
ATOM 2462 C C . SER A 1 319 ? 19.285 -2.076 -13.385 1.00 86.06 319 SER A C 1
ATOM 2464 O O . SER A 1 319 ? 19.236 -2.051 -14.616 1.00 86.06 319 SER A O 1
ATOM 2466 N N . VAL A 1 320 ? 19.060 -3.185 -12.680 1.00 86.00 320 VAL A N 1
ATOM 2467 C CA . VAL A 1 320 ? 18.550 -4.419 -13.292 1.00 86.00 320 VAL A CA 1
ATOM 2468 C C . VAL A 1 320 ? 17.111 -4.199 -13.764 1.00 86.00 320 VAL A C 1
ATOM 2470 O O . VAL A 1 320 ? 16.713 -4.724 -14.804 1.00 86.00 320 VAL A O 1
ATOM 2473 N N . LEU A 1 321 ? 16.354 -3.360 -13.046 1.00 80.62 321 LEU A N 1
ATOM 2474 C CA . LEU A 1 321 ? 14.996 -2.968 -13.416 1.00 80.62 321 LEU A CA 1
ATOM 2475 C C . LEU A 1 321 ? 14.946 -2.322 -14.802 1.00 80.62 321 LEU A C 1
ATOM 2477 O O . LEU A 1 321 ? 14.126 -2.739 -15.612 1.00 80.62 321 LEU A O 1
ATOM 2481 N N . ASN A 1 322 ? 15.849 -1.390 -15.116 1.00 80.88 322 ASN A N 1
ATOM 2482 C CA . ASN A 1 322 ? 15.905 -0.737 -16.429 1.00 80.88 322 ASN A CA 1
ATOM 2483 C C . ASN A 1 322 ? 16.157 -1.741 -17.567 1.00 80.88 322 ASN A C 1
ATOM 2485 O O . ASN A 1 322 ? 15.519 -1.655 -18.615 1.00 80.88 322 ASN A O 1
ATOM 2489 N N . THR A 1 323 ? 17.029 -2.734 -17.362 1.00 86.69 323 THR A N 1
ATOM 2490 C CA . THR A 1 323 ? 17.278 -3.794 -18.356 1.00 86.69 323 THR A CA 1
ATOM 2491 C C . THR A 1 323 ? 16.070 -4.707 -18.549 1.00 86.69 323 THR A C 1
ATOM 2493 O O . THR A 1 323 ? 15.725 -5.039 -19.686 1.00 86.69 323 THR A O 1
ATOM 2496 N N . LEU A 1 324 ? 15.405 -5.110 -17.461 1.00 82.44 324 LEU A N 1
ATOM 2497 C CA . LEU A 1 324 ? 14.182 -5.920 -17.519 1.00 82.44 324 LEU A CA 1
ATOM 2498 C C . LEU A 1 324 ? 13.062 -5.168 -18.241 1.00 82.44 324 LEU A C 1
ATOM 2500 O O . LEU A 1 324 ? 12.423 -5.716 -19.137 1.00 82.44 324 LEU A O 1
ATOM 2504 N N . LEU A 1 325 ? 12.885 -3.896 -17.891 1.00 76.00 325 LEU A N 1
ATOM 2505 C CA . LEU A 1 325 ? 11.946 -2.980 -18.518 1.00 76.00 325 LEU A CA 1
ATOM 2506 C C . LEU A 1 325 ? 12.200 -2.856 -20.027 1.00 76.00 325 LEU A C 1
ATOM 2508 O O . LEU A 1 325 ? 11.276 -3.045 -20.816 1.00 76.00 325 LEU A O 1
ATOM 2512 N N . ASN A 1 326 ? 13.449 -2.629 -20.446 1.00 80.62 326 ASN A N 1
ATOM 2513 C CA . ASN A 1 326 ? 13.808 -2.564 -21.864 1.00 80.62 326 ASN A CA 1
ATOM 2514 C C . ASN A 1 326 ? 13.590 -3.900 -22.601 1.00 80.62 326 ASN A C 1
ATOM 2516 O O . ASN A 1 326 ? 13.149 -3.920 -23.750 1.00 80.62 326 ASN A O 1
ATOM 2520 N N . SER A 1 327 ? 13.871 -5.027 -21.945 1.00 83.81 327 SER A N 1
ATOM 2521 C CA . SER A 1 327 ? 13.679 -6.362 -22.531 1.00 83.81 327 SER A CA 1
ATOM 2522 C C . SER A 1 327 ? 12.200 -6.650 -22.790 1.00 83.81 327 SER A C 1
ATOM 2524 O O . SER A 1 327 ? 11.832 -7.150 -23.851 1.00 83.81 327 SER A O 1
ATOM 2526 N N . ILE A 1 328 ? 11.339 -6.286 -21.839 1.00 77.25 328 ILE A N 1
ATOM 2527 C CA . ILE A 1 328 ? 9.884 -6.412 -21.974 1.00 77.25 328 ILE A CA 1
ATOM 2528 C C . ILE A 1 328 ? 9.371 -5.453 -23.047 1.00 77.25 328 ILE A C 1
ATOM 2530 O O . ILE A 1 328 ? 8.533 -5.842 -23.856 1.00 77.25 328 ILE A O 1
ATOM 2534 N N . ALA A 1 329 ? 9.930 -4.243 -23.116 1.00 73.00 329 ALA A N 1
ATOM 2535 C CA . ALA A 1 329 ? 9.595 -3.276 -24.148 1.00 73.00 329 ALA A CA 1
ATOM 2536 C C . ALA A 1 329 ? 9.822 -3.830 -25.567 1.00 73.00 329 ALA A C 1
ATOM 2538 O O . ALA A 1 329 ? 8.937 -3.752 -26.419 1.00 73.00 329 ALA A O 1
ATOM 2539 N N . HIS A 1 330 ? 10.967 -4.476 -25.798 1.00 77.19 330 HIS A N 1
ATOM 2540 C CA . HIS A 1 330 ? 11.273 -5.144 -27.065 1.00 77.19 330 HIS A CA 1
ATOM 2541 C C . HIS A 1 330 ? 10.441 -6.414 -27.292 1.00 77.19 330 HIS A C 1
ATOM 2543 O O . HIS A 1 330 ? 10.149 -6.756 -28.428 1.00 77.19 330 HIS A O 1
ATOM 2549 N N . GLY A 1 331 ? 10.020 -7.113 -26.235 1.00 79.75 331 GLY A N 1
ATOM 2550 C CA . GLY A 1 331 ? 9.118 -8.264 -26.360 1.00 79.75 331 GLY A CA 1
ATOM 2551 C C . GLY A 1 331 ? 7.702 -7.891 -26.818 1.00 79.75 331 GLY A C 1
ATOM 2552 O O . GLY A 1 331 ? 6.990 -8.731 -27.364 1.00 79.75 331 GLY A O 1
ATOM 2553 N N . ILE A 1 332 ? 7.296 -6.637 -26.604 1.00 79.56 332 ILE A N 1
ATOM 2554 C CA . ILE A 1 332 ? 5.995 -6.104 -27.025 1.00 79.56 332 ILE A CA 1
ATOM 2555 C C . ILE A 1 332 ? 6.056 -5.551 -28.463 1.00 79.56 332 ILE A C 1
ATOM 2557 O O . ILE A 1 332 ? 5.021 -5.468 -29.133 1.00 79.56 332 ILE A O 1
ATOM 2561 N N . SER A 1 333 ? 7.246 -5.210 -28.975 1.00 71.38 333 SER A N 1
ATOM 2562 C CA . SER A 1 333 ? 7.397 -4.683 -30.332 1.00 71.38 333 SER A CA 1
ATOM 2563 C C . SER A 1 333 ? 7.119 -5.772 -31.378 1.00 71.38 333 SER A C 1
ATOM 2565 O O . SER A 1 333 ? 7.769 -6.811 -31.440 1.00 71.38 333 SER A O 1
ATOM 2567 N N . GLY A 1 334 ? 6.076 -5.560 -32.186 1.00 74.75 334 GLY A N 1
ATOM 2568 C CA . GLY A 1 334 ? 5.590 -6.531 -33.177 1.00 74.75 334 GLY A CA 1
ATOM 2569 C C . GLY A 1 334 ? 4.288 -7.244 -32.796 1.00 74.75 334 GLY A C 1
ATOM 2570 O O . GLY A 1 334 ? 3.709 -7.933 -33.636 1.00 74.75 334 GLY A O 1
ATOM 2571 N N . LEU A 1 335 ? 3.781 -7.052 -31.574 1.00 83.12 335 LEU A N 1
ATOM 2572 C CA . LEU A 1 335 ? 2.417 -7.453 -31.230 1.00 83.12 335 LEU A CA 1
ATOM 2573 C C . LEU A 1 335 ? 1.394 -6.493 -31.852 1.00 83.12 335 LEU A C 1
ATOM 2575 O O . LEU A 1 335 ? 1.675 -5.323 -32.103 1.00 83.12 335 LEU A O 1
ATOM 2579 N N . ASN A 1 336 ? 0.170 -6.982 -32.066 1.00 89.50 336 ASN A N 1
ATOM 2580 C CA . ASN A 1 336 ? -0.968 -6.115 -32.377 1.00 89.50 336 ASN A CA 1
ATOM 2581 C C . ASN A 1 336 ? -1.134 -5.070 -31.257 1.00 89.50 336 ASN A C 1
ATOM 2583 O O . ASN A 1 336 ? -1.035 -5.427 -30.083 1.00 89.50 336 ASN A O 1
ATOM 2587 N N . ASN A 1 337 ? -1.426 -3.814 -31.603 1.00 88.38 337 ASN A N 1
ATOM 2588 C CA . ASN A 1 337 ? -1.523 -2.714 -30.642 1.00 88.38 337 ASN A CA 1
ATOM 2589 C C . ASN A 1 337 ? -2.498 -2.982 -29.472 1.00 88.38 337 ASN A C 1
ATOM 2591 O O . ASN A 1 337 ? -2.184 -2.661 -28.332 1.00 88.38 337 ASN A O 1
ATOM 2595 N N . ALA A 1 338 ? -3.633 -3.648 -29.687 1.00 89.25 338 ALA A N 1
ATOM 2596 C CA . ALA A 1 338 ? -4.546 -4.025 -28.605 1.00 89.25 338 ALA A CA 1
ATOM 2597 C C . ALA A 1 338 ? -3.938 -5.070 -27.651 1.00 89.25 338 ALA A C 1
ATOM 2599 O O . ALA A 1 338 ? -4.119 -4.994 -26.435 1.00 89.25 338 ALA A O 1
ATOM 2600 N N . ILE A 1 339 ? -3.178 -6.027 -28.190 1.00 90.12 339 ILE A N 1
ATOM 2601 C CA . ILE A 1 339 ? -2.472 -7.039 -27.392 1.00 90.12 339 ILE A CA 1
ATOM 2602 C C . ILE A 1 339 ? -1.295 -6.389 -26.655 1.00 90.12 339 ILE A C 1
ATOM 2604 O O . ILE A 1 339 ? -1.080 -6.678 -25.482 1.00 90.12 339 ILE A O 1
ATOM 2608 N N . ALA A 1 340 ? -0.581 -5.464 -27.298 1.00 89.69 340 ALA A N 1
ATOM 2609 C CA . ALA A 1 340 ? 0.474 -4.678 -26.670 1.00 89.69 340 ALA A CA 1
ATOM 2610 C C . ALA A 1 340 ? -0.052 -3.877 -25.467 1.00 89.69 340 ALA A C 1
ATOM 2612 O O . ALA A 1 340 ? 0.531 -3.953 -24.388 1.00 89.69 340 ALA A O 1
ATOM 2613 N N . ALA A 1 341 ? -1.197 -3.200 -25.612 1.00 90.75 341 ALA A N 1
ATOM 2614 C CA . ALA A 1 341 ? -1.860 -2.488 -24.518 1.00 90.75 341 ALA A CA 1
ATOM 2615 C C . ALA A 1 341 ? -2.241 -3.425 -23.355 1.00 90.75 341 ALA A C 1
ATOM 2617 O O . ALA A 1 341 ? -2.020 -3.110 -22.184 1.00 90.75 341 ALA A O 1
ATOM 2618 N N . TRP A 1 342 ? -2.762 -4.617 -23.661 1.00 93.00 342 TRP A N 1
ATOM 2619 C CA . TRP A 1 342 ? -3.066 -5.628 -22.646 1.00 93.00 342 TRP A CA 1
ATOM 2620 C C . TRP A 1 342 ? -1.808 -6.167 -21.942 1.00 93.00 342 TRP A C 1
ATOM 2622 O O . TRP A 1 342 ? -1.806 -6.347 -20.723 1.00 93.00 342 TRP A O 1
ATOM 2632 N N . PHE A 1 343 ? -0.711 -6.376 -22.674 1.00 90.94 343 PHE A N 1
ATOM 2633 C CA . PHE A 1 343 ? 0.574 -6.751 -22.082 1.00 90.94 343 PHE A CA 1
ATOM 2634 C C . PHE A 1 343 ? 1.147 -5.648 -21.196 1.00 90.94 343 PHE A C 1
ATOM 2636 O O . PHE A 1 343 ? 1.722 -5.968 -20.161 1.00 90.94 343 PHE A O 1
ATOM 2643 N N . MET A 1 344 ? 0.956 -4.371 -21.542 1.00 90.38 344 MET A N 1
ATOM 2644 C CA . MET A 1 344 ? 1.321 -3.253 -20.666 1.00 90.38 344 MET A CA 1
ATOM 2645 C C . MET A 1 344 ? 0.536 -3.297 -19.349 1.00 90.38 344 MET A C 1
ATOM 2647 O O . MET A 1 344 ? 1.135 -3.124 -18.292 1.00 90.38 344 MET A O 1
ATOM 2651 N N . LEU A 1 345 ? -0.766 -3.610 -19.380 1.00 92.44 345 LEU A N 1
ATOM 2652 C CA . LEU A 1 345 ? -1.575 -3.806 -18.167 1.00 92.44 345 LEU A CA 1
ATOM 2653 C C . LEU A 1 345 ? -1.030 -4.960 -17.312 1.00 92.44 345 LEU A C 1
ATOM 2655 O O . LEU A 1 345 ? -0.823 -4.806 -16.107 1.00 92.44 345 LEU A O 1
ATOM 2659 N N . LEU A 1 346 ? -0.793 -6.119 -17.933 1.00 92.06 346 LEU A N 1
ATOM 2660 C CA . LEU A 1 346 ? -0.253 -7.295 -17.248 1.00 92.06 346 LEU A CA 1
ATOM 2661 C C . LEU A 1 346 ? 1.122 -7.001 -16.644 1.00 92.06 346 LEU A C 1
ATOM 2663 O O . LEU A 1 346 ? 1.390 -7.376 -15.503 1.00 92.06 346 LEU A O 1
ATOM 2667 N N . PHE A 1 347 ? 1.975 -6.313 -17.399 1.00 88.25 347 PHE A N 1
ATOM 2668 C CA . PHE A 1 347 ? 3.291 -5.897 -16.950 1.00 88.25 347 PHE A CA 1
ATOM 2669 C C . PHE A 1 347 ? 3.188 -4.999 -15.719 1.00 88.25 347 PHE A C 1
ATOM 2671 O O . PHE A 1 347 ? 3.826 -5.296 -14.717 1.00 88.25 347 PHE A O 1
ATOM 2678 N N . GLN A 1 348 ? 2.352 -3.960 -15.758 1.00 89.25 348 GLN A N 1
ATOM 2679 C CA . GLN A 1 348 ? 2.191 -3.030 -14.641 1.00 89.25 348 GLN A CA 1
ATOM 2680 C C . GLN A 1 348 ? 1.652 -3.724 -13.388 1.00 89.25 348 GLN A C 1
ATOM 2682 O O . GLN A 1 348 ? 2.142 -3.465 -12.291 1.00 89.25 348 GLN A O 1
ATOM 2687 N N . ALA A 1 349 ? 0.719 -4.669 -13.550 1.00 90.88 349 ALA A N 1
ATOM 2688 C CA . ALA A 1 349 ? 0.252 -5.502 -12.448 1.00 90.88 349 ALA A CA 1
ATOM 2689 C C . ALA A 1 349 ? 1.395 -6.341 -11.858 1.00 90.88 349 ALA A C 1
ATOM 2691 O O . ALA A 1 349 ? 1.650 -6.269 -10.666 1.00 90.88 349 ALA A O 1
ATOM 2692 N N . VAL A 1 350 ? 2.144 -7.090 -12.671 1.00 87.31 350 VAL A N 1
ATOM 2693 C CA . VAL A 1 350 ? 3.265 -7.909 -12.171 1.00 87.31 350 VAL A CA 1
ATOM 2694 C C . VAL A 1 350 ? 4.362 -7.045 -11.545 1.00 87.31 350 VAL A C 1
ATOM 2696 O O . VAL A 1 350 ? 4.925 -7.409 -10.515 1.00 87.31 350 VAL A O 1
ATOM 2699 N N . PHE A 1 351 ? 4.660 -5.896 -12.144 1.00 81.81 351 PHE A N 1
ATOM 2700 C CA . PHE A 1 351 ? 5.701 -4.984 -11.693 1.00 81.81 351 PHE A CA 1
ATOM 2701 C C . PHE A 1 351 ? 5.362 -4.324 -10.353 1.00 81.81 351 PHE A C 1
ATOM 2703 O O . PHE A 1 351 ? 6.251 -4.175 -9.510 1.00 81.81 351 PHE A O 1
ATOM 2710 N N . ASN A 1 352 ? 4.079 -4.041 -10.104 1.00 84.44 352 ASN A N 1
ATOM 2711 C CA . ASN A 1 352 ? 3.614 -3.502 -8.827 1.00 84.44 352 ASN A CA 1
ATOM 2712 C C . ASN A 1 352 ? 3.913 -4.449 -7.651 1.00 84.44 352 ASN A C 1
ATOM 2714 O O . ASN A 1 352 ? 4.042 -4.014 -6.515 1.00 84.44 352 ASN A O 1
ATOM 2718 N N . PHE A 1 353 ? 4.123 -5.751 -7.885 1.00 81.00 353 PHE A N 1
ATOM 2719 C CA . PHE A 1 353 ? 4.596 -6.644 -6.823 1.00 81.00 353 PHE A CA 1
ATOM 2720 C C . PHE A 1 353 ? 5.949 -6.193 -6.238 1.00 81.00 353 PHE A C 1
ATOM 2722 O O . PHE A 1 353 ? 6.166 -6.312 -5.029 1.00 81.00 353 PHE A O 1
ATOM 2729 N N . PHE A 1 354 ? 6.837 -5.662 -7.085 1.00 72.75 354 PHE A N 1
ATOM 2730 C CA . PHE A 1 354 ? 8.180 -5.207 -6.718 1.00 72.75 354 PHE A CA 1
ATOM 2731 C C . PHE A 1 354 ? 8.219 -3.727 -6.331 1.00 72.75 354 PHE A C 1
ATOM 2733 O O . PHE A 1 354 ? 8.971 -3.35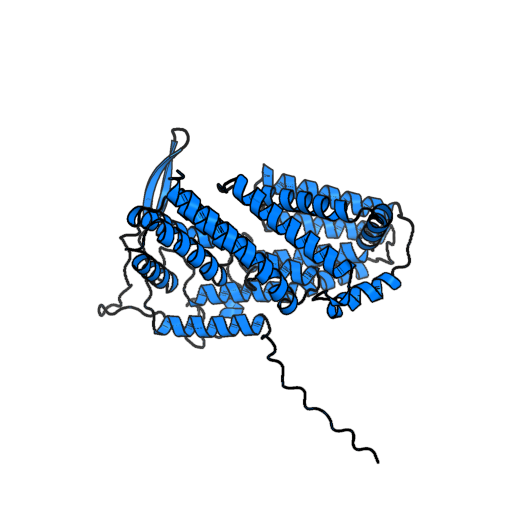2 -5.432 1.00 72.75 354 PHE A O 1
ATOM 2740 N N . VAL A 1 355 ? 7.419 -2.889 -6.996 1.00 71.25 355 VAL A N 1
ATOM 2741 C CA . VAL A 1 355 ? 7.393 -1.436 -6.784 1.00 71.25 355 VAL A CA 1
ATOM 2742 C C . VAL A 1 355 ? 5.992 -1.006 -6.363 1.00 71.25 355 VAL A C 1
ATOM 2744 O O . VAL A 1 355 ? 5.218 -0.544 -7.181 1.00 71.25 355 VAL A O 1
ATOM 2747 N N . THR A 1 356 ? 5.681 -1.115 -5.071 1.00 66.75 356 THR A N 1
ATOM 2748 C CA . THR A 1 356 ? 4.327 -0.883 -4.526 1.00 66.75 356 THR A CA 1
ATOM 2749 C C . THR A 1 356 ? 3.915 0.567 -4.296 1.00 66.75 356 THR A C 1
ATOM 2751 O O . THR A 1 356 ? 2.990 0.840 -3.529 1.00 66.75 356 THR A O 1
ATOM 2754 N N . SER A 1 357 ? 4.610 1.516 -4.912 1.00 70.06 357 SER A N 1
ATOM 2755 C CA . SER A 1 357 ? 4.262 2.931 -4.824 1.00 70.06 357 SER A CA 1
ATOM 2756 C C . SER A 1 357 ? 3.794 3.391 -6.188 1.00 70.06 357 SER A C 1
ATOM 2758 O O . SER A 1 357 ? 4.634 3.505 -7.075 1.00 70.06 357 SER A O 1
ATOM 2760 N N . GLY A 1 358 ? 2.506 3.707 -6.342 1.00 67.75 358 GLY A N 1
ATOM 2761 C CA . GLY A 1 358 ? 1.961 4.157 -7.624 1.00 67.75 358 GLY A CA 1
ATOM 2762 C C . GLY A 1 358 ? 2.741 5.333 -8.221 1.00 67.75 358 GLY A C 1
ATOM 2763 O O . GLY A 1 358 ? 3.149 5.283 -9.376 1.00 67.75 358 GLY A O 1
ATOM 2764 N N . SER A 1 359 ? 3.090 6.351 -7.424 1.00 64.25 359 SER A N 1
ATOM 2765 C CA . SER A 1 359 ? 3.886 7.489 -7.917 1.00 64.25 359 SER A CA 1
ATOM 2766 C C . SER A 1 359 ? 5.332 7.113 -8.273 1.00 64.25 359 SER A C 1
ATOM 2768 O O . SER A 1 359 ? 5.865 7.597 -9.272 1.00 64.25 359 SER A O 1
ATOM 2770 N N . GLY A 1 360 ? 5.967 6.219 -7.507 1.00 63.28 360 GLY A N 1
ATOM 2771 C CA . GLY A 1 360 ? 7.317 5.721 -7.802 1.00 63.28 360 GLY A CA 1
ATOM 2772 C C . GLY A 1 360 ? 7.355 4.802 -9.027 1.00 63.28 360 GLY A C 1
ATOM 2773 O O . GLY A 1 360 ? 8.240 4.917 -9.873 1.00 63.28 360 GLY A O 1
ATOM 2774 N N . GLN A 1 361 ? 6.357 3.933 -9.164 1.00 74.25 361 GLN A N 1
ATOM 2775 C CA . GLN A 1 361 ? 6.172 3.060 -10.313 1.00 74.25 361 GLN A CA 1
ATOM 2776 C C . GLN A 1 361 ? 5.863 3.873 -11.568 1.00 74.25 361 GLN A C 1
ATOM 2778 O O . GLN A 1 361 ? 6.456 3.605 -12.612 1.00 74.25 361 GLN A O 1
ATOM 2783 N N . ALA A 1 362 ? 4.997 4.887 -11.487 1.00 72.44 362 ALA A N 1
ATOM 2784 C CA . ALA A 1 362 ? 4.732 5.794 -12.598 1.00 72.44 362 ALA A CA 1
ATOM 2785 C C . ALA A 1 362 ? 6.015 6.508 -13.040 1.00 72.44 362 ALA A C 1
ATOM 2787 O O . ALA A 1 362 ? 6.337 6.504 -14.226 1.00 72.44 362 ALA A O 1
ATOM 2788 N N . ALA A 1 363 ? 6.781 7.064 -12.094 1.00 62.41 363 ALA A N 1
ATOM 2789 C CA . ALA A 1 363 ? 8.023 7.782 -12.377 1.00 62.41 363 ALA A CA 1
ATOM 2790 C C . ALA A 1 363 ? 9.081 6.914 -13.079 1.00 62.41 363 ALA A C 1
ATOM 2792 O O . ALA A 1 363 ? 9.825 7.426 -13.912 1.00 62.41 363 ALA A O 1
ATOM 2793 N N . LEU A 1 364 ? 9.126 5.614 -12.783 1.00 66.12 364 LEU A N 1
ATOM 2794 C CA . LEU A 1 364 ? 10.031 4.666 -13.431 1.00 66.12 364 LEU A CA 1
ATOM 2795 C C . LEU A 1 364 ? 9.493 4.157 -14.773 1.00 66.12 364 LEU A C 1
ATOM 2797 O O . LEU A 1 364 ? 10.204 4.132 -15.775 1.00 66.12 364 LEU A O 1
ATOM 2801 N N . THR A 1 365 ? 8.243 3.702 -14.794 1.00 79.12 365 THR A N 1
ATOM 2802 C CA . THR A 1 365 ? 7.711 2.910 -15.910 1.00 79.12 365 THR A CA 1
ATOM 2803 C C . THR A 1 365 ? 7.113 3.775 -17.010 1.00 79.12 365 THR A C 1
ATOM 2805 O O . THR A 1 365 ? 7.281 3.453 -18.182 1.00 79.12 365 THR A O 1
ATOM 2808 N N . MET A 1 366 ? 6.456 4.891 -16.683 1.00 81.56 366 MET A N 1
ATOM 2809 C CA . MET A 1 366 ? 5.754 5.712 -17.676 1.00 81.56 366 MET A CA 1
ATOM 2810 C C . MET A 1 366 ? 6.683 6.430 -18.656 1.00 81.56 366 MET A C 1
ATOM 2812 O O . MET A 1 366 ? 6.353 6.451 -19.843 1.00 81.56 366 MET A O 1
ATOM 2816 N N . PRO A 1 367 ? 7.850 6.967 -18.247 1.00 69.88 367 PRO A N 1
ATOM 2817 C CA . PRO A 1 367 ? 8.784 7.559 -19.200 1.00 69.88 367 PRO A CA 1
ATOM 2818 C C . PRO A 1 367 ? 9.298 6.579 -20.260 1.00 69.88 367 PRO A C 1
ATOM 2820 O O . PRO A 1 367 ? 9.688 7.008 -21.339 1.00 69.88 367 PRO A O 1
ATOM 2823 N N . LEU A 1 368 ? 9.267 5.275 -19.971 1.00 71.88 368 LEU A N 1
ATOM 2824 C CA . LEU A 1 368 ? 9.618 4.230 -20.926 1.00 71.88 368 LEU A CA 1
ATOM 2825 C C . LEU A 1 368 ? 8.398 3.718 -21.701 1.00 71.88 368 LEU A C 1
ATOM 2827 O O . LEU A 1 368 ? 8.419 3.637 -22.927 1.00 71.88 368 LEU A O 1
ATOM 2831 N N . LEU A 1 369 ? 7.333 3.354 -20.987 1.00 80.25 369 LEU A N 1
ATOM 2832 C CA . LEU A 1 369 ? 6.171 2.689 -21.567 1.00 80.25 369 LEU A CA 1
ATOM 2833 C C . LEU A 1 369 ? 5.314 3.627 -22.409 1.00 80.25 369 LEU A C 1
ATOM 2835 O O . LEU A 1 369 ? 4.712 3.163 -23.371 1.00 80.25 369 LEU A O 1
ATOM 2839 N N . ALA A 1 370 ? 5.243 4.923 -22.087 1.00 78.56 370 ALA A N 1
ATOM 2840 C CA . ALA A 1 370 ? 4.448 5.855 -22.882 1.00 78.56 370 ALA A CA 1
ATOM 2841 C C . ALA A 1 370 ? 5.046 6.059 -24.287 1.00 78.56 370 ALA A C 1
ATOM 2843 O O . ALA A 1 370 ? 4.315 5.859 -25.255 1.00 78.56 370 ALA A O 1
ATOM 2844 N N . PRO A 1 371 ? 6.349 6.359 -24.451 1.00 69.06 371 PRO A N 1
ATOM 2845 C CA . PRO A 1 371 ? 6.942 6.428 -25.786 1.00 69.06 371 PRO A CA 1
ATOM 2846 C C . PRO A 1 371 ? 7.043 5.072 -26.491 1.00 69.06 371 PRO A C 1
ATOM 2848 O O . PRO A 1 371 ? 6.892 5.003 -27.705 1.00 69.06 371 PRO A O 1
ATOM 2851 N N . LEU A 1 372 ? 7.263 3.978 -25.750 1.00 71.00 372 LEU A N 1
ATOM 2852 C CA . LEU A 1 372 ? 7.169 2.643 -26.336 1.00 71.00 372 LEU A CA 1
ATOM 2853 C C . LEU A 1 372 ? 5.767 2.396 -26.894 1.00 71.00 372 LEU A C 1
ATOM 2855 O O . LEU A 1 372 ? 5.642 1.854 -27.987 1.00 71.00 372 LEU A O 1
ATOM 2859 N N . GLY A 1 373 ? 4.735 2.803 -26.150 1.00 80.31 373 GLY A N 1
ATOM 2860 C CA . GLY A 1 373 ? 3.348 2.784 -26.590 1.00 80.31 373 GLY A CA 1
ATOM 2861 C C . GLY A 1 373 ? 3.201 3.421 -27.961 1.00 80.31 373 GLY A C 1
ATOM 2862 O O . GLY A 1 373 ? 2.721 2.753 -28.874 1.00 80.31 373 GLY A O 1
ATOM 2863 N N . ASP A 1 374 ? 3.735 4.631 -28.141 1.00 79.31 374 ASP A N 1
ATOM 2864 C CA . ASP A 1 374 ? 3.720 5.318 -29.436 1.00 79.31 374 ASP A CA 1
ATOM 2865 C C . ASP A 1 374 ? 4.362 4.468 -30.551 1.00 79.31 374 ASP A C 1
ATOM 2867 O O . ASP A 1 374 ? 3.806 4.358 -31.644 1.00 79.31 374 ASP A O 1
ATOM 2871 N N . LEU A 1 375 ? 5.504 3.822 -30.274 1.00 70.94 375 LEU A N 1
ATOM 2872 C CA . LEU A 1 375 ? 6.225 2.985 -31.244 1.00 70.94 375 LEU A CA 1
ATOM 2873 C C . LEU 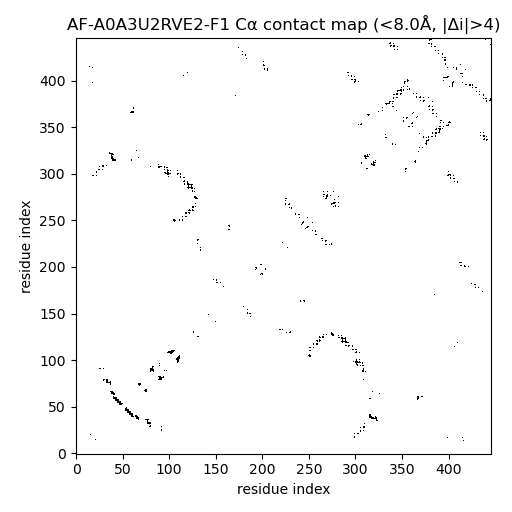A 1 375 ? 5.448 1.729 -31.652 1.00 70.94 375 LEU A C 1
ATOM 2875 O O . LEU A 1 375 ? 5.523 1.309 -32.806 1.00 70.94 375 LEU A O 1
ATOM 2879 N N . VAL A 1 376 ? 4.705 1.121 -30.724 1.00 79.75 376 VAL A N 1
ATOM 2880 C CA . VAL A 1 376 ? 3.879 -0.072 -30.991 1.00 79.75 376 VAL A CA 1
ATOM 2881 C C . VAL A 1 376 ? 2.434 0.274 -31.374 1.00 79.75 376 VAL A C 1
ATOM 2883 O O . VAL A 1 376 ? 1.591 -0.615 -31.507 1.00 79.75 376 VAL A O 1
ATOM 2886 N N . GLY A 1 377 ? 2.134 1.562 -31.569 1.00 81.56 377 GLY A N 1
ATOM 2887 C CA . GLY A 1 377 ? 0.817 2.054 -31.969 1.00 81.56 377 GLY A CA 1
ATOM 2888 C C . GLY A 1 377 ? -0.246 1.999 -30.867 1.00 81.56 377 GLY A C 1
ATOM 2889 O O . GLY A 1 377 ? -1.437 1.973 -31.182 1.00 81.56 377 GLY A O 1
ATOM 2890 N N . VAL A 1 378 ? 0.164 1.950 -29.597 1.00 87.69 378 VAL A N 1
ATOM 2891 C CA . VAL A 1 378 ? -0.690 2.083 -28.407 1.00 87.69 378 VAL A CA 1
ATOM 2892 C C . VAL A 1 378 ? -0.750 3.546 -27.996 1.00 87.69 378 VAL A C 1
ATOM 2894 O O . VAL A 1 378 ? 0.274 4.210 -27.869 1.00 87.69 378 VAL A O 1
ATOM 2897 N N . ASN A 1 379 ? -1.952 4.059 -27.754 1.00 86.19 379 ASN A N 1
ATOM 2898 C CA . ASN A 1 379 ? -2.088 5.443 -27.323 1.00 86.19 379 ASN A CA 1
ATOM 2899 C C . ASN A 1 379 ? -1.538 5.646 -25.900 1.00 86.19 379 ASN A C 1
ATOM 2901 O O . ASN A 1 379 ? -1.862 4.873 -25.002 1.00 86.19 379 ASN A O 1
ATOM 2905 N N . ARG A 1 380 ? -0.813 6.749 -25.665 1.00 84.12 380 ARG A N 1
ATOM 2906 C CA . ARG A 1 380 ? -0.460 7.252 -24.330 1.00 84.12 380 ARG A CA 1
ATOM 2907 C C . ARG A 1 380 ? -1.591 7.152 -23.307 1.00 84.12 380 ARG A C 1
ATOM 2909 O O . ARG A 1 380 ? -1.335 6.635 -22.228 1.00 84.12 380 ARG A O 1
ATOM 2916 N N . GLN A 1 381 ? -2.816 7.587 -23.613 1.00 84.06 381 GLN A N 1
ATOM 2917 C CA . GLN A 1 381 ? -3.927 7.508 -22.651 1.00 84.06 381 GLN A CA 1
ATOM 2918 C C . GLN A 1 381 ? -4.279 6.060 -22.279 1.00 84.06 381 GLN A C 1
ATOM 2920 O O . GLN A 1 381 ? -4.557 5.753 -21.122 1.00 84.06 381 GLN A O 1
ATOM 2925 N N . VAL A 1 382 ? -4.188 5.136 -23.239 1.00 88.94 382 VAL A N 1
ATOM 2926 C CA . VAL A 1 382 ? -4.351 3.699 -22.986 1.00 88.94 382 VAL A CA 1
ATOM 2927 C C . VAL A 1 382 ? -3.180 3.155 -22.162 1.00 88.94 382 VAL A C 1
ATOM 2929 O O . VAL A 1 382 ? -3.399 2.342 -21.268 1.00 88.94 382 VAL A O 1
ATOM 2932 N N . THR A 1 383 ? -1.954 3.635 -22.386 1.00 88.25 383 THR A N 1
ATOM 2933 C CA . THR A 1 383 ? -0.791 3.298 -21.552 1.00 88.25 383 THR A CA 1
ATOM 2934 C C . THR A 1 383 ? -0.962 3.781 -20.110 1.00 88.25 383 THR A C 1
ATOM 2936 O O . THR A 1 383 ? -0.685 3.025 -19.178 1.00 88.25 383 THR A O 1
ATOM 2939 N N . VAL A 1 384 ? -1.463 5.006 -19.904 1.00 86.56 384 VAL A N 1
ATOM 2940 C CA . VAL A 1 384 ? -1.790 5.534 -18.567 1.00 86.56 384 VAL A CA 1
ATOM 2941 C C . VAL A 1 384 ? -2.889 4.677 -17.936 1.00 86.56 384 VAL A C 1
ATOM 2943 O O . VAL A 1 384 ? -2.778 4.299 -16.774 1.00 86.56 384 VAL A O 1
ATOM 2946 N N . LEU A 1 385 ? -3.925 4.300 -18.688 1.00 87.75 385 LEU A N 1
ATOM 2947 C CA . LEU A 1 385 ? -5.004 3.442 -18.193 1.00 87.75 385 LEU A CA 1
ATOM 2948 C C . LEU A 1 385 ? -4.506 2.048 -17.776 1.00 87.75 385 LEU A C 1
ATOM 2950 O O . LEU A 1 385 ? -4.888 1.532 -16.725 1.00 87.75 385 LEU A O 1
ATOM 2954 N N . ALA A 1 386 ? -3.625 1.454 -18.581 1.00 90.62 386 ALA A N 1
ATOM 2955 C CA . ALA A 1 386 ? -2.982 0.178 -18.293 1.00 90.62 386 ALA A CA 1
ATOM 2956 C C . ALA A 1 386 ? -2.127 0.248 -17.017 1.00 90.62 386 ALA A C 1
ATOM 2958 O O . ALA A 1 386 ? -2.175 -0.672 -16.200 1.00 90.62 386 ALA A O 1
ATOM 2959 N N . PHE A 1 387 ? -1.400 1.352 -16.817 1.00 88.75 387 PHE A N 1
ATOM 2960 C CA . PHE A 1 387 ? -0.703 1.640 -15.564 1.00 88.75 387 PHE A CA 1
ATOM 2961 C C . PHE A 1 387 ? -1.675 1.734 -14.384 1.00 88.75 387 PHE A C 1
ATOM 2963 O O . PHE A 1 387 ? -1.528 0.972 -13.435 1.00 88.75 387 PHE A O 1
ATOM 2970 N N . GLN A 1 388 ? -2.701 2.582 -14.465 1.00 86.38 388 GLN A N 1
ATOM 2971 C CA . GLN A 1 388 ? -3.643 2.825 -13.367 1.00 86.38 388 GLN A CA 1
ATOM 2972 C C . GLN A 1 388 ? -4.358 1.554 -12.896 1.00 86.38 388 GLN A C 1
ATOM 2974 O O . GLN A 1 388 ? -4.489 1.317 -11.696 1.00 86.38 388 GLN A O 1
ATOM 2979 N N . PHE A 1 389 ? -4.821 0.714 -13.824 1.00 89.88 389 PHE A N 1
ATOM 2980 C CA . PHE A 1 389 ? -5.466 -0.551 -13.468 1.00 89.88 389 PHE A CA 1
ATOM 2981 C C . PHE A 1 389 ? -4.471 -1.596 -12.967 1.00 89.88 389 PHE A C 1
ATOM 2983 O O . PHE A 1 389 ? -4.790 -2.343 -12.040 1.00 89.88 389 PHE A O 1
ATOM 2990 N N . GLY A 1 390 ? -3.284 -1.659 -13.577 1.00 89.44 390 GLY A N 1
ATOM 2991 C CA . GLY A 1 390 ? -2.232 -2.587 -13.181 1.00 89.44 390 GLY A CA 1
ATOM 2992 C C . GLY A 1 390 ? -1.739 -2.303 -11.767 1.00 89.44 390 GLY A C 1
ATOM 2993 O O . GLY A 1 390 ? -1.752 -3.201 -10.931 1.00 89.44 390 GLY A O 1
ATOM 2994 N N . ASP A 1 391 ? -1.380 -1.056 -11.486 1.00 85.75 391 ASP A N 1
ATOM 2995 C CA . ASP A 1 391 ? -0.960 -0.567 -10.171 1.00 85.75 391 ASP A CA 1
ATOM 2996 C C . ASP A 1 391 ? -2.118 -0.621 -9.158 1.00 85.75 391 ASP A C 1
ATOM 2998 O O . ASP A 1 391 ? -2.087 -1.384 -8.189 1.00 85.75 391 ASP A O 1
ATOM 3002 N N . GLY A 1 392 ? -3.212 0.090 -9.437 1.00 83.56 392 GLY A N 1
ATOM 3003 C CA . GLY A 1 392 ? -4.291 0.303 -8.475 1.00 83.56 392 GLY A CA 1
ATOM 3004 C C . GLY A 1 392 ? -4.957 -0.984 -7.982 1.00 83.56 392 GLY A C 1
ATOM 3005 O O . GLY A 1 392 ? -5.111 -1.182 -6.774 1.00 83.56 392 GLY A O 1
ATOM 3006 N N . PHE A 1 393 ? -5.351 -1.895 -8.881 1.00 88.19 393 PHE A N 1
ATOM 3007 C CA . PHE A 1 393 ? -6.106 -3.087 -8.470 1.00 88.19 393 PHE A CA 1
ATOM 3008 C C . PHE A 1 393 ? -5.232 -4.175 -7.856 1.00 88.19 393 PHE A C 1
ATOM 3010 O O . PHE A 1 393 ? -5.696 -4.930 -6.998 1.00 88.19 393 PHE A O 1
ATOM 3017 N N . SER A 1 394 ? -3.968 -4.277 -8.255 1.00 89.62 394 SER A N 1
ATOM 3018 C CA . SER A 1 394 ? -3.099 -5.355 -7.784 1.00 89.62 394 SER A CA 1
ATOM 3019 C C . SER A 1 394 ? -2.682 -5.195 -6.312 1.00 89.62 394 SER A C 1
ATOM 3021 O O . SER A 1 394 ? -2.467 -6.197 -5.618 1.00 89.62 394 SER A O 1
ATOM 3023 N N . HIS A 1 395 ? -2.753 -3.973 -5.766 1.00 85.94 395 HIS A N 1
ATOM 3024 C CA . HIS A 1 395 ? -2.643 -3.708 -4.326 1.00 85.94 395 HIS A CA 1
ATOM 3025 C C . HIS A 1 395 ? -3.636 -4.488 -3.457 1.00 85.94 395 HIS A C 1
ATOM 3027 O O . HIS A 1 395 ? -3.381 -4.659 -2.269 1.00 85.94 395 HIS A O 1
ATOM 3033 N N . ILE A 1 396 ? -4.732 -5.011 -4.018 1.00 89.56 396 ILE A N 1
ATOM 3034 C CA . ILE A 1 396 ? -5.694 -5.844 -3.282 1.00 89.56 396 ILE A CA 1
ATOM 3035 C C . ILE A 1 396 ? -5.040 -7.122 -2.747 1.00 89.56 396 ILE A C 1
ATOM 3037 O O . ILE A 1 396 ? -5.491 -7.642 -1.730 1.00 89.56 396 ILE A O 1
ATOM 3041 N N . ILE A 1 397 ? -4.005 -7.657 -3.402 1.00 90.00 397 ILE A N 1
ATOM 3042 C CA . ILE A 1 397 ? -3.408 -8.944 -3.011 1.00 90.00 397 ILE A CA 1
ATOM 3043 C C . ILE A 1 397 ? -1.911 -8.893 -2.739 1.00 90.00 397 ILE A C 1
ATOM 3045 O O . ILE A 1 397 ? -1.362 -9.901 -2.296 1.00 90.00 397 ILE A O 1
ATOM 3049 N N . TYR A 1 398 ? -1.233 -7.786 -3.031 1.00 86.94 398 TYR A N 1
ATOM 3050 C CA . TYR A 1 398 ? 0.215 -7.750 -2.894 1.00 86.94 398 TYR A CA 1
ATOM 3051 C C . TYR A 1 398 ? 0.658 -7.458 -1.465 1.00 86.94 398 TYR A C 1
ATOM 3053 O O . TYR A 1 398 ? 0.330 -6.405 -0.921 1.00 86.94 398 TYR A O 1
ATOM 3061 N N . PRO A 1 399 ? 1.443 -8.364 -0.855 1.00 78.69 399 PRO A N 1
ATOM 3062 C CA . PRO A 1 399 ? 1.878 -8.217 0.530 1.00 78.69 399 PRO A CA 1
ATOM 3063 C C . PRO A 1 399 ? 2.873 -7.071 0.733 1.00 78.69 399 PRO A C 1
ATOM 3065 O O . PRO A 1 399 ? 3.113 -6.636 1.853 1.00 78.69 399 PRO A O 1
ATOM 3068 N N . THR A 1 400 ? 3.464 -6.594 -0.356 1.00 77.25 400 THR A N 1
ATOM 3069 C CA . THR A 1 400 ? 4.342 -5.431 -0.411 1.00 77.25 400 THR A CA 1
ATOM 3070 C C . THR A 1 400 ? 3.554 -4.112 -0.342 1.00 77.25 400 THR A C 1
ATOM 3072 O O . THR A 1 400 ? 4.160 -3.050 -0.210 1.00 77.25 400 THR A O 1
ATOM 3075 N N . SER A 1 401 ? 2.213 -4.144 -0.424 1.00 79.62 401 SER A N 1
ATOM 3076 C CA . SER A 1 401 ? 1.346 -2.968 -0.290 1.00 79.62 401 SER A CA 1
ATOM 3077 C C . SER A 1 401 ? 1.182 -2.572 1.179 1.00 79.62 401 SER A C 1
ATOM 3079 O O . SER A 1 401 ? 0.567 -3.287 1.977 1.00 79.62 401 SER A O 1
ATOM 3081 N N . ALA A 1 402 ? 1.698 -1.393 1.534 1.00 70.06 402 ALA A N 1
ATOM 3082 C CA . ALA A 1 402 ? 1.607 -0.850 2.887 1.00 70.06 402 ALA A CA 1
ATOM 3083 C C . ALA A 1 402 ? 0.152 -0.681 3.351 1.00 70.06 402 ALA A C 1
ATOM 3085 O O . ALA A 1 402 ? -0.189 -1.044 4.477 1.00 70.06 402 ALA A O 1
ATOM 3086 N N . SER A 1 403 ? -0.713 -0.156 2.479 1.00 75.88 403 SER A N 1
ATOM 3087 C CA . SER A 1 403 ? -2.122 0.108 2.786 1.00 75.88 403 SER A CA 1
ATOM 3088 C C . SER A 1 403 ? -2.905 -1.183 3.014 1.00 75.88 403 SER A C 1
ATOM 3090 O O . SER A 1 403 ? -3.668 -1.272 3.982 1.00 75.88 403 SER A O 1
ATOM 3092 N N . LEU A 1 404 ? -2.672 -2.213 2.191 1.00 83.31 404 LEU A N 1
ATOM 3093 C CA . LEU A 1 404 ? -3.272 -3.529 2.396 1.00 83.31 404 LEU A CA 1
ATOM 3094 C C . LEU A 1 404 ? -2.837 -4.117 3.738 1.00 83.31 404 LEU A C 1
ATOM 3096 O O . LEU A 1 404 ? -3.685 -4.493 4.547 1.00 83.31 404 LEU A O 1
ATOM 3100 N N . MET A 1 405 ? -1.528 -4.178 3.997 1.00 80.00 405 MET A N 1
ATOM 3101 C CA . MET A 1 405 ? -1.012 -4.810 5.211 1.00 80.00 405 MET A CA 1
ATOM 3102 C C . MET A 1 405 ? -1.422 -4.057 6.480 1.00 80.00 405 MET A C 1
ATOM 3104 O O . MET A 1 405 ? -1.751 -4.702 7.476 1.00 80.00 405 MET A O 1
ATOM 3108 N N . ALA A 1 406 ? -1.488 -2.721 6.441 1.00 68.94 406 ALA A N 1
ATOM 3109 C CA . ALA A 1 406 ? -2.055 -1.922 7.528 1.00 68.94 406 ALA A CA 1
ATOM 3110 C C . ALA A 1 406 ? -3.508 -2.321 7.805 1.00 68.94 406 ALA A C 1
ATOM 3112 O O . ALA A 1 406 ? -3.870 -2.619 8.942 1.00 68.94 406 ALA A O 1
ATOM 3113 N N . THR A 1 407 ? -4.328 -2.372 6.753 1.00 78.75 407 THR A N 1
ATOM 3114 C CA . THR A 1 407 ? -5.761 -2.672 6.861 1.00 78.75 407 THR A CA 1
ATOM 3115 C C . THR A 1 407 ? -5.988 -4.077 7.413 1.00 78.75 407 THR A C 1
ATOM 3117 O O . THR A 1 407 ? -6.768 -4.257 8.345 1.00 78.75 407 THR A O 1
ATOM 3120 N N . LEU A 1 408 ? -5.257 -5.073 6.906 1.00 80.69 408 LEU A N 1
ATOM 3121 C CA . LEU A 1 408 ? -5.323 -6.448 7.406 1.00 80.69 408 LEU A CA 1
ATOM 3122 C C . LEU A 1 408 ? -4.882 -6.554 8.870 1.00 80.69 408 LEU A C 1
ATOM 3124 O O . LEU A 1 408 ? -5.522 -7.269 9.641 1.00 80.69 408 LEU A O 1
ATOM 3128 N N . GLY A 1 409 ? -3.843 -5.811 9.265 1.00 70.56 409 GLY A N 1
ATOM 3129 C CA . GLY A 1 409 ? -3.382 -5.729 10.650 1.00 70.56 409 GLY A CA 1
ATOM 3130 C C . GLY A 1 409 ? -4.441 -5.146 11.588 1.00 70.56 409 GLY A C 1
ATOM 3131 O O . GLY A 1 409 ? -4.737 -5.743 12.622 1.00 70.56 409 GLY A O 1
ATOM 3132 N N . VAL A 1 410 ? -5.070 -4.029 11.201 1.00 65.81 410 VAL A N 1
ATOM 3133 C CA . VAL A 1 410 ? -6.158 -3.398 11.973 1.00 65.81 410 VAL A CA 1
ATOM 3134 C C . VAL A 1 410 ? -7.369 -4.329 12.078 1.00 65.81 410 VAL A C 1
ATOM 3136 O O . VAL A 1 410 ? -7.923 -4.501 13.162 1.00 65.81 410 VAL A O 1
ATOM 3139 N N . CYS A 1 411 ? -7.759 -4.975 10.978 1.00 75.06 411 CYS A N 1
ATOM 3140 C CA . CYS A 1 411 ? -8.892 -5.901 10.949 1.00 75.06 411 CYS A CA 1
ATOM 3141 C C . CYS A 1 411 ? -8.586 -7.282 11.556 1.00 75.06 411 CYS A C 1
ATOM 3143 O O . CYS A 1 411 ? -9.492 -8.108 11.645 1.00 75.06 411 CYS A O 1
ATOM 3145 N N . ARG A 1 412 ? -7.333 -7.558 11.950 1.00 71.44 412 ARG A N 1
ATOM 3146 C CA . ARG A 1 412 ? -6.853 -8.876 12.410 1.00 71.44 412 ARG A CA 1
ATOM 3147 C C . ARG A 1 412 ? -7.181 -10.013 11.435 1.00 71.44 412 ARG A C 1
ATOM 3149 O O . ARG A 1 412 ? -7.592 -11.103 11.833 1.00 71.44 412 ARG A O 1
ATOM 3156 N N . VAL A 1 413 ? -7.010 -9.750 10.143 1.00 81.62 413 VAL A N 1
ATOM 3157 C CA . VAL A 1 413 ? -7.238 -10.728 9.077 1.00 81.62 413 VAL A CA 1
ATOM 3158 C C . VAL A 1 413 ? -5.903 -11.274 8.593 1.00 81.62 413 VAL A C 1
ATOM 3160 O O . VAL A 1 413 ? -5.063 -10.530 8.094 1.00 81.62 413 VAL A O 1
ATOM 3163 N N . ASP A 1 414 ? -5.730 -12.595 8.663 1.00 82.81 414 ASP A N 1
ATOM 3164 C CA . ASP A 1 414 ? -4.549 -13.242 8.093 1.00 82.81 414 ASP A CA 1
ATOM 3165 C C . ASP A 1 414 ? -4.482 -13.030 6.576 1.00 82.81 414 ASP A C 1
ATOM 3167 O O . ASP A 1 414 ? -5.438 -13.331 5.847 1.00 82.81 414 ASP A O 1
ATOM 3171 N N . PHE A 1 415 ? -3.311 -12.628 6.074 1.00 83.50 415 PHE A N 1
ATOM 3172 C CA . PHE A 1 415 ? -3.072 -12.423 4.642 1.00 83.50 415 PHE A CA 1
ATOM 3173 C C . PHE A 1 415 ? -3.451 -13.650 3.799 1.00 83.50 415 PHE A C 1
ATOM 3175 O O . PHE A 1 415 ? -4.047 -13.524 2.733 1.00 83.50 415 PHE A O 1
ATOM 3182 N N . ARG A 1 416 ? -3.207 -14.866 4.303 1.00 83.62 416 ARG A N 1
ATOM 3183 C CA . ARG A 1 416 ? -3.581 -16.117 3.620 1.00 83.62 416 ARG A CA 1
ATOM 3184 C C . ARG A 1 416 ? -5.087 -16.247 3.387 1.00 83.62 416 ARG A C 1
ATOM 3186 O O . ARG A 1 416 ? -5.517 -16.787 2.362 1.00 83.62 416 ARG A O 1
ATOM 3193 N N . ASN A 1 417 ? -5.887 -15.838 4.365 1.00 85.25 417 ASN A N 1
ATOM 3194 C CA . ASN A 1 417 ? -7.341 -15.896 4.266 1.00 85.25 417 ASN A CA 1
ATOM 3195 C C . ASN A 1 417 ? -7.844 -14.790 3.342 1.00 85.25 417 ASN A C 1
ATOM 3197 O O . ASN A 1 417 ? -8.706 -15.058 2.500 1.00 85.25 417 ASN A O 1
ATOM 3201 N N . TRP A 1 418 ? -7.232 -13.607 3.432 1.00 88.94 418 TRP A N 1
ATOM 3202 C CA . TRP A 1 418 ? -7.505 -12.497 2.533 1.00 88.94 418 TRP A CA 1
ATOM 3203 C C . TRP A 1 418 ? -7.203 -12.833 1.074 1.00 88.94 418 TRP A C 1
ATOM 3205 O O . TRP A 1 418 ? -8.083 -12.680 0.234 1.00 88.94 418 TRP A O 1
ATOM 3215 N N . LEU A 1 419 ? -6.025 -13.381 0.765 1.00 89.75 419 LEU A N 1
ATOM 3216 C CA . LEU A 1 419 ? -5.582 -13.662 -0.601 1.00 89.75 419 LEU A CA 1
ATOM 3217 C C . LEU A 1 419 ? -6.594 -14.496 -1.395 1.00 89.75 419 LEU A C 1
ATOM 3219 O O . LEU A 1 419 ? -6.802 -14.252 -2.574 1.00 89.75 419 LEU A O 1
ATOM 3223 N N . LYS A 1 420 ? -7.279 -15.455 -0.763 1.00 86.56 420 LYS A N 1
ATOM 3224 C CA . LYS A 1 420 ? -8.303 -16.274 -1.439 1.00 86.56 420 LYS A CA 1
ATOM 3225 C C . LYS A 1 420 ? -9.512 -15.446 -1.887 1.00 86.56 420 LYS A C 1
ATOM 3227 O O . LYS A 1 420 ? -10.088 -15.710 -2.941 1.00 86.56 420 LYS A O 1
ATOM 3232 N N . VAL A 1 421 ? -9.917 -14.479 -1.067 1.00 90.06 421 VAL A N 1
ATOM 3233 C CA . VAL A 1 421 ? -11.038 -13.575 -1.354 1.00 90.06 421 VAL A CA 1
ATOM 3234 C C . VAL A 1 421 ? -10.579 -12.482 -2.319 1.00 90.06 421 VAL A C 1
ATOM 3236 O O . VAL A 1 421 ? -11.179 -12.313 -3.378 1.00 90.06 421 VAL A O 1
ATOM 3239 N N . GLY A 1 422 ? -9.468 -11.820 -1.997 1.00 90.75 422 GLY A N 1
ATOM 3240 C CA . GLY A 1 422 ? -8.859 -10.758 -2.788 1.00 90.75 422 GLY A CA 1
ATOM 3241 C C . GLY A 1 422 ? -8.475 -11.206 -4.196 1.00 90.75 422 GLY A C 1
ATOM 3242 O O . GLY A 1 422 ? -8.759 -10.484 -5.139 1.00 90.75 422 GLY A O 1
ATOM 3243 N N . ALA A 1 423 ? -7.938 -12.417 -4.384 1.00 91.44 423 ALA A N 1
ATOM 3244 C CA . ALA A 1 423 ? -7.608 -12.932 -5.717 1.00 91.44 423 ALA A CA 1
ATOM 3245 C C . ALA A 1 423 ? -8.854 -13.163 -6.584 1.00 91.44 423 ALA A C 1
ATOM 3247 O O . ALA A 1 423 ? -8.802 -12.971 -7.795 1.00 91.44 423 ALA A O 1
ATOM 3248 N N . SER A 1 424 ? -9.986 -13.533 -5.974 1.00 91.56 424 SER A N 1
ATOM 3249 C CA . SER A 1 424 ? -11.252 -13.669 -6.705 1.00 91.56 424 SER A CA 1
ATOM 3250 C C . SER A 1 424 ? -11.751 -12.304 -7.190 1.00 91.56 424 SER A C 1
ATOM 3252 O O . SER A 1 424 ? -12.174 -12.174 -8.337 1.00 91.56 424 SER A O 1
ATOM 3254 N N . LEU A 1 425 ? -11.664 -11.279 -6.334 1.00 93.00 425 LEU A N 1
ATOM 3255 C CA . LEU A 1 425 ? -12.010 -9.905 -6.697 1.00 93.00 425 LEU A CA 1
ATOM 3256 C C . LEU A 1 425 ? -11.040 -9.335 -7.742 1.00 93.00 425 LEU A C 1
ATOM 3258 O O . LEU A 1 425 ? -11.489 -8.770 -8.736 1.00 93.00 425 LEU A O 1
ATOM 3262 N N . LEU A 1 426 ? -9.732 -9.541 -7.565 1.00 93.25 426 LEU A N 1
ATOM 3263 C CA . LEU A 1 426 ? -8.723 -9.127 -8.534 1.00 93.25 426 LEU A CA 1
ATOM 3264 C C . LEU A 1 426 ? -8.963 -9.786 -9.889 1.00 93.25 426 LEU A C 1
ATOM 3266 O O . LEU A 1 426 ? -8.875 -9.104 -10.895 1.00 93.25 426 LEU A O 1
ATOM 3270 N N . GLY A 1 427 ? -9.314 -11.074 -9.938 1.00 93.50 427 GLY A N 1
ATOM 3271 C CA . GLY A 1 427 ? -9.638 -11.749 -11.196 1.00 93.50 427 GLY A CA 1
ATOM 3272 C C . GLY A 1 427 ? -10.784 -11.065 -11.947 1.00 93.50 427 GLY A C 1
ATOM 3273 O O . GLY A 1 427 ? -10.672 -10.814 -13.144 1.00 93.50 427 GLY A O 1
ATOM 3274 N N . LEU A 1 428 ? -11.856 -10.688 -11.241 1.00 93.56 428 LEU A N 1
ATOM 3275 C CA . LEU A 1 428 ? -12.977 -9.940 -11.827 1.00 93.56 428 LEU A CA 1
ATOM 3276 C C . LEU A 1 428 ? -12.548 -8.550 -12.321 1.00 93.56 428 LEU A C 1
ATOM 3278 O O . LEU A 1 428 ? -12.889 -8.160 -13.438 1.00 93.56 428 LEU A O 1
ATOM 3282 N N . LEU A 1 429 ? -11.776 -7.820 -11.513 1.00 92.56 429 LEU A N 1
ATOM 3283 C CA . LEU A 1 429 ? -11.261 -6.497 -11.872 1.00 92.56 429 LEU A CA 1
ATOM 3284 C C . LEU A 1 429 ? -10.242 -6.557 -13.013 1.00 92.56 429 LEU A C 1
ATOM 3286 O O . LEU A 1 429 ? -10.206 -5.650 -13.836 1.00 92.56 429 LEU A O 1
ATOM 3290 N N . PHE A 1 430 ? -9.457 -7.626 -13.113 1.00 93.50 430 PHE A N 1
ATOM 3291 C CA . PHE A 1 430 ? -8.478 -7.826 -14.176 1.00 93.50 430 PHE A CA 1
ATOM 3292 C C . PHE A 1 430 ? -9.159 -8.172 -15.502 1.00 93.50 430 PHE A C 1
ATOM 3294 O O . PHE A 1 430 ? -8.762 -7.654 -16.543 1.00 93.50 430 PHE A O 1
ATOM 3301 N N . ILE A 1 431 ? -10.229 -8.977 -15.477 1.00 94.19 431 ILE A N 1
ATOM 3302 C CA . ILE A 1 431 ? -11.073 -9.221 -16.658 1.00 94.19 431 ILE A CA 1
ATOM 3303 C C . ILE A 1 431 ? -11.692 -7.906 -17.134 1.00 94.19 431 ILE A C 1
ATOM 3305 O O . ILE A 1 431 ? -11.602 -7.583 -18.317 1.00 94.19 431 ILE A O 1
ATOM 3309 N N . MET A 1 432 ? -12.269 -7.124 -16.217 1.00 93.25 432 MET A N 1
ATOM 3310 C CA . MET A 1 432 ? -12.830 -5.812 -16.539 1.00 93.25 432 MET A CA 1
ATOM 3311 C C . MET A 1 432 ? -11.766 -4.886 -17.142 1.00 93.25 432 MET A C 1
ATOM 3313 O O . MET A 1 432 ? -11.954 -4.387 -18.247 1.00 93.25 432 MET A O 1
ATOM 3317 N N . SER A 1 433 ? -10.618 -4.746 -16.478 1.00 92.38 433 SER A N 1
ATOM 3318 C CA . SER A 1 433 ? -9.483 -3.945 -16.952 1.00 92.38 433 SER A CA 1
ATOM 3319 C C . SER A 1 433 ? -9.009 -4.383 -18.337 1.00 92.38 433 SER A C 1
ATOM 3321 O O . SER A 1 433 ? -8.739 -3.541 -19.185 1.00 92.38 433 SER A O 1
ATOM 3323 N N . SER A 1 434 ? -8.964 -5.693 -18.599 1.00 93.88 434 SER A N 1
ATOM 3324 C CA . SER A 1 434 ? -8.572 -6.244 -19.901 1.00 93.88 434 SER A CA 1
ATOM 3325 C C . SER A 1 434 ? -9.539 -5.819 -21.005 1.00 93.88 434 SER A C 1
ATOM 3327 O O . SER A 1 434 ? -9.103 -5.363 -22.058 1.00 93.88 434 SER A O 1
ATOM 3329 N N . VAL A 1 435 ? -10.849 -5.925 -20.753 1.00 92.88 435 VAL A N 1
ATOM 3330 C CA . VAL A 1 435 ? -11.891 -5.501 -21.701 1.00 92.88 435 VAL A CA 1
ATOM 3331 C C . VAL A 1 435 ? -11.816 -3.998 -21.952 1.00 92.88 435 VAL A C 1
ATOM 3333 O O . VAL A 1 435 ? -11.889 -3.571 -23.101 1.00 92.88 435 VAL A O 1
ATOM 3336 N N . VAL A 1 436 ? -11.640 -3.199 -20.898 1.00 90.81 436 VAL A N 1
ATOM 3337 C CA . VAL A 1 436 ? -11.585 -1.739 -21.010 1.00 90.81 436 VAL A CA 1
ATOM 3338 C C . VAL A 1 436 ? -10.330 -1.284 -21.757 1.00 90.81 436 VAL A C 1
ATOM 3340 O O . VAL A 1 436 ? -10.447 -0.459 -22.653 1.00 90.81 436 VAL A O 1
ATOM 3343 N N . VAL A 1 437 ? -9.149 -1.831 -21.454 1.00 91.12 437 VAL A N 1
ATOM 3344 C CA . VAL A 1 437 ? -7.885 -1.455 -22.120 1.00 91.12 437 VAL A CA 1
ATOM 3345 C C . VAL A 1 437 ? -7.899 -1.836 -23.603 1.00 91.12 437 VAL A C 1
ATOM 3347 O O . VAL A 1 437 ? -7.578 -1.008 -24.453 1.00 91.12 437 VAL A O 1
ATOM 3350 N N . ILE A 1 438 ? -8.329 -3.060 -23.931 1.00 92.25 438 ILE A N 1
ATOM 3351 C CA . ILE A 1 438 ? -8.448 -3.516 -25.326 1.00 92.25 438 ILE A CA 1
ATOM 3352 C C . ILE A 1 438 ? -9.497 -2.683 -26.071 1.00 92.25 438 ILE A C 1
ATOM 3354 O O . ILE A 1 438 ? -9.239 -2.210 -27.177 1.00 92.25 438 ILE A O 1
ATOM 3358 N N . GLY A 1 439 ? -10.663 -2.465 -25.456 1.00 89.38 439 GLY A N 1
ATOM 3359 C CA . GLY A 1 439 ? -11.743 -1.669 -26.034 1.00 89.38 439 GLY A CA 1
ATOM 3360 C C . GLY A 1 439 ? -11.329 -0.221 -26.289 1.00 89.38 439 GLY A C 1
ATOM 3361 O O . GLY A 1 439 ? -11.537 0.282 -27.389 1.00 89.38 439 GLY A O 1
ATOM 3362 N N . ALA A 1 440 ? -10.676 0.425 -25.320 1.00 88.06 440 ALA A N 1
ATOM 3363 C CA . ALA A 1 440 ? -10.179 1.793 -25.450 1.00 88.06 440 ALA A CA 1
ATOM 3364 C C . ALA A 1 440 ? -9.176 1.925 -26.606 1.00 88.06 440 ALA A C 1
ATOM 3366 O O . ALA A 1 440 ? -9.279 2.856 -27.405 1.00 88.06 440 ALA A O 1
ATOM 3367 N N . GLN A 1 441 ? -8.265 0.959 -26.752 1.00 88.81 441 GLN A N 1
ATOM 3368 C CA . GLN A 1 441 ? -7.320 0.938 -27.867 1.00 88.81 441 GLN A CA 1
ATOM 3369 C C . GLN A 1 441 ? -8.021 0.754 -29.221 1.00 88.81 441 GLN A C 1
ATOM 3371 O O . GLN A 1 441 ? -7.704 1.454 -30.179 1.00 88.81 441 GLN A O 1
ATOM 3376 N N . MET A 1 442 ? -8.987 -0.164 -29.314 1.00 87.69 442 MET A N 1
ATOM 3377 C CA . MET A 1 442 ? -9.722 -0.424 -30.559 1.00 87.69 442 MET A CA 1
ATOM 3378 C C . MET A 1 442 ? -10.634 0.736 -30.972 1.00 87.69 442 MET A C 1
ATOM 3380 O O . MET A 1 442 ? -10.852 0.949 -32.161 1.00 87.69 442 MET A O 1
ATOM 3384 N N . MET A 1 443 ? -11.166 1.481 -30.003 1.00 86.69 443 MET A N 1
ATOM 3385 C CA . MET A 1 443 ? -12.017 2.648 -30.240 1.00 86.69 443 MET A CA 1
ATOM 3386 C C . MET A 1 443 ? -11.222 3.916 -30.581 1.00 86.69 443 MET A C 1
ATOM 3388 O O . MET A 1 443 ? -11.836 4.934 -30.889 1.00 86.69 443 MET A O 1
ATOM 3392 N N . GLY A 1 444 ? -9.884 3.871 -30.526 1.00 78.56 444 GLY A N 1
ATOM 3393 C CA . GLY A 1 444 ? -9.043 5.048 -30.733 1.00 78.56 444 GLY A CA 1
ATOM 3394 C C . GLY A 1 444 ? -9.241 6.095 -29.638 1.00 78.56 444 GLY A C 1
ATOM 3395 O O . GLY A 1 444 ? -9.378 7.275 -29.935 1.00 78.56 444 GLY A O 1
ATOM 3396 N N . TYR A 1 445 ? -9.331 5.672 -28.375 1.00 71.06 445 TYR A N 1
ATOM 3397 C CA . TYR A 1 445 ? -9.435 6.589 -27.238 1.00 71.06 445 TYR A CA 1
ATOM 3398 C C . TYR A 1 445 ? -8.187 7.477 -27.172 1.00 71.06 445 TYR A C 1
ATOM 3400 O O . TYR A 1 445 ? -7.093 6.921 -27.069 1.00 71.06 445 TYR A O 1
ATOM 3408 N N . HIS A 1 446 ? -8.354 8.806 -27.250 1.00 60.53 446 HIS A N 1
ATOM 3409 C CA . HIS A 1 446 ? -7.303 9.835 -27.218 1.00 60.53 446 HIS A CA 1
ATOM 3410 C C . HIS A 1 446 ? -7.494 10.844 -26.099 1.00 60.53 446 HIS A C 1
ATOM 3412 O O . HIS A 1 446 ? -8.665 11.147 -25.777 1.00 60.53 446 HIS A O 1
#

Mean predicted aligned error: 9.75 Å

Sequence (446 aa):
MSVVTESKTARKWAMPDTLVIIFFVAILTSIATWVVPVGMFDSQEVQYQVDGQTKTRKVVDPHSFRIVTNEAGEAQYHRVQFFTTGDERPGLMNFPFEGLTSGSKFGTAVGIIMFMLVIGGAFGIVMRTGTVDNGILALIRHTRGNEVLFIPVLFVLFSLGGAVFGMGEEAVAFAIIIATLIGLVFTLVYASRVKKNPLLSRVHESDRYFREQQDEVVQRPFTFGDWLVLLVLTGVMIWVVWGVIVHAWFIPEIASQFFTMGVVIGLIGVIFRLNGMTVNVMASSFTEGARMMIAPALLVGFAKGILLLVGNGEAGEPSVLNTLLNSIAHGISGLNNAIAAWFMLLFQAVFNFFVTSGSGQAALTMPLLAPLGDLVGVNRQVTVLAFQFGDGFSHIIYPTSASLMATLGVCRVDFRNWLKVGASLLGLLFIMSSVVVIGAQMMGYH

pLDDT: mean 80.92, std 12.8, range [33.47, 98.12]

InterPro domains:
  IPR018385 C4-dicarboxylate anaerobic carrier-like [PF03606] (176-441)
  IPR051679 Divalent Anion Sodium Symporter-Related Transporters [PTHR43652] (225-438)

Secondary structure (DSSP, 8-state):
-------------PPPPHHHHHHHHHHHHHHHHHHS--EE--EEEEEEEETTEEEEEEEE-GGG-EE-B-TTSPBP-----SS--SSSPPPTTTHHHHHHH-S-TTTSHHHHHHHHHHHHHHHHHHHHTTHHHHHHHHHHHHTTT-HHHHHHHHHHHHHHHHHHHS------HHHHHHHHHHHHHHHHHHHHHHHH-GGG-TTTTTTHHHHHHHHH----PPPHHHHHHHHHHHHHHHHHHHHHHHH---HHHHHHHHHHHHHHHHHHHHHTTGGG--HHHHHHHHHHHHHHTHHHHHHHHHHHHHHHHH----TTS-BHHHHHHHHHHHHHTTS-HHHHHHHHHHHHHHHHTT---HHHHHHHHHHHHHHHHHHTT--HHHHHHHHHHHHHHHTTT-TT-HHHHHHHHHTT--HHHHHHHHHHHHHHHHHHHHHHHHHHHHTT--

Organism: Salmonella enterica I (NCBI:txid59201)

Solvent-accessible surface area (backbone atoms only — not comparable to full-atom values): 23383 Å² total; per-residue (Å²): 136,83,83,79,78,80,78,80,72,75,84,70,85,72,82,73,54,71,69,54,50,53,50,53,48,40,53,51,51,38,54,45,23,69,78,40,46,18,10,29,26,45,70,40,79,46,77,43,74,57,96,90,40,81,44,76,44,80,37,50,36,69,85,50,62,41,70,43,54,46,101,85,70,44,78,32,58,65,56,47,39,64,67,63,79,78,95,60,70,43,5,76,71,35,19,54,58,53,8,42,67,31,75,44,61,76,80,33,33,35,19,51,33,53,33,43,31,42,38,27,12,16,48,21,21,48,57,56,32,44,42,59,60,54,48,52,54,52,48,49,60,77,37,66,91,48,60,81,57,48,54,56,53,52,50,51,55,53,49,48,48,48,64,68,70,44,74,94,63,95,63,60,68,66,57,55,53,50,52,53,48,53,54,49,52,51,50,53,54,51,51,55,47,25,72,78,38,58,82,70,36,75,51,47,75,65,46,41,64,58,56,60,47,58,76,65,59,76,86,68,82,87,48,75,54,44,54,50,43,52,48,50,54,53,50,48,53,51,51,50,54,48,36,36,73,77,66,65,48,48,54,60,56,51,31,49,53,40,37,51,48,18,53,54,41,32,51,46,21,36,76,63,42,28,74,74,32,38,73,67,51,34,54,54,25,21,52,52,18,19,54,56,28,46,65,35,31,51,38,32,7,36,37,44,9,44,32,43,51,40,31,83,52,48,51,75,42,70,11,37,52,48,35,52,52,51,51,52,54,57,70,38,56,85,46,58,33,43,56,33,42,40,48,45,20,54,47,30,30,60,47,29,59,64,41,59,40,66,71,59,39,44,66,36,46,44,43,43,47,33,60,48,23,55,75,42,66,23,45,50,62,42,44,51,48,17,39,51,51,12,38,63,52,42,40,66,60,32,75,42,18,54,69,46,34,44,50,29,44,75,70,61,48,57,64,76,48,46,40,65,55,31,48,56,52,40,51,55,51,49,53,49,47,46,52,51,41,30,47,38,50,74,69,63,53,121

Radius of gyration: 24.85 Å; Cα contacts (8 Å, |Δi|>4): 617; chains: 1; bounding box: 70×82×66 Å

Nearest PDB structures (foldseek):
  4r0c-assembly1_C  TM=4.004E-01  e=3.571E-05  Alcanivorax borkumensis SK2
  8thi-assembly1_A  TM=3.043E-01  e=6.733E-02  Haemophilus influenzae Rd KW20
  7p54-assembly1_B  TM=1.516E-01  e=7.992E-02  Homo sapiens
  7rtu-assembly1_B  TM=1.225E-01  e=3.902E-01  Mus musculus
  7p5m-assembly1_B  TM=1.127E-01  e=2.435E-01  Homo sapiens

Foldseek 3Di:
DDDDDPDPDDPPDDDDALVVVLLVLLVVLLVLLVVFFWKFFDWDWDWDDDPNDTDTDTFTDQVRIDFDADPVRHGHGPRAACQDDDPDFGHSVCLLVCLCPDDDLFDALVVLLVLLLLLLLLVLLLVLLVLVVLVVVVVCVVCVPVVVVVLVVVLVVVLVVCVLLVPDDDDPPVLSVVLSVLVSVLCSVQVVVCVVPVVSQLCSPVCVVVVVVNVVPPNDPDDPLSVVLVVLVVVLVVVLSCCCNPVVDDRPVNSVSSNVSSVVNLVSCCVVVRNNRDPVNSVVSSNVSSVLCPVLSSLLSSLSSSCSSQPVLQNRDTGSVVRVLSVLLVVLAPDQLLVSLLSLLVCLLVVCLSVLDLVSSCNRNLSNQQVSSVNNVHHSVLSVLSNCLSNVLSLQQRSNHSVNSSVCSVVVHRSVSSNVSSVVSSVVSSVSSSCCSSVCSVVVPD